Protein 5CTG (pdb70)

Organism: Oryza sativa subsp. japonica (NCBI:txid39947)

InterPro domains:
  IPR004316 Sugar transporter SWEET repeat [PF03083] (13-98)
  IPR004316 Sugar transporter SWEET repeat [PF03083] (133-217)
  IPR047664 Sugar transporter SWEET [PTHR10791] (18-217)

Solvent-accessible surface area: 30477 Å² total; per-residue (Å²): 124,91,124,95,94,108,48,14,113,56,13,0,82,34,0,10,100,66,0,64,29,66,17,93,36,20,85,94,42,3,54,143,2,109,61,100,77,33,4,134,85,52,72,6,45,71,29,3,112,32,3,55,12,9,24,16,9,39,41,6,0,36,57,112,0,2,101,47,41,91,29,14,6,49,10,18,19,70,0,9,100,46,12,78,51,16,0,74,92,3,41,192,20,28,40,69,103,103,24,90,20,58,2,56,16,33,30,63,39,10,74,43,13,31,51,20,15,9,78,0,0,66,88,7,29,116,72,94,84,26,41,84,35,2,0,45,46,11,34,65,21,40,58,62,53,31,69,72,42,61,54,47,9,28,82,2,8,174,66,49,37,32,120,145,4,74,98,73,38,6,63,17,35,45,58,34,4,26,14,8,6,96,6,0,46,54,38,119,6,19,39,10,16,26,2,15,2,30,10,53,15,9,7,42,9,20,37,41,15,48,58,166,48,85,137,86,127,166,83,121,34,26,115,53,7,0,79,34,0,16,98,70,0,80,23,67,12,90,27,22,75,94,64,6,58,159,3,95,72,104,63,46,5,91,188,42,82,5,64,72,24,5,110,30,5,58,11,8,20,19,6,42,25,3,1,36,67,125,0,0,103,49,35,97,14,10,11,58,8,16,19,77,0,10,104,67,10,76,50,16,3,60,83,2,36,188,61,18,27,78,175,34,26,27,22,65,1,68,12,36,27,66,38,12,75,40,13,35,55,17,19,11,85,0,0,63,103,32,26,121,81,89,78,30,39,95,36,4,0,46,47,10,36,66,20,32,56,62,55,29,69,73,37,67,60,46,6,18,62,1,14,131,66,58,43,36,132,147,3,65,92,79,48,4,76,13,33,46,46,34,5,28,12,8,7,91,3,0,57,73,41,142,4,12,39,11,18,30,1,10,4,29,8,54,19,10,5,41,21,20,39,64,18,55,62,61,10,40,70,83,38,192,174,134,118,108,154,96,111,33,29,116,60,17,0,84,29,0,12,98,59,0,61,39,45,30,82,39,31,87,105,53,12,54,120,8,139,56,92,58,39,1,85,85,57,78,5,55,73,36,5,112,30,4,56,14,10,26,14,21,42,36,6,1,34,72,128,0,0,99,38,40,101,14,15,13,62,13,9,20,63,0,8,84,42,9,80,43,23,5,64,104,5,61,200,22,25,67,68,154,47,21,94,22,67,2,67,5,38,46,58,48,6,78,44,13,27,51,18,16,8,80,0,0,66,75,13,22,94,106,93,85,28,35,89,36,3,0,45,46,7,28,66,22,37,51,67,54,32,67,73,42,63,60,29,7,21,49,0,14,199,71,75,42,40,149,129,3,70,90,73,42,1,64,18,35,39,79,25,8,24,15,12,2,112,2,0,60,79,51,67,6,19,42,9,24,23,0,24,3,30,12,50,25,12,4,45,14,12,40,61,16,49,58,97,36,78,91,107

Nearest PDB structures (foldseek):
  5cth-assembly1_B  TM=9.943E-01  e=2.934E-24  Oryza sativa Japonica Group
  5xpd-assembly1_A  TM=9.309E-01  e=3.883E-13  Arabidopsis thaliana
  7zkw-assembly2_B  TM=6.742E-01  e=1.901E-03  Arabidopsis thaliana
  4rng-assembly4_C-2  TM=7.283E-01  e=1.269E+00  Thermodesulfovibrio yellowstonii DSM 11347
  5cth-assembly1_B  TM=9.936E-01  e=1.143E-24  Oryza sativa Japonica Group

Sequence (649 aa):
DSLYDISCFAAGLAGNIFALALFLSPVTTFKRILKAKSTERFDGLPYLFSLLNCLICLWYGLPWVADGRLLVATVNGIGAVFQLAYICLFIFYADSRKTRMKIIGLLVLVVCGFALVSHASVFFFDQPLRQQFVGAVSMASLISMFASPLAVMGVVIRSESVEFMPFYLSLSTFLMSASFALYGLLLRDFFIYFPNGLGLILGAMQLALYAYYSDSLYDISCFAAGLAGNIFALALFLSPVTTFKRILKAKSTERFDGLPYLFSLLNCLICLWYGLPWVADGRLLVATVNGIGAVFQLAYICLFIFYADSRKTRMKIIGLLVLVVCGFALVSHASVFFFDQPLRQQFVGAVSMASLISMFASPLAVMGVVIRSESVEFMPFYLSLSTFLMSASFALYGLLLRDFFIYFPNGLGLILGAMQLALYAYYSSNSLEVSLYDISCFAAGLAGNIFALALFLSPVTTFKRILKAKSTERFDGLPYLFSLLNCLICLWYGLPWVADGRLLVATVNGIGAVFQLAYICLFIFYADSRKTRMKIIGLLVLVVCGFALVSHASVFFFDQPLRQQFVGAVSMASLISMFASPLAVMGVVIRSESVEFMPFYLSLSTFLMSASFALYGLLLRDFFIYFPNGLGLILGAMQLALYAYYSSN

Secondary structure (DSSP, 8-state):
-HHHHHHHHHHHHHHHHHHHHHHHTHHHHHHHHHGGG--TT----HHHHHHHHHHHHHHHHSTTTSSS-HHHHHHHHHHHHHHHHHHHHHHHT-SHHHHHHHHHHHHHHHHHHHHHHHHHHHHH--TTHHHHHHHHHHHHHHHHHTHHHHHHHHHHHHHT--TTS-HHHHHHHHHHHHHHHHHHHHTT-HHHHHHHHHHHHHHHHHHHHHHHH-/--HHHHHHHHHHHHHHHHHHHHHHTHHHHHHHHHTTT--SS----HHHHHHHHHHHHHHHHSTTTSSS--HHHHHHHHHHHHHHHHHHHHHHT-SSHHHHHHHHHHHHHHHHHHHHHHHHHHHH--TTHHHHHHHHHHHHHHHHHTHHHHHHHHHHHHHT--TTS-HHHHHHHHHHHHHHHHHHHHTT-HHHHHHHHHHHHHHHHHHHHHHHHHHTSTT-/-HHHHHHHHHHHHHHHHHHHHHHTHHHHHHHHHGGG--TT---HHHHHHHHHHHHHHHHHSTTTSTT-HHHHHHHHHHHHHHHHHHHHHHHS-SHHHHHHHHHHHHHHHHHHHHHHHHHHHHH--TTHHHHHHHHHHHHHHHHHTHHHHHHHHHHHHHT--TTS-HHHHHHHHHHHHHHHHHHHHTT-HHHHHHHHHHHHHHHHHHHHHHHHHH-

Foldseek 3Di:
DVVLLVLLVVLLVLLLVLVVVVLVVCVVVVVVCVPVLEDPPDDDCVLLLLLLLLLLQLLLLDCQLPNPSVSSNVSSVVSNVSSVVSNVSCLRSYDDPVSNVVSVVSNVVSVVVSVVLSVCLVVVDHPPVSNCVSLVVSLVSLLVSVVVLVVLLVVCVVVLHCPPPDPSSLVSQLSSLVSQLVSCVSVVNCSRNPSSVVSNVSSVVSNVSVVVSD/DDDVLVVLVVLLVQLLVLLVCVLCVCVVVVVVCPVVLECPPPDDCVLLLLLLLLLLQLLLLDPQLPNPRVSSVVSSVVSNVSSVVSNVSCLVSYDDPCRNVVSVVSNVVSVVVSVVVSVCLSVVDDPPVSNVVSLVVSQVSLLVNVVVLVVLVVVCVVVLDCVPPDPSSLVSLLSSLVSQLVSCVSVVNCSRNVSSVVSNVSSVVSNVSCCVSVVVDPVD/DVVLVVLVVLLVLLLVLLVLLLCVCVVVCVVCVVVLEAPVDQDPVLLLLLLLLLLQLLLQDPQLPNPSPSSNNSSVVSNVSSVVVLVSDQVRYDDNVSNVVSVVSNVCSVVVSVCVSVCLVVVDDPPVSSVVSLVVSLVSLLVSVVVLVVVVVVCVVVLDCVSPDLVSLVSLLSSLVSQLVSCPVVPHCSRNVSSVVRNVSSVVNNVSVVVSVVD

B-factor: mean 97.72, std 42.13, range [4.44, 277.05]

GO terms:
  GO:0042802 identical protein binding (F, IPI)

Radius of gyration: 26.44 Å; Cα contacts (8 Å, |Δi|>4): 782; chains: 3; bounding box: 64×64×61 Å

Structure (mmCIF, N/CA/C/O backbone):
data_5CTG
#
_entry.id   5CTG
#
_cell.length_a   51.830
_cell.length_b   142.240
_cell.length_c   81.570
_cell.angle_alpha   90.00
_cell.angle_beta   93.36
_cell.angle_gamma   90.00
#
_symmetry.space_group_name_H-M   'P 1 21 1'
#
loop_
_entity.id
_entity.type
_entity.pdbx_description
1 polymer 'Bidirectional sugar transporter SWEET2b'
2 non-polymer 3,6,9,12,15,18,21,24-OCTAOXAHEXACOSAN-1-OL
3 non-polymer 'nonyl beta-D-glucopyranoside'
4 non-polymer 2-AMINO-2-HYDROXYMETHYL-PROPANE-1,3-DIOL
#
loop_
_atom_site.group_PDB
_atom_site.id
_atom_site.type_symbol
_atom_site.label_atom_id
_atom_site.label_alt_id
_atom_site.label_comp_id
_atom_site.label_asym_id
_atom_site.label_entity_id
_atom_site.label_seq_id
_atom_site.pdbx_PDB_ins_code
_atom_site.Cartn_x
_atom_site.Cartn_y
_atom_site.Cartn_z
_atom_site.occupancy
_atom_site.B_iso_or_equiv
_atom_site.auth_seq_id
_atom_site.auth_comp_id
_atom_site.auth_asym_id
_atom_site.auth_atom_id
_atom_site.pdbx_PDB_model_num
ATOM 1 N N . ASP A 1 2 ? -37.187 -25.775 -12.074 1.00 131.24 2 ASP A N 1
ATOM 2 C CA . ASP A 1 2 ? -37.606 -25.279 -10.765 1.00 129.27 2 ASP A CA 1
ATOM 3 C C . ASP A 1 2 ? -36.404 -25.042 -9.855 1.00 124.99 2 ASP A C 1
ATOM 4 O O . ASP A 1 2 ? -35.751 -23.998 -9.922 1.00 113.73 2 ASP A O 1
ATOM 6 N N . SER A 1 3 ? -36.126 -26.014 -8.992 1.00 127.54 3 SER A N 1
ATOM 7 C CA . SER A 1 3 ? -34.963 -25.931 -8.120 1.00 124.27 3 SER A CA 1
ATOM 8 C C . SER A 1 3 ? -33.701 -26.017 -8.971 1.00 119.03 3 SER A C 1
ATOM 9 O O . SER A 1 3 ? -32.665 -25.458 -8.624 1.00 117.85 3 SER A O 1
ATOM 12 N N . LEU A 1 4 ? -33.818 -26.711 -10.099 1.00 116.73 4 LEU A N 1
ATOM 13 C CA . LEU A 1 4 ? -32.706 -26.945 -11.019 1.00 117.62 4 LEU A CA 1
ATOM 14 C C . LEU A 1 4 ? -32.076 -25.706 -11.630 1.00 120.90 4 LEU A C 1
ATOM 15 O O . LEU A 1 4 ? -30.852 -25.620 -11.757 1.00 127.99 4 LEU A O 1
ATOM 20 N N . TYR A 1 5 ? -32.905 -24.756 -12.032 1.00 117.70 5 TYR A N 1
ATOM 21 C CA . TYR A 1 5 ? -32.380 -23.569 -12.675 1.00 112.75 5 TYR A CA 1
ATOM 22 C C . TYR A 1 5 ? -31.475 -22.806 -11.708 1.00 92.77 5 TYR A C 1
ATOM 23 O O . TYR A 1 5 ? -30.399 -22.361 -12.084 1.00 82.76 5 TYR A O 1
ATOM 32 N N . ASP A 1 6 ? -31.898 -22.694 -10.455 1.00 91.36 6 ASP A N 1
ATOM 33 C CA . ASP A 1 6 ? -31.126 -21.963 -9.463 1.00 97.17 6 ASP A CA 1
ATOM 34 C C . ASP A 1 6 ? -29.779 -22.627 -9.190 1.00 106.28 6 ASP A C 1
ATOM 35 O O . ASP A 1 6 ? -28.771 -21.940 -9.044 1.00 125.32 6 ASP A O 1
ATOM 40 N N . ILE A 1 7 ? -29.764 -23.958 -9.117 1.00 107.36 7 ILE A N 1
ATOM 41 C CA . ILE A 1 7 ? -28.512 -24.693 -8.935 1.00 110.68 7 ILE A CA 1
ATOM 42 C C . ILE A 1 7 ? -27.636 -24.475 -10.176 1.00 112.63 7 ILE A C 1
ATOM 43 O O . ILE A 1 7 ? -26.412 -24.378 -10.063 1.00 111.89 7 ILE A O 1
ATOM 48 N N . SER A 1 8 ? -28.256 -24.431 -11.357 1.00 109.94 8 SER A N 1
ATOM 49 C CA . SER A 1 8 ? -27.509 -24.273 -12.605 1.00 109.63 8 SER A CA 1
ATOM 50 C C . SER A 1 8 ? -26.795 -22.908 -12.657 1.00 106.83 8 SER A C 1
ATOM 51 O O . SER A 1 8 ? -25.642 -22.826 -13.095 1.00 101.47 8 SER A O 1
ATOM 54 N N . CYS A 1 9 ? -27.481 -21.843 -12.226 1.00 99.98 9 CYS A N 1
ATOM 55 C CA . CYS A 1 9 ? -26.851 -20.517 -12.150 1.00 74.59 9 CYS A CA 1
ATOM 56 C C . CYS A 1 9 ? -25.697 -20.557 -11.200 1.00 85.05 9 CYS A C 1
ATOM 57 O O . CYS A 1 9 ? -24.658 -19.949 -11.441 1.00 103.53 9 CYS A O 1
ATOM 60 N N . PHE A 1 10 ? -25.907 -21.267 -10.105 1.00 72.97 10 PHE A N 1
ATOM 61 C CA . PHE A 1 10 ? -24.876 -21.469 -9.122 1.00 82.05 10 PHE A CA 1
ATOM 62 C C . PHE A 1 10 ? -23.701 -22.227 -9.719 1.00 85.53 10 PHE A C 1
ATOM 63 O O . PHE A 1 10 ? -22.539 -21.932 -9.425 1.00 82.82 10 PHE A O 1
ATOM 71 N N . ALA A 1 11 ? -24.015 -23.220 -10.545 1.00 84.38 11 ALA A N 1
ATOM 72 C CA . ALA A 1 11 ? -22.991 -24.045 -11.171 1.00 85.65 11 ALA A CA 1
ATOM 73 C C . ALA A 1 11 ? -22.109 -23.250 -12.134 1.00 76.77 11 ALA A C 1
ATOM 74 O O . ALA A 1 11 ? -20.885 -23.379 -12.117 1.00 68.66 11 ALA A O 1
ATOM 76 N N . ALA A 1 12 ? -22.737 -22.425 -12.970 1.00 73.35 12 ALA A N 1
ATOM 77 C CA . ALA A 1 12 ? -21.999 -21.658 -13.972 1.00 73.20 12 ALA A CA 1
ATOM 78 C C . ALA A 1 12 ? -21.045 -20.663 -13.324 1.00 69.31 12 ALA A C 1
ATOM 79 O O . ALA A 1 12 ? -19.900 -20.510 -13.748 1.00 74.90 12 ALA A O 1
ATOM 81 N N . GLY A 1 13 ? -21.532 -19.967 -12.311 1.00 58.39 13 GLY A N 1
ATOM 82 C CA . GLY A 1 13 ? -20.707 -19.025 -11.599 1.00 46.35 13 GLY A CA 1
ATOM 83 C C . GLY A 1 13 ? -19.596 -19.712 -10.841 1.00 64.20 13 GLY A C 1
ATOM 84 O O . GLY A 1 13 ? -18.456 -19.255 -10.861 1.00 90.47 13 GLY A O 1
ATOM 85 N N . LEU A 1 14 ? -19.917 -20.819 -10.177 1.00 61.01 14 LEU A N 1
ATOM 86 C CA . LEU A 1 14 ? -18.908 -21.534 -9.400 1.00 68.56 14 LEU A CA 1
ATOM 87 C C . LEU A 1 14 ? -17.818 -22.072 -10.322 1.00 76.28 14 LEU A C 1
ATOM 88 O O . LEU A 1 14 ? -16.651 -22.079 -9.948 1.00 64.96 14 LEU A O 1
ATOM 93 N N . ALA A 1 15 ? -18.196 -22.531 -11.513 1.00 86.99 15 ALA A N 1
ATOM 94 C CA . ALA A 1 15 ? -17.221 -23.064 -12.459 1.00 82.52 15 ALA A CA 1
ATOM 95 C C . ALA A 1 15 ? -16.183 -21.997 -12.805 1.00 92.08 15 ALA A C 1
ATOM 96 O O . ALA A 1 15 ? -14.994 -22.291 -12.924 1.00 103.60 15 ALA A O 1
ATOM 98 N N . GLY A 1 16 ? -16.649 -20.763 -12.970 1.00 90.11 16 GLY A N 1
ATOM 99 C CA . GLY A 1 16 ? -15.797 -19.631 -13.288 1.00 88.61 16 GLY A CA 1
ATOM 100 C C . GLY A 1 16 ? -14.867 -19.214 -12.166 1.00 79.07 16 GLY A C 1
ATOM 101 O O . GLY A 1 16 ? -13.693 -18.920 -12.389 1.00 77.19 16 GLY A O 1
ATOM 102 N N . ASN A 1 17 ? -15.401 -19.198 -10.954 1.00 71.88 17 ASN A N 1
ATOM 103 C CA . ASN A 1 17 ? -14.658 -18.774 -9.778 1.00 71.06 17 ASN A CA 1
ATOM 104 C C . ASN A 1 17 ? -13.419 -19.648 -9.543 1.00 92.74 17 ASN A C 1
ATOM 105 O O . ASN A 1 17 ? -12.478 -19.229 -8.871 1.00 107.88 17 ASN A O 1
ATOM 110 N N . ILE A 1 18 ? -13.475 -20.898 -9.996 1.00 98.72 18 ILE A N 1
ATOM 111 C CA . ILE A 1 18 ? -12.333 -21.800 -9.883 1.00 100.76 18 ILE A CA 1
ATOM 112 C C . ILE A 1 18 ? -11.345 -21.608 -11.049 1.00 98.89 18 ILE A C 1
ATOM 113 O O . ILE A 1 18 ? -10.118 -21.563 -10.850 1.00 89.75 18 ILE A O 1
ATOM 118 N N . PHE A 1 19 ? -11.914 -21.541 -12.261 1.00 102.54 19 PHE A N 1
ATOM 119 C CA . PHE A 1 19 ? -11.185 -21.400 -13.530 1.00 100.08 19 PHE A CA 1
ATOM 120 C C . PHE A 1 19 ? -10.446 -20.059 -13.549 1.00 97.78 19 PHE A C 1
ATOM 121 O O . PHE A 1 19 ? -9.376 -19.909 -14.154 1.00 97.67 19 PHE A O 1
ATOM 129 N N . ALA A 1 20 ? -11.043 -19.086 -12.869 1.00 92.91 20 ALA A N 1
ATOM 130 C CA . ALA A 1 20 ? -10.465 -17.765 -12.746 1.00 78.89 20 ALA A CA 1
ATOM 131 C C . ALA A 1 20 ? -9.164 -17.892 -11.970 1.00 87.52 20 ALA A C 1
ATOM 132 O O . ALA A 1 20 ? -8.198 -17.187 -12.244 1.00 91.99 20 ALA A O 1
ATOM 134 N N . LEU A 1 21 ? -9.152 -18.799 -10.995 1.00 89.65 21 LEU A N 1
ATOM 135 C CA . LEU A 1 21 ? -8.025 -18.906 -10.069 1.00 90.97 21 LEU A CA 1
ATOM 136 C C . LEU A 1 21 ? -6.694 -19.138 -10.776 1.00 86.22 21 LEU A C 1
ATOM 137 O O . LEU A 1 21 ? -5.674 -18.586 -10.370 1.00 78.52 21 LEU A O 1
ATOM 142 N N . ALA A 1 22 ? -6.702 -19.945 -11.831 1.00 90.17 22 ALA A N 1
ATOM 143 C CA . ALA A 1 22 ? -5.476 -20.223 -12.577 1.00 92.28 22 ALA A CA 1
ATOM 144 C C . ALA A 1 22 ? -4.919 -18.928 -13.169 1.00 95.16 22 ALA A C 1
ATOM 145 O O . ALA A 1 22 ? -3.708 -18.691 -13.174 1.00 101.23 22 ALA A O 1
ATOM 147 N N . LEU A 1 23 ? -5.833 -18.090 -13.648 1.00 85.19 23 LEU A N 1
ATOM 148 C CA . LEU A 1 23 ? -5.497 -16.817 -14.261 1.00 65.52 23 LEU A CA 1
ATOM 149 C C . LEU A 1 23 ? -4.909 -15.886 -13.219 1.00 56.83 23 LEU A C 1
ATOM 150 O O . LEU A 1 23 ? -3.932 -15.179 -13.466 1.00 67.16 23 LEU A O 1
ATOM 155 N N . PHE A 1 24 ? -5.519 -15.905 -12.043 1.00 55.93 24 PHE A N 1
ATOM 156 C CA . PHE A 1 24 ? -5.075 -15.123 -10.900 1.00 59.12 24 PHE A CA 1
ATOM 157 C C . PHE A 1 24 ? -3.720 -15.628 -10.500 1.00 78.37 24 PHE A C 1
ATOM 158 O O . PHE A 1 24 ? -2.869 -14.877 -10.041 1.00 97.32 24 PHE A O 1
ATOM 166 N N . LEU A 1 25 ? -3.560 -16.939 -10.620 1.00 80.91 25 LEU A N 1
ATOM 167 C CA . LEU A 1 25 ? -2.322 -17.584 -10.244 1.00 79.02 25 LEU A CA 1
ATOM 168 C C . LEU A 1 25 ? -1.169 -17.213 -11.195 1.00 74.03 25 LEU A C 1
ATOM 169 O O . LEU A 1 25 ? -0.023 -17.207 -10.779 1.00 84.92 25 LEU A O 1
ATOM 174 N N . SER A 1 26 ? -1.470 -16.858 -12.445 1.00 60.02 26 SER A N 1
ATOM 175 C CA . SER A 1 26 ? -0.431 -16.757 -13.467 1.00 70.72 26 SER A CA 1
ATOM 176 C C . SER A 1 26 ? 0.707 -15.762 -13.166 1.00 85.64 26 SER A C 1
ATOM 177 O O . SER A 1 26 ? 1.848 -16.025 -13.551 1.00 91.75 26 SER A O 1
ATOM 180 N N . PRO A 1 27 ? 0.436 -14.630 -12.495 1.00 94.17 27 PRO A N 1
ATOM 181 C CA . PRO A 1 27 ? 1.576 -13.739 -12.271 1.00 96.52 27 PRO A CA 1
ATOM 182 C C . PRO A 1 27 ? 2.679 -14.355 -11.411 1.00 92.62 27 PRO A C 1
ATOM 183 O O . PRO A 1 27 ? 3.808 -13.875 -11.487 1.00 103.82 27 PRO A O 1
ATOM 187 N N . VAL A 1 28 ? 2.367 -15.362 -10.595 1.00 88.17 28 VAL A N 1
ATOM 188 C CA . VAL A 1 28 ? 3.336 -15.864 -9.619 1.00 96.63 28 VAL A CA 1
ATOM 189 C C . VAL A 1 28 ? 4.598 -16.380 -10.319 1.00 102.73 28 VAL A C 1
ATOM 190 O O . VAL A 1 28 ? 5.706 -16.183 -9.814 1.00 96.75 28 VAL A O 1
ATOM 194 N N . THR A 1 29 ? 4.436 -17.054 -11.457 1.00 112.70 29 THR A N 1
ATOM 195 C CA . THR A 1 29 ? 5.586 -17.598 -12.171 1.00 123.38 29 THR A CA 1
ATOM 196 C C . THR A 1 29 ? 6.510 -16.464 -12.623 1.00 129.39 29 THR A C 1
ATOM 197 O O . THR A 1 29 ? 7.729 -16.557 -12.477 1.00 136.80 29 THR A O 1
ATOM 201 N N . THR A 1 30 ? 5.924 -15.390 -13.144 1.00 123.02 30 THR A N 1
ATOM 202 C CA . THR A 1 30 ? 6.668 -14.187 -13.488 1.00 109.34 30 THR A CA 1
ATOM 203 C C . THR A 1 30 ? 7.224 -13.557 -12.225 1.00 103.89 30 THR A C 1
ATOM 204 O O . THR A 1 30 ? 8.343 -13.052 -12.203 1.00 115.24 30 THR A O 1
ATOM 208 N N . PHE A 1 31 ? 6.421 -13.582 -11.170 1.00 98.84 31 PHE A N 1
ATOM 209 C CA . PHE A 1 31 ? 6.800 -12.959 -9.912 1.00 94.26 31 PHE A CA 1
ATOM 210 C C . PHE A 1 31 ? 8.020 -13.631 -9.280 1.00 104.40 31 PHE A C 1
ATOM 211 O O . PHE A 1 31 ? 8.798 -12.949 -8.613 1.00 111.78 31 PHE A O 1
ATOM 219 N N . LYS A 1 32 ? 8.162 -14.952 -9.443 1.00 114.13 32 LYS A N 1
ATOM 220 C CA . LYS A 1 32 ? 9.297 -15.685 -8.867 1.00 121.79 32 LYS A CA 1
ATOM 221 C C . LYS A 1 32 ? 10.598 -15.122 -9.464 1.00 133.07 32 LYS A C 1
ATOM 222 O O . LYS A 1 32 ? 11.599 -14.957 -8.753 1.00 132.72 32 LYS A O 1
ATOM 224 N N . ARG A 1 33 ? 10.554 -14.822 -10.767 1.00 134.71 33 ARG A N 1
ATOM 225 C CA . ARG A 1 33 ? 11.669 -14.206 -11.488 1.00 129.22 33 ARG A CA 1
ATOM 226 C C . ARG A 1 33 ? 11.993 -12.818 -10.888 1.00 136.53 33 ARG A C 1
ATOM 227 O O . ARG A 1 33 ? 13.136 -12.445 -10.854 1.00 148.24 33 ARG A O 1
ATOM 235 N N . ILE A 1 34 ? 10.991 -12.066 -10.442 1.00 136.04 34 ILE A N 1
ATOM 236 C CA . ILE A 1 34 ? 11.187 -10.854 -9.663 1.00 137.03 34 ILE A CA 1
ATOM 237 C C . ILE A 1 34 ? 11.809 -11.142 -8.331 1.00 134.22 34 ILE A C 1
ATOM 238 O O . ILE A 1 34 ? 12.681 -10.407 -7.896 1.00 142.78 34 ILE A O 1
ATOM 243 N N . LEU A 1 35 ? 11.347 -12.198 -7.666 1.00 121.62 35 LEU A N 1
ATOM 244 C CA . LEU A 1 35 ? 11.884 -12.565 -6.364 1.00 114.58 35 LEU A CA 1
ATOM 245 C C . LEU A 1 35 ? 13.370 -12.852 -6.646 1.00 120.84 35 LEU A C 1
ATOM 246 O O . LEU A 1 35 ? 14.249 -12.472 -5.860 1.00 125.82 35 LEU A O 1
ATOM 251 N N . LYS A 1 36 ? 13.650 -13.436 -7.812 1.00 118.01 36 LYS A N 1
ATOM 252 C CA . LYS A 1 36 ? 15.031 -13.631 -8.255 1.00 122.12 36 LYS A CA 1
ATOM 253 C C . LYS A 1 36 ? 15.715 -12.316 -8.662 1.00 136.68 36 LYS A C 1
ATOM 254 O O . LYS A 1 36 ? 15.208 -11.573 -9.505 1.00 138.91 36 LYS A O 1
ATOM 256 N N . ALA A 1 37 ? 16.866 -12.061 -8.035 1.00 149.15 37 ALA A N 1
ATOM 257 C CA . ALA A 1 37 ? 17.699 -10.859 -8.208 1.00 153.70 37 ALA A CA 1
ATOM 258 C C . ALA A 1 37 ? 17.105 -9.709 -7.406 1.00 142.60 37 ALA A C 1
ATOM 259 O O . ALA A 1 37 ? 17.685 -8.617 -7.348 1.00 144.31 37 ALA A O 1
ATOM 261 N N . LYS A 1 38 ? 15.943 -9.979 -6.807 1.00 132.79 38 LYS A N 1
ATOM 262 C CA . LYS A 1 38 ? 15.259 -9.089 -5.863 1.00 125.18 38 LYS A CA 1
ATOM 263 C C . LYS A 1 38 ? 15.055 -7.701 -6.468 1.00 126.25 38 LYS A C 1
ATOM 264 O O . LYS A 1 38 ? 15.039 -6.690 -5.769 1.00 117.98 38 LYS A O 1
ATOM 266 N N . SER A 1 39 ? 14.840 -7.687 -7.776 1.00 133.74 39 SER A N 1
ATOM 267 C CA . SER A 1 39 ? 14.707 -6.464 -8.547 1.00 132.94 39 SER A CA 1
ATOM 268 C C . SER A 1 39 ? 13.619 -6.633 -9.592 1.00 116.63 39 SER A C 1
ATOM 269 O O . SER A 1 39 ? 13.387 -7.739 -10.086 1.00 111.97 39 SER A O 1
ATOM 272 N N . THR A 1 40 ? 13.027 -5.511 -9.987 1.00 113.77 40 THR A N 1
ATOM 273 C CA . THR A 1 40 ? 11.890 -5.504 -10.894 1.00 107.57 40 THR A CA 1
ATOM 274 C C . THR A 1 40 ? 12.213 -5.044 -12.286 1.00 105.03 40 THR A C 1
ATOM 275 O O . THR A 1 40 ? 11.310 -4.698 -13.047 1.00 112.97 40 THR A O 1
ATOM 279 N N . GLU A 1 41 ? 13.498 -5.051 -12.617 1.00 90.81 41 GLU A N 1
ATOM 280 C CA . GLU A 1 41 ? 13.985 -4.418 -13.835 1.00 104.70 41 GLU A CA 1
ATOM 281 C C . GLU A 1 41 ? 13.356 -4.915 -15.116 1.00 108.17 41 GLU A C 1
ATOM 282 O O . GLU A 1 41 ? 13.028 -4.110 -15.980 1.00 116.26 41 GLU A O 1
ATOM 288 N N . ARG A 1 42 ? 13.150 -6.220 -15.246 1.00 111.14 42 ARG A N 1
ATOM 289 C CA . ARG A 1 42 ? 12.658 -6.722 -16.526 1.00 122.95 42 ARG A CA 1
ATOM 290 C C . ARG A 1 42 ? 11.256 -6.203 -16.896 1.00 135.33 42 ARG A C 1
ATOM 291 O O . ARG A 1 42 ? 10.995 -5.922 -18.056 1.00 137.81 42 ARG A O 1
ATOM 293 N N . PHE A 1 43 ? 10.350 -6.081 -15.931 1.00 148.33 43 PHE A N 1
ATOM 294 C CA . PHE A 1 43 ? 8.954 -5.724 -16.238 1.00 152.49 43 PHE A CA 1
ATOM 295 C C . PHE A 1 43 ? 8.389 -4.672 -15.300 1.00 138.85 43 PHE A C 1
ATOM 296 O O . PHE A 1 43 ? 8.514 -4.742 -14.066 1.00 130.39 43 PHE A O 1
ATOM 304 N N . ASP A 1 44 ? 7.635 -3.790 -15.931 1.00 133.40 44 ASP A N 1
ATOM 305 C CA . ASP A 1 44 ? 6.733 -2.855 -15.294 1.00 118.08 44 ASP A CA 1
ATOM 306 C C . ASP A 1 44 ? 5.382 -3.069 -15.974 1.00 93.80 44 ASP A C 1
ATOM 307 O O . ASP A 1 44 ? 5.226 -2.824 -17.178 1.00 81.86 44 ASP A O 1
ATOM 312 N N . GLY A 1 45 ? 4.394 -3.528 -15.229 1.00 85.14 45 GLY A N 1
ATOM 313 C CA . GLY A 1 45 ? 4.382 -3.452 -13.787 1.00 82.71 45 GLY A CA 1
ATOM 314 C C . GLY A 1 45 ? 3.028 -2.837 -13.459 1.00 86.00 45 GLY A C 1
ATOM 315 O O . GLY A 1 45 ? 2.426 -3.092 -12.418 1.00 74.66 45 GLY A O 1
ATOM 316 N N . LEU A 1 46 ? 2.549 -2.049 -14.420 1.00 78.26 46 LEU A N 1
ATOM 317 C CA . LEU A 1 46 ? 1.220 -1.465 -14.444 1.00 54.75 46 LEU A CA 1
ATOM 318 C C . LEU A 1 46 ? 0.012 -2.393 -14.544 1.00 60.47 46 LEU A C 1
ATOM 319 O O . LEU A 1 46 ? -1.032 -2.040 -14.007 1.00 64.99 46 LEU A O 1
ATOM 324 N N . PRO A 1 47 ? 0.092 -3.530 -15.261 1.00 70.42 47 PRO A N 1
ATOM 325 C CA . PRO A 1 47 ? -1.161 -4.264 -15.513 1.00 76.29 47 PRO A CA 1
ATOM 326 C C . PRO A 1 47 ? -1.923 -4.654 -14.242 1.00 70.88 47 PRO A C 1
ATOM 327 O O . PRO A 1 47 ? -3.155 -4.698 -14.243 1.00 69.25 47 PRO A O 1
ATOM 331 N N . TYR A 1 48 ? -1.180 -4.941 -13.179 1.00 68.13 48 TYR A N 1
ATOM 332 C CA . TYR A 1 48 ? -1.754 -5.306 -11.884 1.00 59.97 48 TYR A CA 1
ATOM 333 C C . TYR A 1 48 ? -2.615 -4.180 -11.340 1.00 53.17 48 TYR A C 1
ATOM 334 O O . TYR A 1 48 ? -3.634 -4.408 -10.702 1.00 53.22 48 TYR A O 1
ATOM 343 N N . LEU A 1 49 ? -2.167 -2.961 -11.588 1.00 59.39 49 LEU A N 1
ATOM 344 C CA . LEU A 1 49 ? -2.896 -1.753 -11.253 1.00 36.60 49 LEU A CA 1
ATOM 345 C C . LEU A 1 49 ? -4.194 -1.704 -12.053 1.00 40.71 49 LEU A C 1
ATOM 346 O O . LEU A 1 49 ? -5.241 -1.320 -11.530 1.00 57.99 49 LEU A O 1
ATOM 351 N N . PHE A 1 50 ? -4.101 -2.069 -13.333 1.00 31.77 50 PHE A N 1
ATOM 352 C CA . PHE A 1 50 ? -5.258 -2.132 -14.226 1.00 34.85 50 PHE A CA 1
ATOM 353 C C . PHE A 1 50 ? -6.218 -3.253 -13.823 1.00 41.97 50 PHE A C 1
ATOM 354 O O . PHE A 1 50 ? -7.435 -3.062 -13.786 1.00 54.32 50 PHE A O 1
ATOM 362 N N . SER A 1 51 ? -5.670 -4.429 -13.534 1.00 25.00 51 SER A N 1
ATOM 363 C CA . SER A 1 51 ? -6.494 -5.580 -13.180 1.00 34.76 51 SER A CA 1
ATOM 364 C C . SER A 1 51 ? -7.231 -5.290 -11.891 1.00 45.10 51 SER A C 1
ATOM 365 O O . SER A 1 51 ? -8.383 -5.675 -11.724 1.00 56.00 51 SER A O 1
ATOM 368 N N . LEU A 1 52 ? -6.551 -4.628 -10.962 1.00 43.63 52 LEU A N 1
ATOM 369 C CA . LEU A 1 52 ? -7.162 -4.340 -9.679 1.00 31.97 52 LEU A CA 1
ATOM 370 C C . LEU A 1 52 ? -8.348 -3.437 -9.900 1.00 46.87 52 LEU A C 1
ATOM 371 O O . LEU A 1 52 ? -9.443 -3.722 -9.416 1.00 69.43 52 LEU A O 1
ATOM 376 N N . LEU A 1 53 ? -8.153 -2.394 -10.698 1.00 36.82 53 LEU A N 1
ATOM 377 C CA . LEU A 1 53 ? -9.233 -1.457 -10.964 1.00 39.21 53 LEU A CA 1
ATOM 378 C C . LEU A 1 53 ? -10.363 -2.150 -11.659 1.00 43.65 53 LEU A C 1
ATOM 379 O O . LEU A 1 53 ? -11.525 -1.908 -11.352 1.00 48.58 53 LEU A O 1
ATOM 384 N N . ASN A 1 54 ? -10.026 -3.012 -12.604 1.00 39.44 54 ASN A N 1
ATOM 385 C CA . ASN A 1 54 ? -11.066 -3.712 -13.320 1.00 51.14 54 ASN A CA 1
ATOM 386 C C . ASN A 1 54 ? -11.846 -4.614 -12.366 1.00 50.07 54 ASN A C 1
ATOM 387 O O . ASN A 1 54 ? -13.067 -4.705 -12.462 1.00 50.77 54 ASN A O 1
ATOM 392 N N . CYS A 1 55 ? -11.144 -5.297 -11.462 1.00 50.24 55 CYS A N 1
ATOM 393 C CA . CYS A 1 55 ? -11.822 -6.179 -10.516 1.00 45.20 55 CYS A CA 1
ATOM 394 C C . CYS A 1 55 ? -12.713 -5.374 -9.600 1.00 43.78 55 CYS A C 1
ATOM 395 O O . CYS A 1 55 ? -13.841 -5.773 -9.325 1.00 53.74 55 CYS A O 1
ATOM 398 N N . LEU A 1 56 ? -12.233 -4.216 -9.168 1.00 34.57 56 LEU A N 1
ATOM 399 C CA . LEU A 1 56 ? -12.997 -3.422 -8.227 1.00 40.39 56 LEU A CA 1
ATOM 400 C C . LEU A 1 56 ? -14.343 -3.006 -8.817 1.00 40.31 56 LEU A C 1
ATOM 401 O O . LEU A 1 56 ? -15.385 -3.137 -8.162 1.00 38.99 56 LEU A O 1
ATOM 406 N N . ILE A 1 57 ? -14.333 -2.543 -10.060 1.00 32.16 57 ILE A N 1
ATOM 407 C CA . ILE A 1 57 ? -15.573 -2.091 -10.667 1.00 40.44 57 ILE A CA 1
ATOM 408 C C . ILE A 1 57 ? -16.559 -3.241 -10.845 1.00 50.06 57 ILE A C 1
ATOM 409 O O . ILE A 1 57 ? -17.750 -3.097 -10.565 1.00 53.18 57 ILE A O 1
ATOM 414 N N . CYS A 1 58 ? -16.068 -4.373 -11.335 1.00 51.03 58 CYS A N 1
ATOM 415 C CA . CYS A 1 58 ? -16.912 -5.549 -11.503 1.00 51.84 58 CYS A CA 1
ATOM 416 C C . CYS A 1 58 ? -17.367 -6.070 -10.142 1.00 59.77 58 CYS A C 1
ATOM 417 O O . CYS A 1 58 ? -18.461 -6.620 -10.025 1.00 59.24 58 CYS A O 1
ATOM 420 N N . LEU A 1 59 ? -16.517 -5.932 -9.125 1.00 64.94 59 LEU A N 1
ATOM 421 C CA . LEU A 1 59 ? -16.905 -6.301 -7.763 1.00 61.13 59 LEU A CA 1
ATOM 422 C C . LEU A 1 59 ? -18.108 -5.502 -7.326 1.00 62.01 59 LEU A C 1
ATOM 423 O O . LEU A 1 59 ? -19.031 -6.046 -6.716 1.00 48.65 59 LEU A O 1
ATOM 428 N N . TRP A 1 60 ? -18.091 -4.212 -7.652 1.00 70.64 60 TRP A N 1
ATOM 429 C CA . TRP A 1 60 ? -19.182 -3.328 -7.285 1.00 62.81 60 TRP A CA 1
ATOM 430 C C . TRP A 1 60 ? -20.461 -3.827 -7.925 1.00 53.89 60 TRP A C 1
ATOM 431 O O . TRP A 1 60 ? -21.496 -3.928 -7.267 1.00 55.08 60 TRP A O 1
ATOM 442 N N . TYR A 1 61 ? -20.346 -4.241 -9.183 1.00 45.66 61 TYR A N 1
ATOM 443 C CA . TYR A 1 61 ? -21.497 -4.696 -9.947 1.00 58.38 61 TYR A CA 1
ATOM 444 C C . TYR A 1 61 ? -22.150 -5.886 -9.273 1.00 66.27 61 TYR A C 1
ATOM 445 O O . TYR A 1 61 ? -23.368 -6.021 -9.274 1.00 73.60 61 TYR A O 1
ATOM 454 N N . GLY A 1 62 ? -21.315 -6.755 -8.720 1.00 69.01 62 GLY A N 1
ATOM 455 C CA . GLY A 1 62 ? -21.751 -7.959 -8.038 1.00 53.57 62 GLY A CA 1
ATOM 456 C C . GLY A 1 62 ? -22.575 -7.713 -6.795 1.00 49.45 62 GLY A C 1
ATOM 457 O O . GLY A 1 62 ? -23.451 -8.516 -6.483 1.00 69.10 62 GLY A O 1
ATOM 458 N N . LEU A 1 63 ? -22.268 -6.647 -6.054 1.00 45.76 63 LEU A N 1
ATOM 459 C CA . LEU A 1 63 ? -22.955 -6.399 -4.783 1.00 65.47 63 LEU A CA 1
ATOM 460 C C . LEU A 1 63 ? -24.454 -6.231 -4.979 1.00 66.95 63 LEU A C 1
ATOM 461 O O . LEU A 1 63 ? -24.899 -5.666 -5.980 1.00 67.99 63 LEU A O 1
ATOM 466 N N . PRO A 1 64 ? -25.236 -6.713 -4.008 1.00 72.62 64 PRO A N 1
ATOM 467 C CA . PRO A 1 64 ? -26.681 -6.844 -4.137 1.00 65.87 64 PRO A CA 1
ATOM 468 C C . PRO A 1 64 ? -27.388 -5.529 -4.431 1.00 63.32 64 PRO A C 1
ATOM 469 O O . PRO A 1 64 ? -28.375 -5.564 -5.165 1.00 67.22 64 PRO A O 1
ATOM 473 N N . TRP A 1 65 ? -26.946 -4.417 -3.848 1.00 55.68 65 TRP A N 1
ATOM 474 C CA . TRP A 1 65 ? -27.576 -3.124 -4.136 1.00 63.03 65 TRP A CA 1
ATOM 475 C C . TRP A 1 65 ? -27.338 -2.645 -5.581 1.00 76.92 65 TRP A C 1
ATOM 476 O O . TRP A 1 65 ? -28.239 -2.071 -6.189 1.00 94.13 65 TRP A O 1
ATOM 487 N N . VAL A 1 66 ? -26.123 -2.817 -6.105 1.00 77.02 66 VAL A N 1
ATOM 488 C CA . VAL A 1 66 ? -25.836 -2.514 -7.519 1.00 71.51 66 VAL A CA 1
ATOM 489 C C . VAL A 1 66 ? -26.511 -3.469 -8.524 1.00 69.12 66 VAL A C 1
ATOM 490 O O . VAL A 1 66 ? -27.070 -3.032 -9.527 1.00 56.55 66 VAL A O 1
ATOM 494 N N . ALA A 1 67 ? -26.390 -4.773 -8.292 1.00 76.47 67 ALA A N 1
ATOM 495 C CA . ALA A 1 67 ? -27.119 -5.773 -9.076 1.00 69.29 67 ALA A CA 1
ATOM 496 C C . ALA A 1 67 ? -27.439 -6.915 -8.136 1.00 74.83 67 ALA A C 1
ATOM 497 O O . ALA A 1 67 ? -26.603 -7.290 -7.313 1.00 80.95 67 ALA A O 1
ATOM 499 N N . ASP A 1 68 ? -28.601 -7.530 -8.301 1.00 81.71 68 ASP A N 1
ATOM 500 C CA . ASP A 1 68 ? -28.998 -8.569 -7.364 1.00 80.83 68 ASP A CA 1
ATOM 501 C C . ASP A 1 68 ? -29.164 -9.922 -8.040 1.00 81.61 68 ASP A C 1
ATOM 502 O O . ASP A 1 68 ? -29.777 -10.035 -9.104 1.00 94.79 68 ASP A O 1
ATOM 507 N N . GLY A 1 69 ? -28.617 -10.950 -7.401 1.00 75.48 69 GLY A N 1
ATOM 508 C CA . GLY A 1 69 ? -28.612 -12.282 -7.968 1.00 87.88 69 GLY A CA 1
ATOM 509 C C . GLY A 1 69 ? -27.463 -12.455 -8.933 1.00 85.88 69 GLY A C 1
ATOM 510 O O . GLY A 1 69 ? -27.400 -13.420 -9.685 1.00 97.37 69 GLY A O 1
ATOM 511 N N . ARG A 1 70 ? -26.577 -11.473 -8.937 1.00 83.93 70 ARG A N 1
ATOM 512 C CA . ARG A 1 70 ? -25.339 -11.542 -9.694 1.00 84.52 70 ARG A CA 1
ATOM 513 C C . ARG A 1 70 ? -24.207 -11.480 -8.668 1.00 90.04 70 ARG A C 1
ATOM 514 O O . ARG A 1 70 ? -23.192 -10.812 -8.872 1.00 101.95 70 ARG A O 1
ATOM 522 N N . LEU A 1 71 ? -24.425 -12.169 -7.549 1.00 83.59 71 LEU A N 1
ATOM 523 C CA . LEU A 1 71 ? -23.521 -12.152 -6.403 1.00 77.73 71 LEU A CA 1
ATOM 524 C C . LEU A 1 71 ? -22.268 -12.997 -6.607 1.00 77.37 71 LEU A C 1
ATOM 525 O O . LEU A 1 71 ? -21.235 -12.725 -6.002 1.00 82.39 71 LEU A O 1
ATOM 530 N N . LEU A 1 72 ? -22.356 -14.049 -7.411 1.00 75.61 72 LEU A N 1
ATOM 531 C CA . LEU A 1 72 ? -21.184 -14.895 -7.609 1.00 89.70 72 LEU A CA 1
ATOM 532 C C . LEU A 1 72 ? -20.070 -14.063 -8.242 1.00 106.27 72 LEU A C 1
ATOM 533 O O . LEU A 1 72 ? -18.894 -14.284 -7.963 1.00 122.90 72 LEU A O 1
ATOM 538 N N . VAL A 1 73 ? -20.453 -13.126 -9.106 1.00 97.87 73 VAL A N 1
ATOM 539 C CA . VAL A 1 73 ? -19.519 -12.204 -9.763 1.00 72.86 73 VAL A CA 1
ATOM 540 C C . VAL A 1 73 ? -18.768 -11.330 -8.750 1.00 60.65 73 VAL A C 1
ATOM 541 O O . VAL A 1 73 ? -17.602 -11.002 -8.954 1.00 74.25 73 VAL A O 1
ATOM 545 N N . ALA A 1 74 ? -19.440 -10.926 -7.676 1.00 53.54 74 ALA A N 1
ATOM 546 C CA . ALA A 1 74 ? -18.788 -10.140 -6.628 1.00 56.57 74 ALA A CA 1
ATOM 547 C C . ALA A 1 74 ? -17.648 -10.943 -6.001 1.00 67.55 74 ALA A C 1
ATOM 548 O O . ALA A 1 74 ? -16.576 -10.413 -5.709 1.00 69.91 74 ALA A O 1
ATOM 550 N N . THR A 1 75 ? -17.889 -12.230 -5.789 1.00 79.02 75 THR A N 1
ATOM 551 C CA . THR A 1 75 ? -16.906 -13.079 -5.136 1.00 77.98 75 THR A CA 1
ATOM 552 C C . THR A 1 75 ? -15.628 -13.195 -5.957 1.00 75.02 75 THR A C 1
ATOM 553 O O . THR A 1 75 ? -14.544 -13.003 -5.424 1.00 93.10 75 THR A O 1
ATOM 557 N N . VAL A 1 76 ? -15.748 -13.477 -7.250 1.00 72.14 76 VAL A N 1
ATOM 558 C CA . VAL A 1 76 ? -14.560 -13.734 -8.066 1.00 78.76 76 VAL A CA 1
ATOM 559 C C . VAL A 1 76 ? -13.632 -12.507 -8.173 1.00 74.58 76 VAL A C 1
ATOM 560 O O . VAL A 1 76 ? -12.419 -12.630 -7.977 1.00 81.57 76 VAL A O 1
ATOM 564 N N . ASN A 1 77 ? -14.194 -11.332 -8.445 1.00 66.93 77 ASN A N 1
ATOM 565 C CA . ASN A 1 77 ? -13.415 -10.096 -8.464 1.00 55.30 77 ASN A CA 1
ATOM 566 C C . ASN A 1 77 ? -12.910 -9.723 -7.077 1.00 61.31 77 ASN A C 1
ATOM 567 O O . ASN A 1 77 ? -11.841 -9.128 -6.943 1.00 76.64 77 ASN A O 1
ATOM 572 N N . GLY A 1 78 ? -13.707 -10.014 -6.054 1.00 64.64 78 GLY A N 1
ATOM 573 C CA . GLY A 1 78 ? -13.291 -9.761 -4.686 1.00 72.25 78 GLY A CA 1
ATOM 574 C C . GLY A 1 78 ? -12.043 -10.581 -4.406 1.00 71.58 78 GLY A C 1
ATOM 575 O O . GLY A 1 78 ? -11.108 -10.094 -3.784 1.00 70.99 78 GLY A O 1
ATOM 576 N N . ILE A 1 79 ? -12.032 -11.828 -4.877 1.00 65.25 79 ILE A N 1
ATOM 577 C CA . ILE A 1 79 ? -10.848 -12.680 -4.799 1.00 60.54 79 ILE A CA 1
ATOM 578 C C . ILE A 1 79 ? -9.734 -12.084 -5.643 1.00 68.09 79 ILE A C 1
ATOM 579 O O . ILE A 1 79 ? -8.597 -11.945 -5.192 1.00 74.26 79 ILE A O 1
ATOM 584 N N . GLY A 1 80 ? -10.086 -11.698 -6.865 1.00 64.70 80 GLY A N 1
ATOM 585 C CA . GLY A 1 80 ? -9.130 -11.131 -7.794 1.00 51.53 80 GLY A CA 1
ATOM 586 C C . GLY A 1 80 ? -8.541 -9.826 -7.296 1.00 53.34 80 GLY A C 1
ATOM 587 O O . GLY A 1 80 ? -7.339 -9.605 -7.450 1.00 62.87 80 GLY A O 1
ATOM 588 N N . ALA A 1 81 ? -9.369 -8.965 -6.704 1.00 44.41 81 ALA A N 1
ATOM 589 C CA . ALA A 1 81 ? -8.895 -7.663 -6.256 1.00 45.75 81 ALA A CA 1
ATOM 590 C C . ALA A 1 81 ? -7.812 -7.919 -5.227 1.00 57.62 81 ALA A C 1
ATOM 591 O O . ALA A 1 81 ? -6.786 -7.224 -5.190 1.00 46.13 81 ALA A O 1
ATOM 593 N N . VAL A 1 82 ? -8.052 -8.934 -4.397 1.00 64.87 82 VAL A N 1
ATOM 594 C CA . VAL A 1 82 ? -7.077 -9.344 -3.399 1.00 69.70 82 VAL A CA 1
ATOM 595 C C . VAL A 1 82 ? -5.807 -9.821 -4.093 1.00 69.39 82 VAL A C 1
ATOM 596 O O . VAL A 1 82 ? -4.702 -9.514 -3.644 1.00 67.16 82 VAL A O 1
ATOM 600 N N . PHE A 1 83 ? -5.958 -10.570 -5.182 1.00 65.23 83 PHE A N 1
ATOM 601 C CA . PHE A 1 83 ? -4.781 -11.078 -5.877 1.00 58.77 83 PHE A CA 1
ATOM 602 C C . PHE A 1 83 ? -3.905 -9.947 -6.420 1.00 59.50 83 PHE A C 1
ATOM 603 O O . PHE A 1 83 ? -2.718 -9.887 -6.115 1.00 52.83 83 PHE A O 1
ATOM 611 N N . GLN A 1 84 ? -4.524 -9.011 -7.134 1.00 68.13 84 GLN A N 1
ATOM 612 C CA . GLN A 1 84 ? -3.828 -7.888 -7.756 1.00 49.20 84 GLN A CA 1
ATOM 613 C C . GLN A 1 84 ? -3.221 -6.996 -6.702 1.00 38.10 84 GLN A C 1
ATOM 614 O O . GLN A 1 84 ? -2.139 -6.453 -6.874 1.00 46.44 84 GLN A O 1
ATOM 620 N N . LEU A 1 85 ? -3.955 -6.823 -5.614 1.00 38.82 85 LEU A N 1
ATOM 621 C CA . LEU A 1 85 ? -3.484 -6.002 -4.514 1.00 51.66 85 LEU A CA 1
ATOM 622 C C . LEU A 1 85 ? -2.216 -6.592 -3.917 1.00 62.17 85 LEU A C 1
ATOM 623 O O . LEU A 1 85 ? -1.281 -5.857 -3.582 1.00 67.57 85 LEU A O 1
ATOM 628 N N . ALA A 1 86 ? -2.183 -7.915 -3.789 1.00 60.99 86 ALA A N 1
ATOM 629 C CA . ALA A 1 86 ? -1.007 -8.589 -3.259 1.00 57.90 86 ALA A CA 1
ATOM 630 C C . ALA A 1 86 ? 0.199 -8.404 -4.176 1.00 67.18 86 ALA A C 1
AT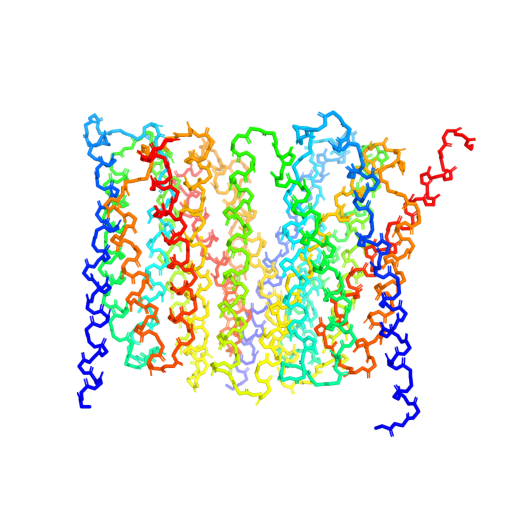OM 631 O O . ALA A 1 86 ? 1.291 -8.088 -3.711 1.00 72.00 86 ALA A O 1
ATOM 633 N N . TYR A 1 87 ? -0.017 -8.571 -5.478 1.00 59.20 87 TYR A N 1
ATOM 634 C CA . TYR A 1 87 ? 1.061 -8.521 -6.459 1.00 55.85 87 TYR A CA 1
ATOM 635 C C . TYR A 1 87 ? 1.719 -7.147 -6.434 1.00 67.67 87 TYR A C 1
ATOM 636 O O . TYR A 1 87 ? 2.935 -7.020 -6.493 1.00 83.46 87 TYR A O 1
ATOM 645 N N . ILE A 1 88 ? 0.896 -6.111 -6.355 1.00 76.67 88 ILE A N 1
ATOM 646 C CA . ILE A 1 88 ? 1.390 -4.740 -6.316 1.00 80.08 88 ILE A CA 1
ATOM 647 C C . ILE A 1 88 ? 2.185 -4.471 -5.046 1.00 84.45 88 ILE A C 1
ATOM 648 O O . ILE A 1 88 ? 3.256 -3.874 -5.098 1.00 95.22 88 ILE A O 1
ATOM 653 N N . CYS A 1 89 ? 1.677 -4.937 -3.911 1.00 83.71 89 CYS A N 1
ATOM 654 C CA . CYS A 1 89 ? 2.343 -4.666 -2.650 1.00 85.13 89 CYS A CA 1
ATOM 655 C C . CYS A 1 89 ? 3.740 -5.284 -2.693 1.00 84.02 89 CYS A C 1
ATOM 656 O O . CYS A 1 89 ? 4.719 -4.656 -2.291 1.00 86.53 89 CYS A O 1
ATOM 659 N N . LEU A 1 90 ? 3.820 -6.513 -3.190 1.00 73.83 90 LEU A N 1
ATOM 660 C CA . LEU A 1 90 ? 5.097 -7.181 -3.405 1.00 78.16 90 LEU A CA 1
ATOM 661 C C . LEU A 1 90 ? 5.938 -6.428 -4.437 1.00 74.55 90 LEU A C 1
ATOM 662 O O . LEU A 1 90 ? 7.152 -6.316 -4.297 1.00 84.77 90 LEU A O 1
ATOM 667 N N . PHE A 1 91 ? 5.279 -5.928 -5.479 1.00 72.94 91 PHE A N 1
ATOM 668 C CA . PHE A 1 91 ? 5.941 -5.190 -6.557 1.00 81.76 91 PHE A CA 1
ATOM 669 C C . PHE A 1 91 ? 6.569 -3.920 -6.018 1.00 88.80 91 PHE A C 1
ATOM 670 O O . PHE A 1 91 ? 7.652 -3.522 -6.447 1.00 94.76 91 PHE A O 1
ATOM 678 N N . ILE A 1 92 ? 5.865 -3.273 -5.097 1.00 86.97 92 ILE A N 1
ATOM 679 C CA . ILE A 1 92 ? 6.358 -2.052 -4.482 1.00 83.70 92 ILE A CA 1
ATOM 680 C C . ILE A 1 92 ? 7.611 -2.365 -3.686 1.00 103.94 92 ILE A C 1
ATOM 681 O O . ILE A 1 92 ? 8.611 -1.658 -3.789 1.00 125.11 92 ILE A O 1
ATOM 686 N N . PHE A 1 93 ? 7.560 -3.433 -2.898 1.00 108.05 93 PHE A N 1
ATOM 687 C CA . PHE A 1 93 ? 8.704 -3.813 -2.083 1.00 109.16 93 PHE A CA 1
ATOM 688 C C . PHE A 1 93 ? 9.915 -4.209 -2.917 1.00 104.67 93 PHE A C 1
ATOM 689 O O . PHE A 1 93 ? 11.036 -3.774 -2.652 1.00 105.04 93 PHE A O 1
ATOM 697 N N . TYR A 1 94 ? 9.684 -5.024 -3.937 1.00 100.70 94 TYR A N 1
ATOM 698 C CA . TYR A 1 94 ? 10.770 -5.439 -4.806 1.00 92.27 94 TYR A CA 1
ATOM 699 C C . TYR A 1 94 ? 10.844 -4.503 -5.999 1.00 89.48 94 TYR A C 1
ATOM 700 O O . TYR A 1 94 ? 10.708 -4.930 -7.136 1.00 95.44 94 TYR A O 1
ATOM 702 N N . ALA A 1 95 ? 11.061 -3.220 -5.743 1.00 83.64 95 ALA A N 1
ATOM 703 C CA . ALA A 1 95 ? 11.087 -2.256 -6.831 1.00 89.48 95 ALA A CA 1
ATOM 704 C C . ALA A 1 95 ? 12.493 -1.709 -7.034 1.00 99.75 95 ALA A C 1
ATOM 705 O O . ALA A 1 95 ? 13.256 -1.551 -6.078 1.00 104.08 95 ALA A O 1
ATOM 707 N N . ASP A 1 96 ? 12.823 -1.429 -8.292 1.00 95.90 96 ASP A N 1
ATOM 708 C CA . ASP A 1 96 ? 14.100 -0.825 -8.647 1.00 85.54 96 ASP A CA 1
ATOM 709 C C . ASP A 1 96 ? 13.910 0.671 -8.836 1.00 87.74 96 ASP A C 1
ATOM 710 O O . ASP A 1 96 ? 13.163 1.095 -9.714 1.00 98.12 96 ASP A O 1
ATOM 715 N N . SER A 1 97 ? 14.537 1.446 -7.953 1.00 96.23 97 SER A N 1
ATOM 716 C CA . SER A 1 97 ? 14.569 2.925 -7.947 1.00 91.95 97 SER A CA 1
ATOM 717 C C . SER A 1 97 ? 13.390 3.532 -7.200 1.00 66.64 97 SER A C 1
ATOM 718 O O . SER A 1 97 ? 12.374 2.882 -6.987 1.00 51.11 97 SER A O 1
ATOM 721 N N . ARG A 1 98 ? 13.564 4.789 -6.798 1.00 73.20 98 ARG A N 1
ATOM 722 C CA . ARG A 1 98 ? 12.523 5.619 -6.199 1.00 63.95 98 ARG A CA 1
ATOM 723 C C . ARG A 1 98 ? 11.433 5.851 -7.228 1.00 63.82 98 ARG A C 1
ATOM 724 O O . ARG A 1 98 ? 10.247 5.873 -6.901 1.00 71.21 98 ARG A O 1
ATOM 732 N N . LYS A 1 99 ? 11.859 6.025 -8.476 1.00 49.19 99 LYS A N 1
ATOM 733 C CA . LYS A 1 99 ? 10.983 6.427 -9.562 1.00 44.77 99 LYS A CA 1
ATOM 734 C C . LYS A 1 99 ? 9.865 5.411 -9.883 1.00 53.72 99 LYS A C 1
ATOM 735 O O . LYS A 1 99 ? 8.731 5.802 -10.141 1.00 64.45 99 LYS A O 1
ATOM 741 N N . THR A 1 100 ? 10.190 4.122 -9.920 1.00 57.29 100 THR A N 1
ATOM 742 C CA . THR A 1 100 ? 9.172 3.083 -10.087 1.00 54.57 100 THR A CA 1
ATOM 743 C C . THR A 1 100 ? 8.274 3.023 -8.871 1.00 54.46 100 THR A C 1
ATOM 744 O O . THR A 1 100 ? 7.050 2.991 -8.987 1.00 56.78 100 THR A O 1
ATOM 748 N N . ARG A 1 101 ? 8.893 3.046 -7.697 1.00 48.48 101 ARG A N 1
ATOM 749 C CA . ARG A 1 101 ? 8.141 2.966 -6.460 1.00 59.53 101 ARG A CA 1
ATOM 750 C C . ARG A 1 101 ? 7.200 4.162 -6.342 1.00 53.94 101 ARG A C 1
ATOM 751 O O . ARG A 1 101 ? 6.048 4.002 -5.957 1.00 35.29 101 ARG A O 1
ATOM 759 N N . MET A 1 102 ? 7.674 5.360 -6.659 1.00 59.43 102 MET A N 1
ATOM 760 C CA . MET A 1 102 ? 6.790 6.515 -6.578 1.00 62.34 102 MET A CA 1
ATOM 761 C C . MET A 1 102 ? 5.674 6.418 -7.613 1.00 67.02 102 MET A C 1
ATOM 762 O O . MET A 1 102 ? 4.518 6.713 -7.311 1.00 74.79 102 MET A O 1
ATOM 767 N N . LYS A 1 103 ? 6.008 5.982 -8.822 1.00 57.06 103 LYS A N 1
ATOM 768 C CA . LYS A 1 103 ? 5.006 5.888 -9.880 1.00 52.37 103 LYS A CA 1
ATOM 769 C C . LYS A 1 103 ? 3.880 4.897 -9.585 1.00 54.02 103 LYS A C 1
ATOM 770 O O . LYS A 1 103 ? 2.707 5.220 -9.747 1.00 73.36 103 LYS A O 1
ATOM 776 N N . ILE A 1 104 ? 4.240 3.699 -9.139 1.00 39.30 104 ILE A N 1
ATOM 777 C CA . ILE A 1 104 ? 3.253 2.672 -8.822 1.00 36.56 104 ILE A CA 1
ATOM 778 C C . ILE A 1 104 ? 2.400 3.061 -7.625 1.00 48.13 104 ILE A C 1
ATOM 779 O O . ILE A 1 104 ? 1.197 2.795 -7.612 1.00 65.54 104 ILE A O 1
ATOM 784 N N . ILE A 1 105 ? 3.009 3.677 -6.613 1.00 40.72 105 ILE A N 1
ATOM 785 C CA . ILE A 1 105 ? 2.235 4.085 -5.448 1.00 44.82 105 ILE A CA 1
ATOM 786 C C . ILE A 1 105 ? 1.183 5.087 -5.883 1.00 49.54 105 ILE A C 1
ATOM 787 O O . ILE A 1 105 ? 0.020 4.984 -5.494 1.00 53.25 105 ILE A O 1
ATOM 792 N N . GLY A 1 106 ? 1.577 6.021 -6.740 1.00 41.77 106 GLY A N 1
ATOM 793 C CA . GLY A 1 106 ? 0.649 7.046 -7.169 1.00 52.52 106 GLY A CA 1
ATOM 794 C C . GLY A 1 106 ? -0.540 6.478 -7.905 1.00 45.29 106 GLY A C 1
ATOM 795 O O . GLY A 1 106 ? -1.684 6.837 -7.615 1.00 49.19 106 GLY A O 1
ATOM 796 N N . LEU A 1 107 ? -0.270 5.566 -8.827 1.00 22.80 107 LEU A N 1
ATOM 797 C CA . LEU A 1 107 ? -1.319 4.965 -9.620 1.00 18.86 107 LEU A CA 1
ATOM 798 C C . LEU A 1 107 ? -2.249 4.167 -8.705 1.00 35.05 107 LEU A C 1
ATOM 799 O O . LEU A 1 107 ? -3.458 4.113 -8.940 1.00 34.28 107 LEU A O 1
ATOM 804 N N . LEU A 1 108 ? -1.695 3.535 -7.675 1.00 39.26 108 LEU A N 1
ATOM 805 C CA . LEU A 1 108 ? -2.527 2.781 -6.735 1.00 42.81 108 LEU A CA 1
ATOM 806 C C . LEU A 1 108 ? -3.489 3.750 -6.044 1.00 41.93 108 LEU A C 1
ATOM 807 O O . LEU A 1 108 ? -4.642 3.410 -5.785 1.00 41.75 108 LEU A O 1
ATOM 812 N N . VAL A 1 109 ? -2.995 4.946 -5.719 1.00 40.31 109 VAL A N 1
ATOM 813 C CA . VAL A 1 109 ? -3.826 5.978 -5.103 1.00 43.84 109 VAL A CA 1
ATOM 814 C C . VAL A 1 109 ? -4.927 6.370 -6.069 1.00 42.84 109 VAL A C 1
ATOM 815 O O . VAL A 1 109 ? -6.083 6.492 -5.686 1.00 46.76 109 VAL A O 1
ATOM 819 N N . LEU A 1 110 ? -4.557 6.550 -7.333 1.00 41.43 110 LEU A N 1
ATOM 820 C CA . LEU A 1 110 ? -5.519 6.946 -8.345 1.00 36.71 110 LEU A CA 1
ATOM 821 C C . LEU A 1 110 ? -6.581 5.855 -8.498 1.00 38.51 110 LEU A C 1
ATOM 822 O O . LEU A 1 110 ? -7.776 6.148 -8.533 1.00 46.96 110 LEU A O 1
ATOM 827 N N . VAL A 1 111 ? -6.146 4.600 -8.549 1.00 34.75 111 VAL A N 1
ATOM 828 C CA . VAL A 1 111 ? -7.071 3.490 -8.723 1.00 37.12 111 VAL A CA 1
ATOM 829 C C . VAL A 1 111 ? -8.036 3.372 -7.543 1.00 43.09 111 VAL A C 1
ATOM 830 O O . VAL A 1 111 ? -9.240 3.212 -7.733 1.00 52.26 111 VAL A O 1
ATOM 834 N N . VAL A 1 112 ? -7.511 3.441 -6.324 1.00 51.09 112 VAL A N 1
ATOM 835 C CA . VAL A 1 112 ? -8.369 3.310 -5.148 1.00 65.70 112 VAL A CA 1
ATOM 836 C C . VAL A 1 112 ? -9.336 4.482 -5.030 1.00 69.92 112 VAL A C 1
ATOM 837 O O . VAL A 1 112 ? -10.527 4.280 -4.799 1.00 74.29 112 VAL A O 1
ATOM 841 N N . CYS A 1 113 ? -8.825 5.696 -5.210 1.00 63.61 113 CYS A N 1
ATOM 842 C CA . CYS A 1 113 ? -9.652 6.903 -5.180 1.00 55.76 113 CYS A CA 1
ATOM 843 C C . CYS A 1 113 ? -10.628 6.964 -6.342 1.00 46.83 113 CYS A C 1
ATOM 844 O O . CYS A 1 113 ? -11.760 7.414 -6.180 1.00 48.62 113 CYS A O 1
ATOM 847 N N . GLY A 1 114 ? -10.171 6.562 -7.523 1.00 42.41 114 GLY A N 1
ATOM 848 C CA . GLY A 1 114 ? -11.030 6.593 -8.685 1.00 46.17 114 GLY A CA 1
ATOM 849 C C . GLY A 1 114 ? -12.197 5.654 -8.447 1.00 42.86 114 GLY A C 1
ATOM 850 O O . GLY A 1 114 ? -13.353 6.038 -8.619 1.00 48.11 114 GLY A O 1
ATOM 851 N N . PHE A 1 115 ? -11.903 4.451 -7.967 1.00 26.28 115 PHE A N 1
ATOM 852 C CA . PHE A 1 115 ? -12.951 3.472 -7.738 1.00 23.82 115 PHE A CA 1
ATOM 853 C C . PHE A 1 115 ? -13.887 3.942 -6.646 1.00 44.95 115 PHE A C 1
ATOM 854 O O . PHE A 1 115 ? -15.097 3.754 -6.735 1.00 47.05 115 PHE A O 1
ATOM 862 N N . ALA A 1 116 ? -13.321 4.530 -5.601 1.00 49.96 116 ALA A N 1
ATOM 863 C CA . ALA A 1 116 ? -14.134 4.974 -4.483 1.00 43.14 116 ALA A CA 1
ATOM 864 C C . ALA A 1 116 ? -15.145 6.005 -4.969 1.00 49.81 116 ALA A C 1
ATOM 865 O O . ALA A 1 116 ? -16.334 5.930 -4.631 1.00 41.12 116 ALA A O 1
ATOM 867 N N . LEU A 1 117 ? -14.672 6.924 -5.812 1.00 51.34 117 LEU A N 1
ATOM 868 C CA . LEU A 1 117 ? -15.493 8.027 -6.297 1.00 53.88 117 LEU A CA 1
ATOM 869 C C . LEU A 1 117 ? -16.675 7.540 -7.133 1.00 58.22 117 LEU A C 1
ATOM 870 O O . LEU A 1 117 ? -17.826 7.914 -6.874 1.00 55.44 117 LEU A O 1
ATOM 875 N N . VAL A 1 118 ? -16.403 6.668 -8.098 1.00 52.16 118 VAL A N 1
ATOM 876 C CA . VAL A 1 118 ? -17.473 6.114 -8.918 1.00 40.54 118 VAL A CA 1
ATOM 877 C C . VAL A 1 118 ? -18.398 5.186 -8.115 1.00 52.30 118 VAL A C 1
ATOM 878 O O . VAL A 1 118 ? -19.620 5.243 -8.278 1.00 52.21 118 VAL A O 1
ATOM 882 N N . SER A 1 119 ? -17.834 4.355 -7.235 1.00 45.86 119 SER A N 1
ATOM 883 C CA . SER A 1 119 ? -18.652 3.417 -6.460 1.00 45.05 119 SER A CA 1
ATOM 884 C C . SER A 1 119 ? -19.636 4.195 -5.597 1.00 46.85 119 SER A C 1
ATOM 885 O O . SER A 1 119 ? -20.815 3.850 -5.520 1.00 43.24 119 SER A O 1
ATOM 888 N N . HIS A 1 120 ? -19.157 5.255 -4.960 1.00 37.90 120 HIS A N 1
ATOM 889 C CA . HIS A 1 120 ? -20.052 6.126 -4.220 1.00 28.57 120 HIS A CA 1
ATOM 890 C C . HIS A 1 120 ? -21.035 6.837 -5.131 1.00 46.80 120 HIS A C 1
ATOM 891 O O . HIS A 1 120 ? -22.212 6.970 -4.801 1.00 50.43 120 HIS A O 1
ATOM 898 N N . ALA A 1 121 ? -20.540 7.330 -6.261 1.00 46.21 121 ALA A N 1
ATOM 899 C CA . ALA A 1 121 ? -21.365 8.153 -7.131 1.00 42.39 121 ALA A CA 1
ATOM 900 C C . ALA A 1 121 ? -22.560 7.332 -7.644 1.00 57.46 121 ALA A C 1
ATOM 901 O O . ALA A 1 121 ? -23.678 7.844 -7.756 1.00 49.35 121 ALA A O 1
ATOM 903 N N . SER A 1 122 ? -22.330 6.053 -7.935 1.00 52.31 122 SER A N 1
ATOM 904 C CA . SER A 1 122 ? -23.382 5.241 -8.523 1.00 38.65 122 SER A CA 1
ATOM 905 C C . SER A 1 122 ? -24.566 5.138 -7.577 1.00 39.91 122 SER A C 1
ATOM 906 O O . SER A 1 122 ? -25.699 5.323 -7.991 1.00 37.44 122 SER A O 1
ATOM 909 N N . VAL A 1 123 ? -24.300 4.821 -6.312 1.00 66.59 123 VAL A N 1
ATOM 910 C CA . VAL A 1 123 ? -25.343 4.737 -5.278 1.00 78.30 123 VAL A CA 1
ATOM 911 C C . VAL A 1 123 ? -25.942 6.120 -4.891 1.00 41.93 123 VAL A C 1
ATOM 912 O O . VAL A 1 123 ? -27.143 6.251 -4.688 1.00 43.42 123 VAL A O 1
ATOM 916 N N . PHE A 1 124 ? -25.101 7.137 -4.757 1.00 36.03 124 PHE A N 1
ATOM 917 C CA . PHE A 1 124 ? -25.549 8.481 -4.388 1.00 33.06 124 PHE A CA 1
ATOM 918 C C . PHE A 1 124 ? -26.410 9.134 -5.469 1.00 36.50 124 PHE A C 1
ATOM 919 O O . PHE A 1 124 ? -27.492 9.640 -5.184 1.00 61.18 124 PHE A O 1
ATOM 927 N N . PHE A 1 125 ? -25.933 9.100 -6.712 1.00 52.68 125 PHE A N 1
ATOM 928 C CA . PHE A 1 125 ? -26.575 9.822 -7.816 1.00 52.11 125 PHE A CA 1
ATOM 929 C C . PHE A 1 125 ? -27.625 9.023 -8.590 1.00 55.87 125 PHE A C 1
ATOM 930 O O . PHE A 1 125 ? -28.337 9.605 -9.407 1.00 61.30 125 PHE A O 1
ATOM 938 N N . PHE A 1 126 ? -27.698 7.707 -8.378 1.00 46.15 126 PHE A N 1
ATOM 939 C CA . PHE A 1 126 ? -28.563 6.854 -9.191 1.00 48.71 126 PHE A CA 1
ATOM 940 C C . PHE A 1 126 ? -29.461 5.987 -8.340 1.00 69.52 126 PHE A C 1
ATOM 941 O O . PHE A 1 126 ? -29.089 5.589 -7.244 1.00 68.75 126 PHE A O 1
ATOM 949 N N . ASP A 1 127 ? -30.637 5.684 -8.874 1.00 91.26 127 ASP A N 1
ATOM 950 C CA . ASP A 1 127 ? -31.574 4.779 -8.241 1.00 95.32 127 ASP A CA 1
ATOM 951 C C . ASP A 1 127 ? -31.806 3.712 -9.283 1.00 89.93 127 ASP A C 1
ATOM 952 O O . ASP A 1 127 ? -31.708 4.003 -10.473 1.00 92.46 127 ASP A O 1
ATOM 957 N N . GLN A 1 128 ? -32.029 2.470 -8.856 1.00 99.10 128 GLN A N 1
ATOM 958 C CA . GLN A 1 128 ? -32.219 1.402 -9.820 1.00 96.58 128 GLN A CA 1
ATOM 959 C C . GLN A 1 128 ? -33.458 1.743 -10.620 1.00 94.91 128 GLN A C 1
ATOM 960 O O . GLN A 1 128 ? -34.422 2.247 -10.073 1.00 94.32 128 GLN A O 1
ATOM 966 N N . PRO A 1 129 ? -33.476 1.394 -11.904 1.00 74.53 129 PRO A N 1
ATOM 967 C CA . PRO A 1 129 ? -32.587 0.483 -12.613 1.00 55.21 129 PRO A CA 1
ATOM 968 C C . PRO A 1 129 ? -31.386 1.176 -13.280 1.00 45.98 129 PRO A C 1
ATOM 969 O O . PRO A 1 129 ? -30.582 0.452 -13.834 1.00 45.91 129 PRO A O 1
ATOM 973 N N . LEU A 1 130 ? -31.237 2.504 -13.200 1.00 51.42 130 LEU A N 1
ATOM 974 C CA . LEU A 1 130 ? -30.132 3.181 -13.891 1.00 42.71 130 LEU A CA 1
ATOM 975 C C . LEU A 1 130 ? -28.783 2.766 -13.304 1.00 58.03 130 LEU A C 1
ATOM 976 O O . LEU A 1 130 ? -27.799 2.605 -14.031 1.00 75.76 130 LEU A O 1
ATOM 981 N N . ARG A 1 131 ? -28.743 2.600 -11.987 1.00 53.33 131 ARG A N 1
ATOM 982 C CA . ARG A 1 131 ? -27.496 2.312 -11.298 1.00 43.11 131 ARG A CA 1
ATOM 983 C C . ARG A 1 131 ? -26.825 1.065 -11.856 1.00 35.30 131 ARG A C 1
ATOM 984 O O . ARG A 1 131 ? -25.604 1.044 -12.005 1.00 34.67 131 ARG A O 1
ATOM 992 N N . GLN A 1 132 ? -27.622 0.040 -12.153 1.00 37.11 132 GLN A N 1
ATOM 993 C CA . GLN A 1 132 ? -27.114 -1.208 -12.720 1.00 47.58 132 GLN A CA 1
ATOM 994 C C . GLN A 1 132 ? -26.535 -1.008 -14.106 1.00 54.06 132 GLN A C 1
ATOM 995 O O . GLN A 1 132 ? -25.441 -1.485 -14.410 1.00 56.51 132 GLN A O 1
ATOM 1001 N N . GLN A 1 133 ? -27.258 -0.291 -14.952 1.00 42.26 133 GLN A N 1
ATOM 1002 C CA . GLN A 1 133 ? -26.769 -0.075 -16.298 1.00 47.99 133 GLN A CA 1
ATOM 1003 C C . GLN A 1 133 ? -25.507 0.810 -16.263 1.00 58.22 133 GLN A C 1
ATOM 1004 O O . GLN A 1 133 ? -24.574 0.557 -17.015 1.00 61.78 133 GLN A O 1
ATOM 1010 N N . PHE A 1 134 ? -25.463 1.834 -15.404 1.00 52.56 134 PHE A N 1
ATOM 1011 C CA . PHE A 1 134 ? -24.263 2.684 -15.318 1.00 45.45 134 PHE A CA 1
ATOM 1012 C C . PHE A 1 134 ? -23.069 1.861 -14.851 1.00 46.48 134 PHE A C 1
ATOM 1013 O O . PHE A 1 134 ? -22.032 1.841 -15.510 1.00 46.27 134 PHE A O 1
ATOM 1021 N N . VAL A 1 135 ? -23.221 1.146 -13.741 1.00 30.35 135 VAL A N 1
ATOM 1022 C CA . VAL A 1 135 ? -22.120 0.318 -13.270 1.00 30.33 135 VAL A CA 1
ATOM 1023 C C . VAL A 1 135 ? -21.899 -0.801 -14.269 1.00 38.09 135 VAL A C 1
ATOM 1024 O O . VAL A 1 135 ? -20.760 -1.169 -14.545 1.00 38.51 135 VAL A O 1
ATOM 1028 N N . GLY A 1 136 ? -22.991 -1.346 -14.798 1.00 46.14 136 GLY A N 1
ATOM 1029 C CA . GLY A 1 136 ? -22.899 -2.425 -15.761 1.00 46.93 136 GLY A CA 1
ATOM 1030 C C . GLY A 1 136 ? -22.172 -1.984 -17.020 1.00 37.68 136 GLY A C 1
ATOM 1031 O O . GLY A 1 136 ? -21.377 -2.735 -17.578 1.00 22.95 136 GLY A O 1
ATOM 1032 N N . ALA A 1 137 ? -22.464 -0.773 -17.488 1.00 34.89 137 ALA A N 1
ATOM 1033 C CA . ALA A 1 137 ? -21.795 -0.263 -18.671 1.00 17.33 137 ALA A CA 1
ATOM 1034 C C . ALA A 1 137 ? -20.316 -0.068 -18.388 1.00 43.11 137 ALA A C 1
ATOM 1035 O O . ALA A 1 137 ? -19.467 -0.592 -19.120 1.00 42.01 137 ALA A O 1
ATOM 1037 N N . VAL A 1 138 ? -20.025 0.608 -17.272 1.00 47.76 138 VAL A N 1
ATOM 1038 C CA . VAL A 1 138 ? -18.657 0.937 -16.861 1.00 34.66 138 VAL A CA 1
ATOM 1039 C C . VAL A 1 138 ? -17.835 -0.306 -16.606 1.00 37.56 138 VAL A C 1
ATOM 1040 O O . VAL A 1 138 ? -16.658 -0.393 -16.991 1.00 27.80 138 VAL A O 1
ATOM 1044 N N . SER A 1 139 ? -18.464 -1.272 -15.952 1.00 45.28 139 SER A N 1
ATOM 1045 C CA . SER A 1 139 ? -17.792 -2.514 -15.640 1.00 42.51 139 SER A CA 1
ATOM 1046 C C . SER A 1 139 ? -17.473 -3.265 -16.935 1.00 40.92 139 SER A C 1
ATOM 1047 O O . SER A 1 139 ? -16.372 -3.791 -17.091 1.00 41.95 139 SER A O 1
ATOM 1050 N N . MET A 1 140 ? -18.428 -3.302 -17.864 1.00 32.69 140 MET A N 1
ATOM 1051 C CA . MET A 1 140 ? -18.241 -4.007 -19.132 1.00 30.60 140 MET A CA 1
ATOM 1052 C C . MET A 1 140 ? -17.144 -3.400 -19.986 1.00 40.64 140 MET A C 1
ATOM 1053 O O . MET A 1 140 ? -16.265 -4.109 -20.491 1.00 45.95 140 MET A O 1
ATOM 1058 N N . ALA A 1 141 ? -17.173 -2.075 -20.099 1.00 34.16 141 ALA A N 1
ATOM 1059 C CA . ALA A 1 141 ? -16.183 -1.350 -20.881 1.00 30.99 141 ALA A CA 1
ATOM 1060 C C . ALA A 1 141 ? -14.812 -1.615 -20.292 1.00 36.93 141 ALA A C 1
ATOM 1061 O O . ALA A 1 141 ? -13.819 -1.723 -21.008 1.00 38.08 141 ALA A O 1
ATOM 1063 N N . SER A 1 142 ? -14.782 -1.697 -18.967 1.00 42.15 142 SER A N 1
ATOM 1064 C CA . SER A 1 142 ? -13.557 -1.930 -18.226 1.00 33.85 142 SER A CA 1
ATOM 1065 C C . SER A 1 142 ? -13.001 -3.285 -18.599 1.00 37.93 142 SER A C 1
ATOM 1066 O O . SER A 1 142 ? -11.798 -3.426 -18.791 1.00 52.23 142 SER A O 1
ATOM 1069 N N . LEU A 1 143 ? -13.876 -4.287 -18.672 1.00 46.66 143 LEU A N 1
ATOM 1070 C CA . LEU A 1 143 ? -13.457 -5.659 -18.969 1.00 48.76 143 LEU A CA 1
ATOM 1071 C C . LEU A 1 143 ? -12.914 -5.875 -20.374 1.00 44.30 143 LEU A C 1
ATOM 1072 O O . LEU A 1 143 ? -11.911 -6.555 -20.557 1.00 46.80 143 LEU A O 1
ATOM 1077 N N . ILE A 1 144 ? -13.577 -5.293 -21.362 1.00 44.16 144 ILE A N 1
ATOM 1078 C CA . ILE A 1 144 ? -13.166 -5.449 -22.746 1.00 46.64 144 ILE A CA 1
ATOM 1079 C C . ILE A 1 144 ? -11.784 -4.856 -22.936 1.00 63.64 144 ILE A C 1
ATOM 1080 O O . ILE A 1 144 ? -10.994 -5.365 -23.727 1.00 74.30 144 ILE A O 1
ATOM 1085 N N . SER A 1 145 ? -11.482 -3.790 -22.203 1.00 70.62 145 SER A N 1
ATOM 1086 C CA . SER A 1 145 ? -10.173 -3.171 -22.320 1.00 67.88 145 SER A CA 1
ATOM 1087 C C . SER A 1 145 ? -9.113 -4.202 -21.932 1.00 60.95 145 SER A C 1
ATOM 1088 O O . SER A 1 145 ? -8.032 -4.234 -22.513 1.00 74.21 145 SER A O 1
ATOM 1091 N N . MET A 1 146 ? -9.443 -5.067 -20.979 1.00 42.87 146 MET A N 1
ATOM 1092 C CA . MET A 1 146 ? -8.505 -6.084 -20.500 1.00 53.88 146 MET A CA 1
ATOM 1093 C C . MET A 1 146 ? -8.093 -7.054 -21.633 1.00 49.72 146 MET A C 1
ATOM 1094 O O . MET A 1 146 ? -7.020 -7.651 -21.586 1.00 46.45 146 MET A O 1
ATOM 1099 N N . PHE A 1 147 ? -8.962 -7.215 -22.630 1.00 59.70 147 PHE A N 1
ATOM 1100 C CA . PHE A 1 147 ? -8.730 -8.123 -23.760 1.00 66.54 147 PHE A CA 1
ATOM 1101 C C . PHE A 1 147 ? -7.531 -7.714 -24.599 1.00 72.44 147 PHE A C 1
ATOM 1102 O O . PHE A 1 147 ? -7.108 -8.446 -25.489 1.00 94.73 147 PHE A O 1
ATOM 1110 N N . ALA A 1 148 ? -7.042 -6.505 -24.370 1.00 66.61 148 ALA A N 1
ATOM 1111 C CA . ALA A 1 148 ? -5.897 -5.997 -25.108 1.00 73.66 148 ALA A CA 1
ATOM 1112 C C . ALA A 1 148 ? -4.667 -6.877 -24.872 1.00 72.09 148 ALA A C 1
ATOM 1113 O O . ALA A 1 148 ? -3.918 -7.177 -25.801 1.00 77.42 148 ALA A O 1
ATOM 1115 N N . SER A 1 149 ? -4.480 -7.298 -23.624 1.00 58.19 149 SER A N 1
ATOM 1116 C CA . SER A 1 149 ? -3.335 -8.125 -23.264 1.00 62.85 149 SER A CA 1
ATOM 1117 C C . SER A 1 149 ? -3.309 -9.541 -23.878 1.00 73.50 149 SER A C 1
ATOM 1118 O O . SER A 1 149 ? -2.272 -9.940 -24.413 1.00 66.32 149 SER A O 1
ATOM 1121 N N . PRO A 1 150 ? -4.420 -10.311 -23.809 1.00 82.80 150 PRO A N 1
ATOM 1122 C CA . PRO A 1 150 ? -4.443 -11.611 -24.486 1.00 69.06 150 PRO A CA 1
ATOM 1123 C C . PRO A 1 150 ? -4.357 -11.469 -26.004 1.00 69.44 150 PRO A C 1
ATOM 1124 O O . PRO A 1 150 ? -3.811 -12.354 -26.659 1.00 80.45 150 PRO A O 1
ATOM 1128 N N . LEU A 1 151 ? -4.937 -10.411 -26.559 1.00 59.85 151 LEU A N 1
ATOM 1129 C CA . LEU A 1 151 ? -4.876 -10.186 -27.998 1.00 59.47 151 LEU A CA 1
ATOM 1130 C C . LEU A 1 151 ? -3.404 -9.957 -28.359 1.00 74.86 151 LEU A C 1
ATOM 1131 O O . LEU A 1 151 ? -2.893 -10.491 -29.339 1.00 88.62 151 LEU A O 1
ATOM 1136 N N . ALA A 1 152 ? -2.726 -9.169 -27.530 1.00 83.51 152 ALA A N 1
ATOM 1137 C CA . ALA A 1 152 ? -1.325 -8.844 -27.744 1.00 87.72 152 ALA A CA 1
ATOM 1138 C C . ALA A 1 152 ? -0.456 -10.088 -27.660 1.00 76.37 152 ALA A C 1
ATOM 1139 O O . ALA A 1 152 ? 0.428 -10.279 -28.486 1.00 85.51 152 ALA A O 1
ATOM 1141 N N . VAL A 1 153 ? -0.731 -10.943 -26.677 1.00 75.18 153 VAL A N 1
ATOM 1142 C CA . VAL A 1 153 ? 0.049 -12.166 -26.478 1.00 78.43 153 VAL A CA 1
ATOM 1143 C C . VAL A 1 153 ? -0.089 -13.074 -27.699 1.00 75.54 153 VAL A C 1
ATOM 1144 O O . VAL A 1 153 ? 0.882 -13.692 -28.122 1.00 87.92 153 VAL A O 1
ATOM 1148 N N . MET A 1 154 ? -1.293 -13.150 -28.262 1.00 70.11 154 MET A N 1
ATOM 1149 C CA . MET A 1 154 ? -1.513 -13.923 -29.485 1.00 70.67 154 MET A CA 1
ATOM 1150 C C . MET A 1 154 ? -0.719 -13.336 -30.635 1.00 78.29 154 MET A C 1
ATOM 1151 O O . MET A 1 154 ? -0.159 -14.067 -31.438 1.00 92.84 154 MET A O 1
ATOM 1156 N N . GLY A 1 155 ? -0.679 -12.013 -30.711 1.00 79.66 155 GLY A N 1
ATOM 1157 C CA . GLY A 1 155 ? 0.085 -11.343 -31.742 1.00 93.99 155 GLY A CA 1
ATOM 1158 C C . GLY A 1 155 ? 1.557 -11.677 -31.597 1.00 105.36 155 GLY A C 1
ATOM 1159 O O . GLY A 1 155 ? 2.259 -11.864 -32.590 1.00 110.82 155 GLY A O 1
ATOM 1160 N N . VAL A 1 156 ? 2.021 -11.724 -30.349 1.00 105.72 156 VAL A N 1
ATOM 1161 C CA . VAL A 1 156 ? 3.403 -12.066 -30.042 1.00 97.37 156 VAL A CA 1
ATOM 1162 C C . VAL A 1 156 ? 3.720 -13.495 -30.444 1.00 92.22 156 VAL A C 1
ATOM 1163 O O . VAL A 1 156 ? 4.765 -13.758 -31.031 1.00 103.17 156 VAL A O 1
ATOM 1167 N N . VAL A 1 157 ? 2.791 -14.403 -30.151 1.00 97.99 157 VAL A N 1
ATOM 1168 C CA . VAL A 1 157 ? 2.985 -15.827 -30.390 1.00 97.32 157 VAL A CA 1
ATOM 1169 C C . VAL A 1 157 ? 3.202 -16.100 -31.862 1.00 103.72 157 VAL A C 1
ATOM 1170 O O . VAL A 1 157 ? 4.122 -16.832 -32.232 1.00 114.54 157 VAL A O 1
ATOM 1174 N N . ILE A 1 158 ? 2.381 -15.482 -32.704 1.00 106.11 158 ILE A N 1
ATOM 1175 C CA . ILE A 1 158 ? 2.476 -15.711 -34.137 1.00 107.36 158 ILE A CA 1
ATOM 1176 C C . ILE A 1 158 ? 3.794 -15.245 -34.740 1.00 120.72 158 ILE A C 1
ATOM 1177 O O . ILE A 1 158 ? 4.517 -16.026 -35.351 1.00 138.25 158 ILE A O 1
ATOM 1182 N N . ARG A 1 159 ? 4.158 -14.001 -34.463 1.00 121.24 159 ARG A N 1
ATOM 1183 C CA . ARG A 1 159 ? 5.347 -13.406 -35.061 1.00 129.20 159 ARG A CA 1
ATOM 1184 C C . ARG A 1 159 ? 6.590 -14.163 -34.622 1.00 132.57 159 ARG A C 1
ATOM 1185 O O . ARG A 1 159 ? 7.481 -14.445 -35.423 1.00 134.18 159 ARG A O 1
ATOM 1193 N N . SER A 1 160 ? 6.626 -14.485 -33.337 1.00 138.89 160 SER A N 1
ATOM 1194 C CA . SER A 1 160 ? 7.706 -15.247 -32.738 1.00 145.10 160 SER A CA 1
ATOM 1195 C C . SER A 1 160 ? 7.753 -16.646 -33.333 1.00 141.16 160 SER A C 1
ATOM 1196 O O . SER A 1 160 ? 8.830 -17.218 -33.498 1.00 150.55 160 SER A O 1
ATOM 1199 N N . GLU A 1 161 ? 6.566 -17.179 -33.619 1.00 131.78 161 GLU A N 1
ATOM 1200 C CA . GLU A 1 161 ? 6.343 -18.570 -34.015 1.00 124.42 161 GLU A CA 1
ATOM 1201 C C . GLU A 1 161 ? 6.544 -19.540 -32.862 1.00 135.52 161 GLU A C 1
ATOM 1202 O O . GLU A 1 161 ? 6.731 -20.738 -33.078 1.00 155.93 161 GLU A O 1
ATOM 1204 N N . SER A 1 162 ? 6.494 -19.032 -31.637 1.00 131.04 162 SER A N 1
ATOM 1205 C CA . SER A 1 162 ? 6.647 -19.899 -30.478 1.00 132.08 162 SER A CA 1
ATOM 1206 C C . SER A 1 162 ? 5.536 -19.653 -29.447 1.00 132.88 162 SER A C 1
ATOM 1207 O O . SER A 1 162 ? 5.071 -18.526 -29.281 1.00 144.62 162 SER A O 1
ATOM 1210 N N . VAL A 1 163 ? 5.121 -20.711 -28.756 1.00 119.22 163 VAL A N 1
ATOM 1211 C CA . VAL A 1 163 ? 4.062 -20.636 -27.749 1.00 108.67 163 VAL A CA 1
ATOM 1212 C C . VAL A 1 163 ? 4.588 -20.570 -26.319 1.00 90.67 163 VAL A C 1
ATOM 1213 O O . VAL A 1 163 ? 3.850 -20.826 -25.366 1.00 83.56 163 VAL A O 1
ATOM 1217 N N . GLU A 1 164 ? 5.860 -20.225 -26.166 1.00 96.64 164 GLU A N 1
ATOM 1218 C CA . GLU A 1 164 ? 6.492 -20.264 -24.851 1.00 116.63 164 GLU A CA 1
ATOM 1219 C C . GLU A 1 164 ? 5.780 -19.364 -23.845 1.00 114.25 164 GLU A C 1
ATOM 1220 O O . GLU A 1 164 ? 5.590 -19.733 -22.687 1.00 118.87 164 GLU A O 1
ATOM 1226 N N . PHE A 1 165 ? 5.375 -18.189 -24.302 1.00 112.14 165 PHE A N 1
ATOM 1227 C CA . PHE A 1 165 ? 4.739 -17.196 -23.441 1.00 117.46 165 PHE A CA 1
ATOM 1228 C C . PHE A 1 165 ? 3.229 -17.313 -23.338 1.00 115.17 165 PHE A C 1
ATOM 1229 O O . PHE A 1 165 ? 2.583 -16.543 -22.632 1.00 124.34 165 PHE A O 1
ATOM 1237 N N . MET A 1 166 ? 2.661 -18.264 -24.058 1.00 96.54 166 MET A N 1
ATOM 1238 C CA . MET A 1 166 ? 1.232 -18.479 -23.969 1.00 77.06 166 MET A CA 1
ATOM 1239 C C . MET A 1 166 ? 0.999 -19.905 -23.482 1.00 69.67 166 MET A C 1
ATOM 1240 O O . MET A 1 166 ? 0.772 -20.821 -24.273 1.00 54.37 166 MET A O 1
ATOM 1245 N N . PRO A 1 167 ? 1.031 -20.097 -22.157 1.00 81.41 167 PRO A N 1
ATOM 1246 C CA . PRO A 1 167 ? 0.901 -21.458 -21.629 1.00 87.01 167 PRO A CA 1
ATOM 1247 C C . PRO A 1 167 ? -0.463 -22.066 -21.911 1.00 99.04 167 PRO A C 1
ATOM 1248 O O . PRO A 1 167 ? -1.477 -21.386 -21.783 1.00 116.69 167 PRO A O 1
ATOM 1252 N N . PHE A 1 168 ? -0.475 -23.343 -22.273 1.00 102.26 168 PHE A N 1
ATOM 1253 C CA . PHE A 1 168 ? -1.711 -24.055 -22.561 1.00 106.06 168 PHE A CA 1
ATOM 1254 C C . PHE A 1 168 ? -2.612 -24.133 -21.345 1.00 108.39 168 PHE A C 1
ATOM 1255 O O . PHE A 1 168 ? -3.833 -24.022 -21.465 1.00 100.44 168 PHE A O 1
ATOM 1263 N N . TYR A 1 169 ? -2.010 -24.358 -20.181 1.00 108.52 169 TYR A N 1
ATOM 1264 C CA . TYR A 1 169 ? -2.793 -24.531 -18.966 1.00 104.82 169 TYR A CA 1
ATOM 1265 C C . TYR A 1 169 ? -3.563 -23.257 -18.647 1.00 100.21 169 TYR A C 1
ATOM 1266 O O . TYR A 1 169 ? -4.758 -23.304 -18.348 1.00 94.57 169 TYR A O 1
ATOM 1268 N N . LEU A 1 170 ? -2.885 -22.118 -18.747 1.00 98.44 170 LEU A N 1
ATOM 1269 C CA . LEU A 1 170 ? -3.527 -20.840 -18.484 1.00 91.61 170 LEU A CA 1
ATOM 1270 C C . LEU A 1 170 ? -4.599 -20.520 -19.517 1.00 85.84 170 LEU A C 1
ATOM 1271 O O . LEU A 1 170 ? -5.685 -20.062 -19.172 1.00 96.92 170 LEU A O 1
ATOM 1276 N N . SER A 1 171 ? -4.286 -20.771 -20.783 1.00 77.12 171 SER A N 1
ATOM 1277 C CA . SER A 1 171 ? -5.198 -20.465 -21.880 1.00 87.25 171 SER A CA 1
ATOM 1278 C C . SER A 1 171 ? -6.499 -21.270 -21.799 1.00 98.66 171 SER A C 1
ATOM 1279 O O . SER A 1 171 ? -7.581 -20.729 -22.022 1.00 100.87 171 SER A O 1
ATOM 1282 N N . LEU A 1 172 ? -6.397 -22.563 -21.494 1.00 106.39 172 LEU A N 1
ATOM 1283 C CA . LEU A 1 172 ? -7.583 -23.419 -21.401 1.00 106.06 172 LEU A CA 1
ATOM 1284 C C . LEU A 1 172 ? -8.524 -23.042 -20.265 1.00 104.49 172 LEU A C 1
ATOM 1285 O O . LEU A 1 172 ? -9.734 -22.914 -20.458 1.00 112.34 172 LEU A O 1
ATOM 1290 N N . SER A 1 173 ? -7.947 -22.844 -19.088 1.00 95.34 173 SER A N 1
ATOM 1291 C CA . SER A 1 173 ? -8.714 -22.570 -17.888 1.00 87.48 173 SER A CA 1
ATOM 1292 C C . SER A 1 173 ? -9.482 -21.275 -18.083 1.00 95.72 173 SER A C 1
ATOM 1293 O O . SER A 1 173 ? -10.633 -21.145 -17.667 1.00 111.48 173 SER A O 1
ATOM 1296 N N . THR A 1 174 ? -8.815 -20.313 -18.707 1.00 84.50 174 THR A N 1
ATOM 1297 C CA . THR A 1 174 ? -9.404 -19.019 -19.014 1.00 79.13 174 THR A CA 1
ATOM 1298 C C . THR A 1 174 ? -10.549 -19.119 -20.032 1.00 84.48 174 THR A C 1
ATOM 1299 O O . THR A 1 174 ? -11.562 -18.430 -19.890 1.00 96.16 174 THR A O 1
ATOM 1303 N N . PHE A 1 175 ? -10.389 -19.965 -21.052 1.00 79.07 175 PHE A N 1
ATOM 1304 C CA . PHE A 1 175 ? -11.424 -20.144 -22.083 1.00 75.75 175 PHE A CA 1
ATOM 1305 C C . PHE A 1 175 ? -12.698 -20.677 -21.484 1.00 72.28 175 PHE A C 1
ATOM 1306 O O . PHE A 1 175 ? -13.811 -20.258 -21.800 1.00 73.03 175 PHE A O 1
ATOM 1314 N N . LEU A 1 176 ? -12.491 -21.664 -20.636 1.00 76.60 176 LEU A N 1
ATOM 1315 C CA . LEU A 1 176 ? -13.550 -22.300 -19.884 1.00 96.00 176 LEU A CA 1
ATOM 1316 C C . LEU A 1 176 ? -14.184 -21.341 -18.867 1.00 84.11 176 LEU A C 1
ATOM 1317 O O . LEU A 1 176 ? -15.391 -21.411 -18.596 1.00 82.66 176 LEU A O 1
ATOM 1322 N N . MET A 1 177 ? -13.352 -20.497 -18.263 1.00 84.05 177 MET A N 1
ATOM 1323 C CA . MET A 1 177 ? -13.815 -19.505 -17.298 1.00 76.35 177 MET A CA 1
ATOM 1324 C C . MET A 1 177 ? -14.797 -18.541 -17.924 1.00 75.49 177 MET A C 1
ATOM 1325 O O . MET A 1 177 ? -15.836 -18.213 -17.342 1.00 81.74 177 MET A O 1
ATOM 1330 N N . SER A 1 178 ? -14.440 -18.091 -19.118 1.00 78.12 178 SER A N 1
ATOM 1331 C CA . SER A 1 178 ? -15.256 -17.189 -19.899 1.00 84.38 178 SER A CA 1
ATOM 1332 C C . SER A 1 178 ? -16.548 -17.891 -20.290 1.00 81.03 178 SER A C 1
ATOM 1333 O O . SER A 1 178 ? -17.626 -17.296 -20.305 1.00 84.13 178 SER A O 1
ATOM 1336 N N . ALA A 1 179 ? -16.403 -19.168 -20.626 1.00 86.66 179 ALA A N 1
ATOM 1337 C CA . ALA A 1 179 ? -17.505 -20.022 -21.047 1.00 76.25 179 ALA A CA 1
ATOM 1338 C C . ALA A 1 179 ? -18.549 -20.210 -19.959 1.00 64.66 179 ALA A C 1
ATOM 1339 O O . ALA A 1 179 ? -19.746 -20.188 -20.236 1.00 74.12 179 ALA A O 1
ATOM 1341 N N . SER A 1 180 ? -18.095 -20.418 -18.728 1.00 55.44 180 SER A N 1
ATOM 1342 C CA . SER A 1 180 ? -19.010 -20.613 -17.612 1.00 67.08 180 SER A CA 1
ATOM 1343 C C . SER A 1 180 ? -19.837 -19.359 -17.380 1.00 69.21 180 SER A C 1
ATOM 1344 O O 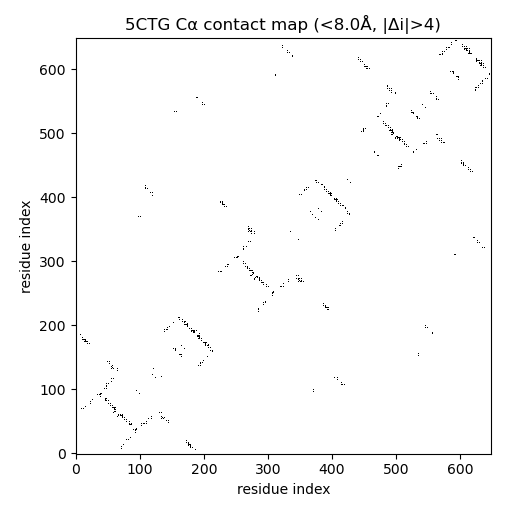. SER A 1 180 ? -21.064 -19.407 -17.233 1.00 67.21 180 SER A O 1
ATOM 1347 N N . PHE A 1 181 ? -19.131 -18.235 -17.365 1.00 68.65 181 PHE A N 1
ATOM 1348 C CA . PHE A 1 181 ? -19.707 -16.924 -17.096 1.00 59.48 181 PHE A CA 1
ATOM 1349 C C . PHE A 1 181 ? -20.662 -16.448 -18.185 1.00 60.99 181 PHE A C 1
ATOM 1350 O O . PHE A 1 181 ? -21.647 -15.777 -17.894 1.00 66.49 181 PHE A O 1
ATOM 1358 N N . ALA A 1 182 ? -20.345 -16.763 -19.439 1.00 64.06 182 ALA A N 1
ATOM 1359 C CA . ALA A 1 182 ? -21.215 -16.415 -20.555 1.00 66.69 182 ALA A CA 1
ATOM 1360 C C . ALA A 1 182 ? -22.554 -17.113 -20.363 1.00 79.09 182 ALA A C 1
ATOM 1361 O O . ALA A 1 182 ? -23.608 -16.527 -20.613 1.00 82.97 182 ALA A O 1
ATOM 1363 N N . LEU A 1 183 ? -22.501 -18.370 -19.929 1.00 83.18 183 LEU A N 1
ATOM 1364 C CA . LEU A 1 183 ? -23.715 -19.108 -19.602 1.00 92.79 183 LEU A CA 1
ATOM 1365 C C . LEU A 1 183 ? -24.417 -18.474 -18.414 1.00 81.11 183 LEU A C 1
ATOM 1366 O O . LEU A 1 183 ? -25.641 -18.331 -18.408 1.00 78.21 183 LEU A O 1
ATOM 1371 N N . TYR A 1 184 ? -23.637 -18.090 -17.411 1.00 64.95 184 TYR A N 1
ATOM 1372 C CA . TYR A 1 184 ? -24.194 -17.483 -16.217 1.00 62.88 184 TYR A CA 1
ATOM 1373 C C . TYR A 1 184 ? -24.898 -16.183 -16.607 1.00 64.76 184 TYR A C 1
ATOM 1374 O O . TYR A 1 184 ? -26.029 -15.932 -16.211 1.00 64.52 184 TYR A O 1
ATOM 1383 N N . GLY A 1 185 ? -24.246 -15.398 -17.453 1.00 64.67 185 GLY A N 1
ATOM 1384 C CA . GLY A 1 185 ? -24.823 -14.161 -17.939 1.00 70.46 185 GLY A CA 1
ATOM 1385 C C . GLY A 1 185 ? -26.087 -14.450 -18.706 1.00 78.64 185 GLY A C 1
ATOM 1386 O O . GLY A 1 185 ? -27.071 -13.715 -18.636 1.00 89.22 185 GLY A O 1
ATOM 1387 N N . LEU A 1 186 ? -26.033 -15.537 -19.456 1.00 86.56 186 LEU A N 1
ATOM 1388 C CA . LEU A 1 186 ? -27.122 -15.950 -20.314 1.00 86.59 186 LEU A CA 1
ATOM 1389 C C . LEU A 1 186 ? -28.361 -16.343 -19.476 1.00 90.90 186 LEU A C 1
ATOM 1390 O O . LEU A 1 186 ? -29.500 -16.021 -19.840 1.00 84.78 186 LEU A O 1
ATOM 1395 N N . LEU A 1 187 ? -28.125 -17.032 -18.359 1.00 84.85 187 LEU A N 1
ATOM 1396 C CA . LEU A 1 187 ? -29.200 -17.498 -17.487 1.00 79.11 187 LEU A CA 1
ATOM 1397 C C . LEU A 1 187 ? -29.996 -16.334 -16.860 1.00 86.74 187 LEU A C 1
ATOM 1398 O O . LEU A 1 187 ? -31.230 -16.368 -16.838 1.00 102.07 187 LEU A O 1
ATOM 1403 N N . LEU A 1 188 ? -29.304 -15.307 -16.356 1.00 70.30 188 LEU A N 1
ATOM 1404 C CA . LEU A 1 188 ? -30.003 -14.148 -15.796 1.00 64.32 188 LEU A CA 1
ATOM 1405 C C . LEU A 1 188 ? -30.410 -13.200 -16.894 1.00 68.67 188 LEU A C 1
ATOM 1406 O O . LEU A 1 188 ? -30.987 -12.143 -16.617 1.00 86.68 188 LEU A O 1
ATOM 1411 N N . ARG A 1 189 ? -30.036 -13.538 -18.123 1.00 67.59 189 ARG A N 1
ATOM 1412 C CA . ARG A 1 189 ? -30.292 -12.667 -19.257 1.00 86.56 189 ARG A CA 1
ATOM 1413 C C . ARG A 1 189 ? -29.682 -11.311 -18.963 1.00 83.60 189 ARG A C 1
ATOM 1414 O O . ARG A 1 189 ? -30.276 -10.269 -19.218 1.00 85.19 189 ARG A O 1
ATOM 1422 N N . ASP A 1 190 ? -28.468 -11.354 -18.429 1.00 79.12 190 ASP A N 1
ATOM 1423 C CA . ASP A 1 190 ? -27.726 -10.153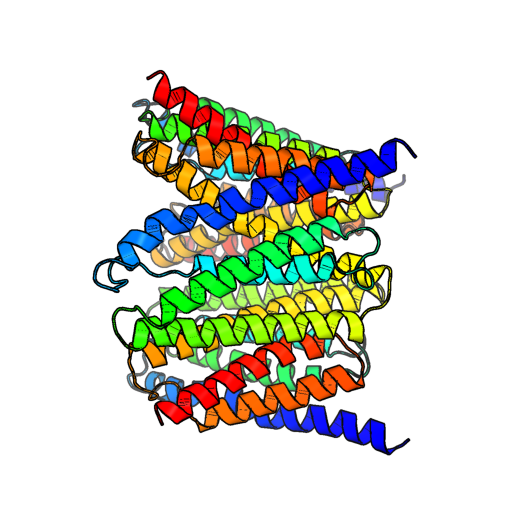 -18.114 1.00 72.07 190 ASP A CA 1
ATOM 1424 C C . ASP A 1 190 ? -26.752 -9.856 -19.232 1.00 56.53 190 ASP A C 1
ATOM 1425 O O . ASP A 1 190 ? -25.763 -10.569 -19.389 1.00 58.85 190 ASP A O 1
ATOM 1430 N N . PHE A 1 191 ? -26.999 -8.778 -19.971 1.00 38.39 191 PHE A N 1
ATOM 1431 C CA . PHE A 1 191 ? -26.137 -8.437 -21.092 1.00 39.16 191 PHE A CA 1
ATOM 1432 C C . PHE A 1 191 ? -24.716 -8.153 -20.624 1.00 46.56 191 PHE A C 1
ATOM 1433 O O . PHE A 1 191 ? -23.743 -8.573 -21.261 1.00 37.69 191 PHE A O 1
ATOM 1441 N N . PHE A 1 192 ? -24.614 -7.460 -19.495 1.00 63.47 192 PHE A N 1
ATOM 1442 C CA . PHE A 1 192 ? -23.343 -6.968 -18.976 1.00 59.76 192 PHE A CA 1
ATOM 1443 C C . PHE A 1 192 ? -22.376 -8.078 -18.605 1.00 63.94 192 PHE A C 1
ATOM 1444 O O . PHE A 1 192 ? -21.169 -7.913 -18.727 1.00 64.99 192 PHE A O 1
ATOM 1452 N N . ILE A 1 193 ? -22.894 -9.152 -18.027 1.00 63.94 193 ILE A N 1
ATOM 1453 C CA . ILE A 1 193 ? -22.061 -10.323 -17.754 1.00 61.18 193 ILE A CA 1
ATOM 1454 C C . ILE A 1 193 ? -21.729 -11.161 -19.005 1.00 56.95 193 ILE A C 1
ATOM 1455 O O . ILE A 1 193 ? -20.603 -11.632 -19.167 1.00 54.35 193 ILE A O 1
ATOM 1460 N N . TYR A 1 194 ? -22.724 -11.383 -19.858 1.00 51.76 194 TYR A N 1
ATOM 1461 C CA . TYR A 1 194 ? -22.562 -12.245 -21.026 1.00 55.49 194 TYR A CA 1
ATOM 1462 C C . TYR A 1 194 ? -21.639 -11.689 -22.103 1.00 49.17 194 TYR A C 1
ATOM 1463 O O . TYR A 1 194 ? -20.680 -12.352 -22.493 1.00 62.99 194 TYR A O 1
ATOM 1472 N N . PHE A 1 195 ? -21.888 -10.465 -22.553 1.00 41.64 195 PHE A N 1
ATOM 1473 C CA . PHE A 1 195 ? -21.182 -9.971 -23.731 1.00 62.68 195 PHE A CA 1
ATOM 1474 C C . PHE A 1 195 ? -19.661 -9.889 -23.547 1.00 70.33 195 PHE A C 1
ATOM 1475 O O . PHE A 1 195 ? -18.928 -10.350 -24.417 1.00 62.37 195 PHE A O 1
ATOM 1483 N N . PRO A 1 196 ? -19.175 -9.268 -22.457 1.00 75.73 196 PRO A N 1
ATOM 1484 C CA . PRO A 1 196 ? -17.717 -9.240 -22.345 1.00 73.73 196 PRO A CA 1
ATOM 1485 C C . PRO A 1 196 ? -17.137 -10.626 -22.193 1.00 75.31 196 PRO A C 1
ATOM 1486 O O . PRO A 1 196 ? -16.152 -10.947 -22.842 1.00 91.36 196 PRO A O 1
ATOM 1490 N N . ASN A 1 197 ? -17.763 -11.444 -21.359 1.00 61.50 197 ASN A N 1
ATOM 1491 C CA . ASN A 1 197 ? -17.314 -12.816 -21.151 1.00 56.34 197 ASN A CA 1
ATOM 1492 C C . ASN A 1 197 ? -17.436 -13.637 -22.423 1.00 58.18 197 ASN A C 1
ATOM 1493 O O . ASN A 1 197 ? -16.621 -14.516 -22.667 1.00 68.28 197 ASN A O 1
ATOM 1498 N N . GLY A 1 198 ? -18.465 -13.368 -23.220 1.00 55.95 198 GLY A N 1
ATOM 1499 C CA . GLY A 1 198 ? -18.581 -14.011 -24.514 1.00 53.26 198 GLY A CA 1
ATOM 1500 C C . GLY A 1 198 ? -17.416 -13.651 -25.429 1.00 65.43 198 GLY A C 1
ATOM 1501 O O . GLY A 1 198 ? -16.874 -14.527 -26.101 1.00 67.10 198 GLY A O 1
ATOM 1502 N N . LEU A 1 199 ? -17.010 -12.376 -25.438 1.00 66.11 199 LEU A N 1
ATOM 1503 C CA . LEU A 1 199 ? -15.868 -11.928 -26.250 1.00 53.05 199 LEU A CA 1
ATOM 1504 C C . LEU A 1 199 ? -14.579 -12.585 -25.794 1.00 55.05 199 LEU A C 1
ATOM 1505 O O . LEU A 1 199 ? -13.732 -12.923 -26.613 1.00 64.06 199 LEU A O 1
ATOM 1510 N N . GLY A 1 200 ? -14.426 -12.743 -24.484 1.00 62.74 200 GLY A N 1
ATOM 1511 C CA . GLY A 1 200 ? -13.252 -13.385 -23.908 1.00 74.34 200 GLY A CA 1
ATOM 1512 C C . GLY A 1 200 ? -13.111 -14.831 -24.338 1.00 86.83 200 GLY A C 1
ATOM 1513 O O . GLY A 1 200 ? -12.003 -15.338 -24.545 1.00 100.69 200 GLY A O 1
ATOM 1514 N N . LEU A 1 201 ? -14.261 -15.488 -24.442 1.00 82.73 201 LEU A N 1
ATOM 1515 C CA . LEU A 1 201 ? -14.370 -16.887 -24.831 1.00 89.40 201 LEU A CA 1
ATOM 1516 C C . LEU A 1 201 ? -13.830 -17.098 -26.238 1.00 94.70 201 LEU A C 1
ATOM 1517 O O . LEU A 1 201 ? -13.057 -18.032 -26.504 1.00 106.29 201 LEU A O 1
ATOM 1522 N N . ILE A 1 202 ? -14.213 -16.177 -27.115 1.00 78.64 202 ILE A N 1
ATOM 1523 C CA . ILE A 1 202 ? -13.798 -16.205 -28.497 1.00 68.76 202 ILE A CA 1
ATOM 1524 C C . ILE A 1 202 ? -12.288 -16.072 -28.552 1.00 82.25 202 ILE A C 1
ATOM 1525 O O . ILE A 1 202 ? -11.622 -16.877 -29.182 1.00 89.85 202 ILE A O 1
ATOM 1530 N N . LEU A 1 203 ? -11.758 -15.119 -27.791 1.00 73.09 203 LEU A N 1
ATOM 1531 C CA . LEU A 1 203 ? -10.326 -14.864 -27.728 1.00 66.05 203 LEU A CA 1
ATOM 1532 C C . LEU A 1 203 ? -9.640 -16.111 -27.195 1.00 70.18 203 LEU A C 1
ATOM 1533 O O . LEU A 1 203 ? -8.562 -16.495 -27.648 1.00 78.46 203 LEU A O 1
ATOM 1538 N N . GLY A 1 204 ? -10.276 -16.719 -26.201 1.00 67.99 204 GLY A N 1
ATOM 1539 C CA . GLY A 1 204 ? -9.800 -17.951 -25.614 1.00 74.17 204 GLY A CA 1
ATOM 1540 C C . GLY A 1 204 ? -9.837 -19.040 -26.661 1.00 76.08 204 GLY A C 1
ATOM 1541 O O . GLY A 1 204 ? -8.922 -19.851 -26.753 1.00 76.87 204 GLY A O 1
ATOM 1542 N N . ALA A 1 205 ? -10.909 -19.060 -27.449 1.00 78.37 205 ALA A N 1
ATOM 1543 C CA . ALA A 1 205 ? -11.065 -20.065 -28.497 1.00 68.58 205 ALA A CA 1
ATOM 1544 C C . ALA A 1 205 ? -9.979 -19.961 -29.567 1.00 70.31 205 ALA A C 1
ATOM 1545 O O . ALA A 1 205 ? -9.387 -20.968 -29.949 1.00 78.14 205 ALA A O 1
ATOM 1547 N N . MET A 1 206 ? -9.697 -18.747 -30.031 1.00 67.49 206 MET A N 1
ATOM 1548 C CA . MET A 1 206 ? -8.653 -18.562 -31.031 1.00 74.64 206 MET A CA 1
ATOM 1549 C C . MET A 1 206 ? -7.323 -18.933 -30.425 1.00 77.34 206 MET A C 1
ATOM 1550 O O . MET A 1 206 ? -6.456 -19.455 -31.108 1.00 85.81 206 MET A O 1
ATOM 1555 N N . GLN A 1 207 ? -7.160 -18.631 -29.142 1.00 76.16 207 GLN A N 1
ATOM 1556 C CA . GLN A 1 207 ? -5.902 -18.888 -28.471 1.00 79.16 207 GLN A CA 1
ATOM 1557 C C . GLN A 1 207 ? -5.605 -20.375 -28.490 1.00 87.45 207 GLN A C 1
ATOM 1558 O O . GLN A 1 207 ? -4.494 -20.775 -28.804 1.00 99.53 207 GLN A O 1
ATOM 1564 N N . LEU A 1 208 ? -6.596 -21.198 -28.173 1.00 87.90 208 LEU A N 1
ATOM 1565 C CA . LEU A 1 208 ? -6.379 -22.642 -28.178 1.00 88.77 208 LEU A CA 1
ATOM 1566 C C . LEU A 1 208 ? -6.122 -23.168 -29.588 1.00 95.85 208 LEU A C 1
ATOM 1567 O O . LEU A 1 208 ? -5.215 -23.976 -29.798 1.00 92.60 208 LEU A O 1
ATOM 1572 N N . ALA A 1 209 ? -6.926 -22.709 -30.545 1.00 101.37 209 ALA A N 1
ATOM 1573 C CA . ALA A 1 209 ? -6.805 -23.159 -31.925 1.00 104.50 209 ALA A CA 1
ATOM 1574 C C . ALA A 1 209 ? -5.463 -22.742 -32.503 1.00 120.18 209 ALA A C 1
ATOM 1575 O O . ALA A 1 209 ? -4.788 -23.535 -33.159 1.00 135.41 209 ALA A O 1
ATOM 1577 N N . LEU A 1 210 ? -5.076 -21.498 -32.237 1.00 118.11 210 LEU A N 1
ATOM 1578 C CA . LEU A 1 210 ? -3.795 -20.979 -32.696 1.00 111.35 210 LEU A CA 1
ATOM 1579 C C . LEU A 1 210 ? -2.684 -21.765 -32.033 1.00 114.73 210 LEU A C 1
ATOM 1580 O O . LEU A 1 210 ? -1.653 -22.038 -32.644 1.00 124.48 210 LEU A O 1
ATOM 1585 N N . TYR A 1 211 ? -2.885 -22.090 -30.760 1.00 113.43 211 TYR A N 1
ATOM 1586 C CA . TYR A 1 211 ? -1.893 -22.848 -30.016 1.00 121.30 211 TYR A CA 1
ATOM 1587 C C . TYR A 1 211 ? -1.654 -24.205 -30.634 1.00 132.21 211 TYR A C 1
ATOM 1588 O O . TYR A 1 211 ? -0.514 -24.629 -30.783 1.00 138.51 211 TYR A O 1
ATOM 1597 N N . ALA A 1 212 ? -2.737 -24.863 -31.023 1.00 137.87 212 ALA A N 1
ATOM 1598 C CA . ALA A 1 212 ? -2.683 -26.232 -31.521 1.00 148.78 212 ALA A CA 1
ATOM 1599 C C . ALA A 1 212 ? -1.828 -26.392 -32.766 1.00 157.39 212 ALA A C 1
ATOM 1600 O O . ALA A 1 212 ? -1.102 -27.379 -32.909 1.00 168.07 212 ALA A O 1
ATOM 1602 N N . TYR A 1 213 ? -1.939 -25.434 -33.673 1.00 152.24 213 TYR A N 1
ATOM 1603 C CA . TYR A 1 213 ? -1.208 -25.485 -34.926 1.00 147.31 213 TYR A CA 1
ATOM 1604 C C . TYR A 1 213 ? 0.278 -25.422 -34.595 1.00 143.31 213 TYR A C 1
ATOM 1605 O O . TYR A 1 213 ? 1.080 -26.217 -35.099 1.00 147.66 213 TYR A O 1
ATOM 1614 N N . TYR A 1 214 ? 0.630 -24.442 -33.766 1.00 138.33 214 TYR A N 1
ATOM 1615 C CA . TYR A 1 214 ? 1.994 -24.275 -33.263 1.00 138.65 214 TYR A CA 1
ATOM 1616 C C . TYR A 1 214 ? 2.390 -25.405 -32.309 1.00 142.35 214 TYR A C 1
ATOM 1617 O O . TYR A 1 214 ? 3.512 -25.929 -32.366 1.00 146.60 214 TYR A O 1
ATOM 1626 N N . SER A 1 215 ? 1.433 -25.794 -31.466 1.00 143.42 215 SER A N 1
ATOM 1627 C CA . SER A 1 215 ? 1.587 -26.886 -30.500 1.00 138.46 215 SER A CA 1
ATOM 1628 C C . SER A 1 215 ? 2.886 -26.748 -29.718 1.00 134.33 215 SER A C 1
ATOM 1629 O O . SER A 1 215 ? 3.889 -27.372 -30.055 1.00 135.91 215 SER A O 1
ATOM 1631 N N . ASP B 1 2 ? -35.646 28.023 -5.279 1.00 58.79 2 ASP B N 1
ATOM 1632 C CA . ASP B 1 2 ? -34.975 29.261 -4.883 1.00 62.51 2 ASP B CA 1
ATOM 1633 C C . ASP B 1 2 ? -35.111 29.516 -3.375 1.00 109.58 2 ASP B C 1
ATOM 1634 O O . ASP B 1 2 ? -36.146 29.966 -2.886 1.00 121.14 2 ASP B O 1
ATOM 1636 N N . SER B 1 3 ? -34.056 29.164 -2.640 1.00 143.06 3 SER B N 1
ATOM 1637 C CA . SER B 1 3 ? -34.005 29.347 -1.183 1.00 155.37 3 SER B CA 1
ATOM 1638 C C . SER B 1 3 ? -32.569 29.535 -0.667 1.00 153.58 3 SER B C 1
ATOM 1639 O O . SER B 1 3 ? -31.751 30.167 -1.336 1.00 159.35 3 SER B O 1
ATOM 1642 N N . LEU B 1 4 ? -32.285 29.067 0.554 1.00 145.93 4 LEU B N 1
ATOM 1643 C CA . LEU B 1 4 ? -30.938 29.217 1.157 1.00 146.94 4 LEU B CA 1
ATOM 1644 C C . LEU B 1 4 ? -29.874 28.448 0.389 1.00 146.36 4 LEU B C 1
ATOM 1645 O O . LEU B 1 4 ? -28.781 28.949 0.175 1.00 154.18 4 LEU B O 1
ATOM 1650 N N . TYR B 1 5 ? -30.185 27.216 0.001 1.00 136.73 5 TYR B N 1
ATOM 1651 C CA . TYR B 1 5 ? -29.221 26.380 -0.703 1.00 120.13 5 TYR B CA 1
ATOM 1652 C C . TYR B 1 5 ? -28.876 27.068 -2.021 1.00 103.63 5 TYR B C 1
ATOM 1653 O O . TYR B 1 5 ? -27.796 26.860 -2.568 1.00 107.00 5 TYR B O 1
ATOM 1662 N N . ASP B 1 6 ? -29.825 27.846 -2.543 1.00 102.42 6 ASP B N 1
ATOM 1663 C CA . ASP B 1 6 ? -29.663 28.557 -3.813 1.00 105.42 6 ASP B CA 1
ATOM 1664 C C . ASP B 1 6 ? -28.458 29.529 -3.774 1.00 108.67 6 ASP B C 1
ATOM 1665 O O . ASP B 1 6 ? -27.755 29.686 -4.768 1.00 106.37 6 ASP B O 1
ATOM 1670 N N . ILE B 1 7 ? -28.208 30.182 -2.643 1.00 115.07 7 ILE B N 1
ATOM 1671 C CA . ILE B 1 7 ? -27.012 31.022 -2.517 1.00 117.79 7 ILE B CA 1
ATOM 1672 C C . ILE B 1 7 ? -25.727 30.162 -2.625 1.00 114.14 7 ILE B C 1
ATOM 1673 O O . ILE B 1 7 ? -24.781 30.532 -3.326 1.00 118.91 7 ILE B O 1
ATOM 1678 N N . SER B 1 8 ? -25.730 28.987 -1.993 1.00 105.06 8 SER B N 1
ATOM 1679 C CA . SER B 1 8 ? -24.540 28.130 -1.912 1.00 88.09 8 SER B CA 1
ATOM 1680 C C . SER B 1 8 ? -24.040 27.648 -3.276 1.00 79.30 8 SER B C 1
ATOM 1681 O O . SER B 1 8 ? -22.837 27.626 -3.533 1.00 82.55 8 SER B O 1
ATOM 1684 N N . CYS B 1 9 ? -24.966 27.260 -4.143 1.00 76.23 9 CYS B N 1
ATOM 1685 C CA . CYS B 1 9 ? -24.619 26.763 -5.468 1.00 76.15 9 CYS B CA 1
ATOM 1686 C C . CYS B 1 9 ? -23.944 27.827 -6.289 1.00 91.59 9 CYS B C 1
ATOM 1687 O O . CYS B 1 9 ? -23.013 27.552 -7.041 1.00 110.30 9 CYS B O 1
ATOM 1690 N N . PHE B 1 10 ? -24.447 29.043 -6.154 1.00 89.25 10 PHE B N 1
ATOM 1691 C CA . PHE B 1 10 ? -23.864 30.183 -6.820 1.00 83.83 10 PHE B CA 1
ATOM 1692 C C . PHE B 1 10 ? -22.443 30.387 -6.342 1.00 87.22 10 PHE B C 1
ATOM 1693 O O . PHE B 1 10 ? -21.545 30.708 -7.126 1.00 84.53 10 PHE B O 1
ATOM 1701 N N . ALA B 1 11 ? -22.257 30.194 -5.040 1.00 75.47 11 ALA B N 1
ATOM 1702 C CA . ALA B 1 11 ? -20.969 30.395 -4.413 1.00 53.27 11 ALA B CA 1
ATOM 1703 C C . ALA B 1 11 ? -19.950 29.418 -4.968 1.00 61.62 11 ALA B C 1
ATOM 1704 O O . ALA B 1 11 ? -18.862 29.815 -5.392 1.00 60.11 11 ALA B O 1
ATOM 1706 N N . ALA B 1 12 ? -20.333 28.146 -5.014 1.00 58.13 12 ALA B N 1
ATOM 1707 C CA . ALA B 1 12 ? -19.447 27.097 -5.499 1.00 50.57 12 ALA B CA 1
ATOM 1708 C C . ALA B 1 12 ? -19.132 27.280 -6.975 1.00 59.77 12 ALA B C 1
ATOM 1709 O O . ALA B 1 12 ? -17.978 27.146 -7.388 1.00 66.81 12 ALA B O 1
ATOM 1711 N N . GLY B 1 13 ? -20.160 27.598 -7.760 1.00 45.75 13 GLY B N 1
ATOM 1712 C CA . GLY B 1 13 ? -19.990 27.814 -9.182 1.00 37.67 13 GLY B CA 1
ATOM 1713 C C . GLY B 1 13 ? -19.070 28.994 -9.406 1.00 55.73 13 GLY B C 1
ATOM 1714 O O . GLY B 1 13 ? -18.185 28.943 -10.259 1.00 51.58 13 GLY B O 1
ATOM 1715 N N . LEU B 1 14 ? -19.283 30.057 -8.635 1.00 79.69 14 LEU B N 1
ATOM 1716 C CA . LEU B 1 14 ? -18.429 31.238 -8.710 1.00 85.65 14 LEU B CA 1
ATOM 1717 C C . LEU B 1 14 ? -17.011 30.919 -8.254 1.00 86.33 14 LEU B C 1
ATOM 1718 O O . LEU B 1 14 ? -16.046 31.323 -8.898 1.00 82.41 14 LEU B O 1
ATOM 1723 N N . ALA B 1 15 ? -16.888 30.186 -7.148 1.00 78.33 15 ALA B N 1
ATOM 1724 C CA . ALA B 1 15 ? -15.572 29.860 -6.615 1.00 62.41 15 ALA B CA 1
ATOM 1725 C C . ALA B 1 15 ? -14.815 29.066 -7.654 1.00 71.02 15 ALA B C 1
ATOM 1726 O O . ALA B 1 15 ? -13.657 29.359 -7.945 1.00 81.66 15 ALA B O 1
ATOM 1728 N N . GLY B 1 16 ? -15.512 28.126 -8.283 1.00 68.69 16 GLY B N 1
ATOM 1729 C CA . GLY B 1 16 ? -14.902 27.294 -9.295 1.00 60.30 16 GLY B CA 1
ATOM 1730 C C . GLY B 1 16 ? -14.577 28.216 -10.436 1.00 56.42 16 GLY B C 1
ATOM 1731 O O . GLY B 1 16 ? -13.499 28.145 -11.018 1.00 61.50 16 GLY B O 1
ATOM 1732 N N . ASN B 1 17 ? -15.517 29.102 -10.739 1.00 43.82 17 ASN B N 1
ATOM 1733 C CA . ASN B 1 17 ? -15.338 30.050 -11.822 1.00 59.12 17 ASN B CA 1
ATOM 1734 C C . ASN B 1 17 ? -14.135 30.958 -11.609 1.00 75.87 17 ASN B C 1
ATOM 1735 O O . ASN B 1 17 ? -13.464 31.352 -12.565 1.00 80.64 17 ASN B O 1
ATOM 1740 N N . ILE B 1 18 ? -13.836 31.266 -10.352 1.00 82.06 18 ILE B N 1
ATOM 1741 C CA . ILE B 1 18 ? -12.702 32.134 -10.055 1.00 82.36 18 ILE B CA 1
ATOM 1742 C C . ILE B 1 18 ? -11.400 31.351 -10.166 1.00 84.93 18 ILE B C 1
ATOM 1743 O O . ILE B 1 18 ? -10.422 31.847 -10.693 1.00 91.72 18 ILE B O 1
ATOM 1748 N N . PHE B 1 19 ? -11.375 30.137 -9.632 1.00 71.50 19 PHE B N 1
ATOM 1749 C CA . PHE B 1 19 ? -10.179 29.295 -9.694 1.00 56.06 19 PHE B CA 1
ATOM 1750 C C . PHE B 1 19 ? -9.799 28.867 -11.114 1.00 50.31 19 PHE B C 1
ATOM 1751 O O . PHE B 1 19 ? -8.639 28.605 -11.394 1.00 60.49 19 PHE B O 1
ATOM 1759 N N . ALA B 1 20 ? -10.791 28.777 -11.995 1.00 57.45 20 ALA B N 1
ATOM 1760 C CA . ALA B 1 20 ? -10.594 28.332 -13.376 1.00 57.96 20 ALA B CA 1
ATOM 1761 C C . ALA B 1 20 ? -9.642 29.188 -14.222 1.00 62.20 20 ALA B C 1
ATOM 1762 O O . ALA B 1 20 ? -8.947 28.647 -15.068 1.00 72.53 20 ALA B O 1
ATOM 1764 N N . LEU B 1 21 ? -9.655 30.512 -14.051 1.00 78.70 21 LEU B N 1
ATOM 1765 C CA . LEU B 1 21 ? -8.849 31.416 -14.897 1.00 86.57 21 LEU B CA 1
ATOM 1766 C C . LEU B 1 21 ? -7.342 31.150 -14.844 1.00 77.78 21 LEU B C 1
ATOM 1767 O O . LEU B 1 21 ? -6.641 31.308 -15.843 1.00 79.64 21 LEU B O 1
ATOM 1772 N N . ALA B 1 22 ? -6.844 30.793 -13.664 1.00 77.42 22 ALA B N 1
ATOM 1773 C CA . ALA B 1 22 ? -5.416 30.559 -13.476 1.00 72.11 22 ALA B CA 1
ATOM 1774 C C . ALA B 1 22 ? -4.968 29.459 -14.432 1.00 78.45 22 ALA B C 1
ATOM 1775 O O . ALA B 1 22 ? -3.869 29.509 -14.995 1.00 67.18 22 ALA B O 1
ATOM 1777 N N . LEU B 1 23 ? -5.835 28.462 -14.593 1.00 82.18 23 LEU B N 1
ATOM 1778 C CA . LEU B 1 23 ? -5.596 27.364 -15.512 1.00 78.69 23 LEU B CA 1
ATOM 1779 C C . LEU B 1 23 ? -5.674 27.905 -16.936 1.00 83.60 23 LEU B C 1
ATOM 1780 O O . LEU B 1 23 ? -4.901 27.517 -17.811 1.00 88.30 23 LEU B O 1
ATOM 1785 N N . PHE B 1 24 ? -6.632 28.795 -17.160 1.00 87.44 24 PHE B N 1
ATOM 1786 C CA . PHE B 1 24 ? -6.819 29.453 -18.448 1.00 85.69 24 PHE B CA 1
ATOM 1787 C C . PHE B 1 24 ? -5.627 30.350 -18.776 1.00 97.47 24 PHE B C 1
ATOM 1788 O O . PHE B 1 24 ? -5.152 30.392 -19.910 1.00 102.08 24 PHE B O 1
ATOM 1796 N N . LEU B 1 25 ? -5.156 31.086 -17.772 1.00 101.72 25 LEU B N 1
ATOM 1797 C CA . LEU B 1 25 ? -4.026 32.000 -17.955 1.00 116.73 25 LEU B CA 1
ATOM 1798 C C . LEU B 1 25 ? -2.702 31.251 -18.109 1.00 128.13 25 LEU B C 1
ATOM 1799 O O . LEU B 1 25 ? -1.758 31.809 -18.657 1.00 139.31 25 LEU B O 1
ATOM 1804 N N . SER B 1 26 ? -2.622 30.008 -17.630 1.00 125.30 26 SER B N 1
ATOM 1805 C CA . SER B 1 26 ? -1.316 29.369 -17.496 1.00 115.22 26 SER B CA 1
ATOM 1806 C C . SER B 1 26 ? -0.471 29.271 -18.783 1.00 102.43 26 SER B C 1
ATOM 1807 O O . SER B 1 26 ? 0.748 29.413 -18.712 1.00 112.90 26 SER B O 1
ATOM 1810 N N . PRO B 1 27 ? -1.082 29.032 -19.953 1.00 92.15 27 PRO B N 1
ATOM 1811 C CA . PRO B 1 27 ? -0.207 28.975 -21.125 1.00 92.97 27 PRO B CA 1
ATOM 1812 C C . PRO B 1 27 ? 0.501 30.292 -21.459 1.00 116.57 27 PRO B C 1
ATOM 1813 O O . PRO B 1 27 ? 1.464 30.230 -22.214 1.00 126.94 27 PRO B O 1
ATOM 1817 N N . VAL B 1 28 ? 0.023 31.442 -20.977 1.00 130.25 28 VAL B N 1
ATOM 1818 C CA . VAL B 1 28 ? 0.589 32.736 -21.403 1.00 129.69 28 VAL B CA 1
ATOM 1819 C C . VAL B 1 28 ? 2.086 32.835 -21.062 1.00 126.54 28 VAL B C 1
ATOM 1820 O O . VAL B 1 28 ? 2.860 33.360 -21.860 1.00 119.74 28 VAL B O 1
ATOM 1824 N N . THR B 1 29 ? 2.490 32.360 -19.882 1.00 127.79 29 THR B N 1
ATOM 1825 C CA . THR B 1 29 ? 3.895 32.417 -19.483 1.00 130.92 29 THR B CA 1
ATOM 1826 C C . THR B 1 29 ? 4.695 31.534 -20.447 1.00 134.19 29 THR B C 1
ATOM 1827 O O . THR B 1 29 ? 5.794 31.896 -20.862 1.00 139.46 29 THR B O 1
ATOM 1831 N N . THR B 1 30 ? 4.143 30.371 -20.788 1.00 132.87 30 THR B N 1
ATOM 1832 C CA . THR B 1 30 ? 4.715 29.523 -21.824 1.00 129.03 30 THR B CA 1
ATOM 1833 C C . THR B 1 30 ? 4.615 30.254 -23.165 1.00 125.63 30 THR B C 1
ATOM 1834 O O . THR B 1 30 ? 5.532 30.210 -23.982 1.00 128.08 30 THR B O 1
ATOM 1838 N N . PHE B 1 31 ? 3.481 30.919 -23.377 1.00 129.34 31 PHE B N 1
ATOM 1839 C CA . PHE B 1 31 ? 3.179 31.620 -24.627 1.00 139.60 31 PHE B CA 1
ATOM 1840 C C . PHE B 1 31 ? 4.080 32.815 -24.904 1.00 148.68 31 PHE B C 1
ATOM 1841 O O . PHE B 1 31 ? 4.399 33.095 -26.058 1.00 159.18 31 PHE B O 1
ATOM 1849 N N . LYS B 1 32 ? 4.465 33.531 -23.851 1.00 144.95 32 LYS B N 1
ATOM 1850 C CA . LYS B 1 32 ? 5.206 34.777 -24.010 1.00 137.78 32 LYS B CA 1
ATOM 1851 C C . LYS B 1 32 ? 6.503 34.567 -24.791 1.00 143.32 32 LYS B C 1
ATOM 1852 O O . LYS B 1 32 ? 6.874 35.406 -25.606 1.00 143.94 32 LYS B O 1
ATOM 1854 N N . ARG B 1 33 ? 7.180 33.448 -24.554 1.00 149.70 33 ARG B N 1
ATOM 1855 C CA . ARG B 1 33 ? 8.404 33.115 -25.285 1.00 151.10 33 ARG B CA 1
ATOM 1856 C C . ARG B 1 33 ? 8.201 32.956 -26.797 1.00 157.36 33 ARG B C 1
ATOM 1857 O O . ARG B 1 33 ? 9.098 33.260 -27.575 1.00 166.23 33 ARG B O 1
ATOM 1865 N N . ILE B 1 34 ? 7.047 32.435 -27.206 1.00 150.34 34 ILE B N 1
ATOM 1866 C CA . ILE B 1 34 ? 6.758 32.210 -28.626 1.00 149.14 34 ILE B CA 1
ATOM 1867 C C . ILE B 1 34 ? 6.804 33.489 -29.431 1.00 158.31 34 ILE B C 1
ATOM 1868 O O . ILE B 1 34 ? 7.299 33.544 -30.560 1.00 165.26 34 ILE B O 1
ATOM 1873 N N . LEU B 1 35 ? 6.264 34.522 -28.806 1.00 161.42 35 LEU B N 1
ATOM 1874 C CA . LEU B 1 35 ? 6.087 35.821 -29.429 1.00 162.33 35 LEU B CA 1
ATOM 1875 C C . LEU B 1 35 ? 7.438 36.450 -29.739 1.00 165.76 35 LEU B C 1
ATOM 1876 O O . LEU B 1 35 ? 7.630 36.974 -30.837 1.00 165.48 35 LEU B O 1
ATOM 1881 N N . LYS B 1 36 ? 8.369 36.367 -28.786 1.00 165.17 36 LYS B N 1
ATOM 1882 C CA . LYS B 1 36 ? 9.763 36.757 -29.002 1.00 160.85 36 LYS B CA 1
ATOM 1883 C C . LYS B 1 36 ? 10.433 35.663 -29.833 1.00 152.61 36 LYS B C 1
ATOM 1884 O O . LYS B 1 36 ? 10.319 34.491 -29.494 1.00 159.27 36 LYS B O 1
ATOM 1886 N N . ALA B 1 37 ? 11.102 36.054 -30.918 1.00 148.34 37 ALA B N 1
ATOM 1887 C CA . ALA B 1 37 ? 11.747 35.155 -31.895 1.00 147.48 37 ALA B CA 1
ATOM 1888 C C . ALA B 1 37 ? 10.681 34.650 -32.865 1.00 137.73 37 ALA B C 1
ATOM 1889 O O . ALA B 1 37 ? 10.990 33.966 -33.843 1.00 145.27 37 ALA B O 1
ATOM 1891 N N . LYS B 1 38 ? 9.427 34.983 -32.563 1.00 126.29 38 LYS B N 1
ATOM 1892 C CA . LYS B 1 38 ? 8.306 34.829 -33.491 1.00 132.02 38 LYS B CA 1
ATOM 1893 C C . LYS B 1 38 ? 8.144 33.443 -34.124 1.00 148.32 38 LYS B C 1
ATOM 1894 O O . LYS B 1 38 ? 7.808 33.343 -35.303 1.00 150.08 38 LYS B O 1
ATOM 1896 N N . SER B 1 39 ? 8.385 32.379 -33.363 1.00 157.00 39 SER B N 1
ATOM 1897 C CA . SER B 1 39 ? 8.316 31.028 -33.924 1.00 158.11 39 SER B CA 1
ATOM 1898 C C . SER B 1 39 ? 7.664 30.006 -32.984 1.00 148.93 39 SER B C 1
ATOM 1899 O O . SER B 1 39 ? 7.719 30.142 -31.760 1.00 142.16 39 SER B O 1
ATOM 1902 N N . THR B 1 40 ? 7.045 28.986 -33.571 1.00 149.57 40 THR B N 1
ATOM 1903 C CA . THR B 1 40 ? 6.370 27.938 -32.811 1.00 146.87 40 THR B CA 1
ATOM 1904 C C . THR B 1 40 ? 7.100 26.612 -32.993 1.00 148.61 40 THR B C 1
ATOM 1905 O O . THR B 1 40 ? 6.564 25.552 -32.675 1.00 155.91 40 THR B O 1
ATOM 1909 N N . GLU B 1 41 ? 8.314 26.681 -33.533 1.00 138.74 41 GLU B N 1
ATOM 1910 C CA . GLU B 1 41 ? 9.062 25.492 -33.917 1.00 128.92 41 GLU B CA 1
ATOM 1911 C C . GLU B 1 41 ? 9.245 24.644 -32.683 1.00 131.98 41 GLU B C 1
ATOM 1912 O O . GLU B 1 41 ? 9.115 23.420 -32.706 1.00 135.08 41 GLU B O 1
ATOM 1914 N N . ARG B 1 42 ? 9.528 25.332 -31.588 1.00 133.72 42 ARG B N 1
ATOM 1915 C CA . ARG B 1 42 ? 9.698 24.682 -30.307 1.00 136.58 42 ARG B CA 1
ATOM 1916 C C . ARG B 1 42 ? 8.404 24.050 -29.757 1.00 149.23 42 ARG B C 1
ATOM 1917 O O . ARG B 1 42 ? 8.448 22.976 -29.155 1.00 149.56 42 ARG B O 1
ATOM 1925 N N . PHE B 1 43 ? 7.262 24.713 -29.950 1.00 152.52 43 PHE B N 1
ATOM 1926 C CA . PHE B 1 43 ? 6.026 24.300 -29.279 1.00 156.17 43 PHE B CA 1
ATOM 1927 C C . PHE B 1 43 ? 4.888 23.957 -30.259 1.00 144.39 43 PHE B C 1
ATOM 1928 O O . PHE B 1 43 ? 4.485 24.796 -31.059 1.00 145.30 43 PHE B O 1
ATOM 1936 N N . ASP B 1 44 ? 4.354 22.732 -30.189 1.00 133.73 44 ASP B N 1
ATOM 1937 C CA . ASP B 1 44 ? 3.043 22.419 -30.780 1.00 120.57 44 ASP B CA 1
ATOM 1938 C C . ASP B 1 44 ? 2.186 21.834 -29.660 1.00 99.22 44 ASP B C 1
ATOM 1939 O O . ASP B 1 44 ? 2.473 20.745 -29.162 1.00 101.50 44 ASP B O 1
ATOM 1944 N N . GLY B 1 45 ? 1.114 22.522 -29.288 1.00 79.41 45 GLY B N 1
ATOM 1945 C CA . GLY B 1 45 ? 0.494 23.541 -30.111 1.00 72.70 45 GLY B CA 1
ATOM 1946 C C . GLY B 1 45 ? -0.946 23.072 -30.289 1.00 84.97 45 GLY B C 1
ATOM 1947 O O . GLY B 1 45 ? -1.865 23.860 -30.496 1.00 94.48 45 GLY B O 1
ATOM 1948 N N . LEU B 1 46 ? -1.124 21.755 -30.187 1.00 87.88 46 LEU B N 1
ATOM 1949 C CA . LEU B 1 46 ? -2.432 21.090 -30.157 1.00 69.11 46 LEU B CA 1
ATOM 1950 C C . LEU B 1 46 ? -3.353 21.328 -28.934 1.00 71.62 46 LEU B C 1
ATOM 1951 O O . LEU B 1 46 ? -4.579 21.322 -29.091 1.00 59.74 46 LEU B O 1
ATOM 1956 N N . PRO B 1 47 ? -2.800 21.448 -27.711 1.00 70.12 47 PRO B N 1
ATOM 1957 C CA . PRO B 1 47 ? -3.665 21.476 -26.525 1.00 82.40 47 PRO B CA 1
ATOM 1958 C C . PRO B 1 47 ? -4.689 22.600 -26.487 1.00 87.07 47 PRO B C 1
ATOM 1959 O O . PRO B 1 47 ? -5.777 22.431 -25.937 1.00 91.98 47 PRO B O 1
ATOM 1963 N N . TYR B 1 48 ? -4.307 23.751 -27.018 1.00 99.53 48 TYR B N 1
ATOM 1964 C CA . TYR B 1 48 ? -5.160 24.934 -27.037 1.00 93.90 48 TYR B CA 1
ATOM 1965 C C . TYR B 1 48 ? -6.416 24.643 -27.866 1.00 81.42 48 TYR B C 1
ATOM 1966 O O . TYR B 1 48 ? -7.517 25.077 -27.532 1.00 82.16 48 TYR B O 1
ATOM 1975 N N . LEU B 1 49 ? -6.217 23.901 -28.953 1.00 70.50 49 LEU B N 1
ATOM 1976 C CA . LEU B 1 49 ? -7.289 23.412 -29.816 1.00 72.60 49 LEU B CA 1
ATOM 1977 C C . LEU B 1 49 ? -8.219 22.454 -29.084 1.00 85.76 49 LEU B C 1
ATOM 1978 O O . LEU B 1 49 ? -9.442 22.513 -29.230 1.00 99.86 49 LEU B O 1
ATOM 1983 N N . PHE B 1 50 ? -7.619 21.561 -28.309 1.00 87.04 50 PHE B N 1
ATOM 1984 C CA . PHE B 1 50 ? -8.354 20.589 -27.509 1.00 74.04 50 PHE B CA 1
ATOM 1985 C C . PHE B 1 50 ? -9.150 21.247 -26.403 1.00 71.09 50 PHE B C 1
ATOM 1986 O O . PHE B 1 50 ? -10.311 20.917 -26.178 1.00 81.71 50 PHE B O 1
ATOM 1994 N N . SER B 1 51 ? -8.509 22.179 -25.711 1.00 67.86 51 SER B N 1
ATOM 1995 C CA . SER B 1 51 ? -9.136 22.830 -24.581 1.00 61.46 51 SER B CA 1
ATOM 1996 C C . SER B 1 51 ? -10.349 23.599 -25.061 1.00 64.60 51 SER B C 1
ATOM 1997 O O . SER B 1 51 ? -11.381 23.619 -24.395 1.00 75.21 51 SER B O 1
ATOM 2000 N N . LEU B 1 52 ? -10.224 24.230 -26.225 1.00 65.36 52 LEU B N 1
ATOM 2001 C CA . LEU B 1 52 ? -11.317 25.032 -26.753 1.00 69.62 52 LEU B CA 1
ATOM 2002 C C . LEU B 1 52 ? -12.530 24.150 -27.016 1.00 66.39 52 LEU B C 1
ATOM 2003 O O . LEU B 1 52 ? -13.639 24.482 -26.608 1.00 67.55 52 LEU B O 1
ATOM 2008 N N . LEU B 1 53 ? -12.307 23.001 -2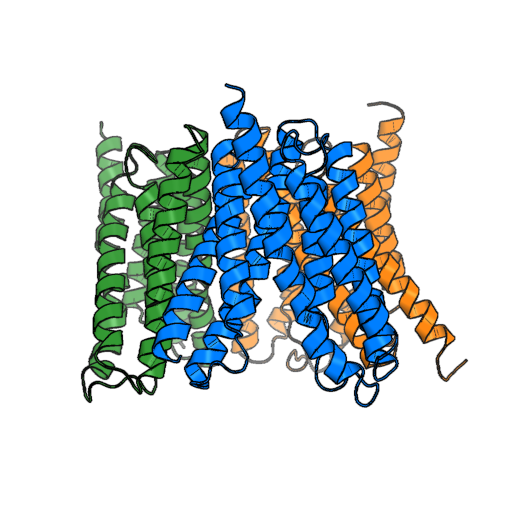7.646 1.00 59.84 53 LEU B N 1
ATOM 2009 C CA . LEU B 1 53 ? -13.402 22.095 -27.979 1.00 57.22 53 LEU B CA 1
ATOM 2010 C C . LEU B 1 53 ? -14.076 21.617 -26.699 1.00 55.38 53 LEU B C 1
ATOM 2011 O O . LEU B 1 53 ? -15.289 21.474 -26.644 1.00 46.18 53 LEU B O 1
ATOM 2016 N N . ASN B 1 54 ? -13.279 21.357 -25.673 1.00 69.90 54 ASN B N 1
ATOM 2017 C CA . ASN B 1 54 ? -13.825 20.975 -24.380 1.00 71.62 54 ASN B CA 1
ATOM 2018 C C . ASN B 1 54 ? -14.692 22.076 -23.803 1.00 70.13 54 ASN B C 1
ATOM 2019 O O . ASN B 1 54 ? -15.792 21.820 -23.323 1.00 91.68 54 ASN B O 1
ATOM 2024 N N . CYS B 1 55 ? -14.207 23.305 -23.887 1.00 57.42 55 CYS B N 1
ATOM 2025 C CA . CYS B 1 55 ? -14.917 24.429 -23.311 1.00 42.81 55 CYS B CA 1
ATOM 2026 C C . CYS B 1 55 ? -16.264 24.672 -23.994 1.00 58.05 55 CYS B C 1
ATOM 2027 O O . CYS B 1 55 ? -17.227 25.026 -23.334 1.00 62.02 55 CYS B O 1
ATOM 2030 N N . LEU B 1 56 ? -16.335 24.511 -25.311 1.00 62.18 56 LEU B N 1
ATOM 2031 C CA . LEU B 1 56 ? -17.600 24.737 -26.011 1.00 69.92 56 LEU B CA 1
ATOM 2032 C C . LEU B 1 56 ? -18.666 23.734 -25.609 1.00 80.76 56 LEU B C 1
ATOM 2033 O O . LEU B 1 56 ? -19.817 24.115 -25.371 1.00 92.56 56 LEU B O 1
ATOM 2038 N N . ILE B 1 57 ? -18.290 22.461 -25.530 1.00 68.89 57 ILE B N 1
ATOM 2039 C CA . ILE B 1 57 ? -19.259 21.416 -25.221 1.00 59.74 57 ILE B CA 1
ATOM 2040 C C . ILE B 1 57 ? -19.825 21.609 -23.818 1.00 64.19 57 ILE B C 1
ATOM 2041 O O . ILE B 1 57 ? -21.033 21.484 -23.604 1.00 69.94 57 ILE B O 1
ATOM 2046 N N . CYS B 1 58 ? -18.939 21.888 -22.864 1.00 60.62 58 CYS B N 1
ATOM 2047 C CA . CYS B 1 58 ? -19.341 22.173 -21.491 1.00 60.85 58 CYS B CA 1
ATOM 2048 C C . CYS B 1 58 ? -20.123 23.472 -21.426 1.00 63.59 58 CYS B C 1
ATOM 2049 O O . CYS B 1 58 ? -21.038 23.615 -20.618 1.00 53.43 58 CYS B O 1
ATOM 2052 N N . LEU B 1 59 ? -19.719 24.433 -22.249 1.00 67.90 59 LEU B N 1
ATOM 2053 C CA . LEU B 1 59 ? -20.442 25.686 -22.347 1.00 71.14 59 LEU B CA 1
ATOM 2054 C C . LEU B 1 59 ? -21.850 25.440 -22.800 1.00 69.81 59 LEU B C 1
ATOM 2055 O O . LEU B 1 59 ? -22.786 25.997 -22.240 1.00 84.70 59 LEU B O 1
ATOM 2060 N N . TRP B 1 60 ? -21.990 24.585 -23.805 1.00 59.98 60 TRP B N 1
ATOM 2061 C CA . TRP B 1 60 ? -23.285 24.309 -24.372 1.00 60.56 60 TRP B CA 1
ATOM 2062 C C . TRP B 1 60 ? -24.159 23.657 -23.306 1.00 63.31 60 TRP B C 1
ATOM 2063 O O . TRP B 1 60 ? -25.336 23.977 -23.200 1.00 65.91 60 TRP B O 1
ATOM 2074 N N . TYR B 1 61 ? -23.561 22.769 -22.507 1.00 67.66 61 TYR B N 1
ATOM 2075 C CA . TYR B 1 61 ? -24.246 22.092 -21.397 1.00 59.34 61 TYR B CA 1
ATOM 2076 C C . TYR B 1 61 ? -24.722 23.138 -20.417 1.00 54.49 61 TYR B C 1
ATOM 2077 O O . TYR B 1 61 ? -25.734 22.966 -19.762 1.00 52.78 61 TYR B O 1
ATOM 2086 N N . GLY B 1 62 ? -23.932 24.193 -20.275 1.00 58.59 62 GLY B N 1
ATOM 2087 C CA . GLY B 1 62 ? -24.256 25.292 -19.391 1.00 70.41 62 GLY B CA 1
ATOM 2088 C C . GLY B 1 62 ? -25.536 26.006 -19.784 1.00 76.19 62 GLY B C 1
ATOM 2089 O O . GLY B 1 62 ? -26.280 26.461 -18.918 1.00 83.39 62 GLY B O 1
ATOM 2090 N N . LEU B 1 63 ? -25.789 26.130 -21.084 1.00 67.49 63 LEU B N 1
ATOM 2091 C CA . LEU B 1 63 ? -26.955 26.877 -21.566 1.00 66.29 63 LEU B CA 1
ATOM 2092 C C . LEU B 1 63 ? -28.297 26.278 -21.120 1.00 75.92 63 LEU B C 1
ATOM 2093 O O . LEU B 1 63 ? -28.432 25.057 -20.996 1.00 79.03 63 LEU B O 1
ATOM 2098 N N . PRO B 1 64 ? -29.293 27.146 -20.883 1.00 85.70 64 PRO B N 1
ATOM 2099 C CA . PRO B 1 64 ? -30.566 26.794 -20.249 1.00 75.90 64 PRO B CA 1
ATOM 2100 C C . PRO B 1 64 ? -31.358 25.720 -20.975 1.00 88.68 64 PRO B C 1
ATOM 2101 O O . PRO B 1 64 ? -31.936 24.863 -20.309 1.00 107.48 64 PRO B O 1
ATOM 2105 N N . TRP B 1 65 ? -31.400 25.761 -22.299 1.00 80.86 65 TRP B N 1
ATOM 2106 C CA . TRP B 1 65 ? -32.099 24.724 -23.057 1.00 88.50 65 TRP B CA 1
ATOM 2107 C C . TRP B 1 65 ? -31.436 23.351 -22.926 1.00 99.21 65 TRP B C 1
ATOM 2108 O O . TRP B 1 65 ? -32.134 22.342 -22.794 1.00 112.56 65 TRP B O 1
ATOM 2119 N N . VAL B 1 66 ? -30.109 23.301 -22.979 1.00 85.63 66 VAL B N 1
ATOM 2120 C CA . VAL B 1 66 ? -29.409 22.052 -22.718 1.00 72.85 66 VAL B CA 1
ATOM 2121 C C . VAL B 1 66 ? -29.508 21.601 -21.263 1.00 68.73 66 VAL B C 1
ATOM 2122 O O . VAL B 1 66 ? -29.883 20.466 -20.987 1.00 73.26 66 VAL B O 1
ATOM 2126 N N . ALA B 1 67 ? -29.216 22.493 -20.325 1.00 63.46 67 ALA B N 1
ATOM 2127 C CA . ALA B 1 67 ? -29.365 22.148 -18.912 1.00 55.31 67 ALA B CA 1
ATOM 2128 C C . ALA B 1 67 ? -29.872 23.351 -18.177 1.00 64.14 67 ALA B C 1
ATOM 2129 O O . ALA B 1 67 ? -29.447 24.466 -18.442 1.00 73.18 67 ALA B O 1
ATOM 2131 N N . ASP B 1 68 ? -30.671 23.104 -17.153 1.00 73.02 68 ASP B N 1
ATOM 2132 C CA . ASP B 1 68 ? -31.359 24.174 -16.467 1.00 78.98 68 ASP B CA 1
ATOM 2133 C C . ASP B 1 68 ? -30.813 24.405 -15.076 1.00 84.94 68 ASP B C 1
ATOM 2134 O O . ASP B 1 68 ? -30.638 23.473 -14.304 1.00 109.83 68 ASP B O 1
ATOM 2139 N N . GLY B 1 69 ? -30.539 25.665 -14.770 1.00 77.05 69 GLY B N 1
ATOM 2140 C CA . GLY B 1 69 ? -29.991 26.061 -13.488 1.00 69.04 69 GLY B CA 1
ATOM 2141 C C . GLY B 1 69 ? -28.504 25.847 -13.346 1.00 64.82 69 GLY B C 1
ATOM 2142 O O . GLY B 1 69 ? -27.941 26.021 -12.264 1.00 77.51 69 GLY B O 1
ATOM 2143 N N . ARG B 1 70 ? -27.863 25.458 -14.435 1.00 63.76 70 ARG B N 1
ATOM 2144 C CA . ARG B 1 70 ? -26.415 25.290 -14.439 1.00 73.81 70 ARG B CA 1
ATOM 2145 C C . ARG B 1 70 ? -25.705 26.206 -15.428 1.00 95.27 70 ARG B C 1
ATOM 2146 O O . ARG B 1 70 ? -25.108 25.725 -16.393 1.00 100.78 70 ARG B O 1
ATOM 2154 N N . LEU B 1 71 ? -25.902 27.516 -15.267 1.00 101.48 71 LEU B N 1
ATOM 2155 C CA . LEU B 1 71 ? -25.278 28.538 -16.128 1.00 97.00 71 LEU B CA 1
ATOM 2156 C C . LEU B 1 71 ? -23.811 28.839 -15.781 1.00 80.68 71 LEU B C 1
ATOM 2157 O O . LEU B 1 71 ? -23.054 29.284 -16.638 1.00 79.02 71 LEU B O 1
ATOM 2162 N N . LEU B 1 72 ? -23.425 28.646 -14.522 1.00 68.28 72 LEU B N 1
ATOM 2163 C CA . LEU B 1 72 ? -22.064 28.953 -14.084 1.00 66.94 72 LEU B CA 1
ATOM 2164 C C . LEU B 1 72 ? -21.083 28.156 -14.929 1.00 76.10 72 LEU B C 1
ATOM 2165 O O . LEU B 1 72 ? -19.983 28.616 -15.243 1.00 83.51 72 LEU B O 1
ATOM 2170 N N . VAL B 1 73 ? -21.491 26.938 -15.264 1.00 75.15 73 VAL B N 1
ATOM 2171 C CA . VAL B 1 73 ? -20.717 26.079 -16.139 1.00 75.98 73 VAL B CA 1
ATOM 2172 C C . VAL B 1 73 ? -20.584 26.759 -17.494 1.00 82.02 73 VAL B C 1
ATOM 2173 O O . VAL B 1 73 ? -19.528 26.715 -18.124 1.00 89.45 73 VAL B O 1
ATOM 2177 N N . ALA B 1 74 ? -21.665 27.389 -17.940 1.00 83.84 74 ALA B N 1
ATOM 2178 C CA . ALA B 1 74 ? -21.633 28.098 -19.205 1.00 79.24 74 ALA B CA 1
ATOM 2179 C C . ALA B 1 74 ? -20.614 29.245 -19.113 1.00 81.04 74 ALA B C 1
ATOM 2180 O O . ALA B 1 74 ? -19.813 29.453 -20.028 1.00 74.27 74 ALA B O 1
ATOM 2182 N N . THR B 1 75 ? -20.621 29.953 -17.981 1.00 80.92 75 THR B N 1
ATOM 2183 C CA . THR B 1 75 ? -19.747 31.109 -17.786 1.00 72.07 75 THR B CA 1
ATOM 2184 C C . THR B 1 75 ? -18.281 30.712 -17.816 1.00 76.09 75 THR B C 1
ATOM 2185 O O . THR B 1 75 ? -17.511 31.267 -18.583 1.00 73.27 75 THR B O 1
ATOM 2189 N N . VAL B 1 76 ? -17.910 29.705 -17.032 1.00 72.15 76 VAL B N 1
ATOM 2190 C CA . VAL B 1 76 ? -16.507 29.314 -16.928 1.00 66.72 76 VAL B CA 1
ATOM 2191 C C . VAL B 1 76 ? -15.924 28.807 -18.254 1.00 58.62 76 VAL B C 1
ATOM 2192 O O . VAL B 1 76 ? -14.794 29.146 -18.615 1.00 53.01 76 VAL B O 1
ATOM 2196 N N . ASN B 1 77 ? -16.671 27.972 -18.959 1.00 40.07 77 ASN B N 1
ATOM 2197 C CA . ASN B 1 77 ? -16.238 27.501 -20.260 1.00 61.46 77 ASN B CA 1
ATOM 2198 C C . ASN B 1 77 ? -16.253 28.590 -21.337 1.00 77.23 77 ASN B C 1
ATOM 2199 O O . ASN B 1 77 ? -15.400 28.597 -22.230 1.00 78.25 77 ASN B O 1
ATOM 2204 N N . GLY B 1 78 ? -17.244 29.482 -21.272 1.00 78.21 78 GLY B N 1
ATOM 2205 C CA . GLY B 1 78 ? -17.351 30.583 -22.217 1.00 81.39 78 GLY B CA 1
ATOM 2206 C C . GLY B 1 78 ? -16.113 31.449 -22.084 1.00 77.93 78 GLY B C 1
ATOM 2207 O O . GLY B 1 78 ? -15.548 31.916 -23.078 1.00 66.04 78 GLY B O 1
ATOM 2208 N N . ILE B 1 79 ? -15.694 31.645 -20.835 1.00 67.17 79 ILE B N 1
ATOM 2209 C CA . ILE B 1 79 ? -14.458 32.343 -20.527 1.00 52.38 79 ILE B CA 1
ATOM 2210 C C . ILE B 1 79 ? -13.250 31.602 -21.076 1.00 58.14 79 ILE B C 1
ATOM 2211 O O . ILE B 1 79 ? -12.372 32.193 -21.701 1.00 58.88 79 ILE B O 1
ATOM 2216 N N . GLY B 1 80 ? -13.222 30.298 -20.843 1.00 60.43 80 GLY B N 1
ATOM 2217 C CA . GLY B 1 80 ? -12.105 29.477 -21.253 1.00 55.47 80 GLY B CA 1
ATOM 2218 C C . GLY B 1 80 ? -11.967 29.443 -22.751 1.00 63.63 80 GLY B C 1
ATOM 2219 O O . GLY B 1 80 ? -10.856 29.496 -23.268 1.00 60.89 80 GLY B O 1
ATOM 2220 N N . ALA B 1 81 ? -13.103 29.357 -23.441 1.00 69.93 81 ALA B N 1
ATOM 2221 C CA . ALA B 1 81 ? -13.124 29.242 -24.896 1.00 67.52 81 ALA B CA 1
ATOM 2222 C C . ALA B 1 81 ? -12.502 30.474 -25.529 1.00 81.24 81 ALA B C 1
ATOM 2223 O O . ALA B 1 81 ? -11.773 30.370 -26.516 1.00 84.55 81 ALA B O 1
ATOM 2225 N N . VAL B 1 82 ? -12.809 31.638 -24.954 1.00 83.48 82 VAL B N 1
ATOM 2226 C CA . VAL B 1 82 ? -12.243 32.896 -25.419 1.00 79.88 82 VAL B CA 1
ATOM 2227 C C . VAL B 1 82 ? -10.738 32.850 -25.232 1.00 93.15 82 VAL B C 1
ATOM 2228 O O . VAL B 1 82 ? -10.003 33.227 -26.143 1.00 104.65 82 VAL B O 1
ATOM 2232 N N . PHE B 1 83 ? -10.273 32.364 -24.078 1.00 92.81 83 PHE B N 1
ATOM 2233 C CA . PHE B 1 83 ? -8.834 32.272 -23.874 1.00 89.63 83 PHE B CA 1
ATOM 2234 C C . PHE B 1 83 ? -8.231 31.348 -24.913 1.00 94.95 83 PHE B C 1
ATOM 2235 O O . PHE B 1 83 ? -7.286 31.725 -25.597 1.00 102.69 83 PHE B O 1
ATOM 2243 N N . GLN B 1 84 ? -8.828 30.175 -25.091 1.00 90.45 84 GLN B N 1
ATOM 2244 C CA . GLN B 1 84 ? -8.295 29.201 -26.034 1.00 91.60 84 GLN B CA 1
ATOM 2245 C C . GLN B 1 84 ? -8.311 29.712 -27.463 1.00 90.26 84 GLN B C 1
ATOM 2246 O O . GLN B 1 84 ? -7.375 29.457 -28.215 1.00 87.12 84 GLN B O 1
ATOM 2252 N N . LEU B 1 85 ? -9.376 30.407 -27.848 1.00 90.26 85 LEU B N 1
ATOM 2253 C CA . LEU B 1 85 ? -9.454 30.948 -29.199 1.00 86.93 85 LEU B CA 1
ATOM 2254 C C . LEU B 1 85 ? -8.365 32.006 -29.411 1.00 95.95 85 LEU B C 1
ATOM 2255 O O . LEU B 1 85 ? -7.722 32.048 -30.459 1.00 101.94 85 LEU B O 1
ATOM 2260 N N . ALA B 1 86 ? -8.153 32.852 -28.408 1.00 88.14 86 ALA B N 1
ATOM 2261 C CA . ALA B 1 86 ? -7.104 33.866 -28.483 1.00 79.36 86 ALA B CA 1
ATOM 2262 C C . ALA B 1 86 ? -5.741 33.194 -28.585 1.00 90.22 86 ALA B C 1
ATOM 2263 O O . ALA B 1 86 ? -4.892 33.613 -29.364 1.00 103.14 86 ALA B O 1
ATOM 2265 N N . TYR B 1 87 ? -5.542 32.154 -27.781 1.00 93.66 87 TYR B N 1
ATOM 2266 C CA . TYR B 1 87 ? -4.285 31.420 -27.736 1.00 83.45 87 TYR B CA 1
ATOM 2267 C C . TYR B 1 87 ? -4.043 30.822 -29.112 1.00 75.25 87 TYR B C 1
ATOM 2268 O O . TYR B 1 87 ? -2.934 30.862 -29.634 1.00 82.25 87 TYR B O 1
ATOM 2277 N N . ILE B 1 88 ? -5.099 30.278 -29.706 1.00 70.89 88 ILE B N 1
ATOM 2278 C CA . ILE B 1 88 ? -4.963 29.671 -31.016 1.00 78.49 88 ILE B CA 1
ATOM 2279 C C . ILE B 1 88 ? -4.590 30.716 -32.054 1.00 89.65 88 ILE B C 1
ATOM 2280 O O . ILE B 1 88 ? -3.636 30.530 -32.800 1.00 95.02 88 ILE B O 1
ATOM 2285 N N . CYS B 1 89 ? -5.285 31.848 -32.043 1.00 93.17 89 CYS B N 1
ATOM 2286 C CA . CYS B 1 89 ? -5.071 32.871 -33.061 1.00 97.34 89 CYS B CA 1
ATOM 2287 C C . CYS B 1 89 ? -3.656 33.447 -33.036 1.00 88.03 89 CYS B C 1
ATOM 2288 O O . CYS B 1 89 ? -3.031 33.607 -34.090 1.00 86.21 89 CYS B O 1
ATOM 2291 N N . LEU B 1 90 ? -3.148 33.729 -31.838 1.00 72.00 90 LEU B N 1
ATOM 2292 C CA . LEU B 1 90 ? -1.779 34.201 -31.682 1.00 72.89 90 LEU B CA 1
ATOM 2293 C C . LEU B 1 90 ? -0.847 33.147 -32.256 1.00 87.48 90 LEU B C 1
ATOM 2294 O O . LEU B 1 90 ? 0.155 33.454 -32.893 1.00 101.05 90 LEU B O 1
ATOM 2299 N N . PHE B 1 91 ? -1.193 31.893 -32.009 1.00 98.80 91 PHE B N 1
ATOM 2300 C CA . PHE B 1 91 ? -0.411 30.757 -32.474 1.00 113.05 91 PHE B CA 1
ATOM 2301 C C . PHE B 1 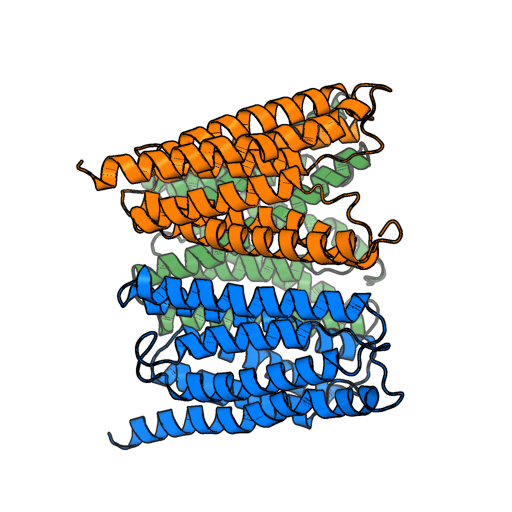91 ? -0.431 30.645 -34.007 1.00 112.30 91 PHE B C 1
ATOM 2302 O O . PHE B 1 91 ? 0.564 30.248 -34.615 1.00 108.66 91 PHE B O 1
ATOM 2310 N N . ILE B 1 92 ? -1.573 30.979 -34.615 1.00 110.84 92 ILE B N 1
ATOM 2311 C CA . ILE B 1 92 ? -1.775 30.879 -36.069 1.00 108.43 92 ILE B CA 1
ATOM 2312 C C . ILE B 1 92 ? -0.858 31.759 -36.903 1.00 120.15 92 ILE B C 1
ATOM 2313 O O . ILE B 1 92 ? -0.203 31.296 -37.842 1.00 121.42 92 ILE B O 1
ATOM 2318 N N . PHE B 1 93 ? -0.817 33.033 -36.535 1.00 124.80 93 PHE B N 1
ATOM 2319 C CA . PHE B 1 93 ? -0.013 34.031 -37.230 1.00 126.18 93 PHE B CA 1
ATOM 2320 C C . PHE B 1 93 ? 1.474 33.756 -37.076 1.00 117.45 93 PHE B C 1
ATOM 2321 O O . PHE B 1 93 ? 2.255 33.916 -38.003 1.00 121.52 93 PHE B O 1
ATOM 2329 N N . TYR B 1 94 ? 1.839 33.300 -35.891 1.00 105.79 94 TYR B N 1
ATOM 2330 C CA . TYR B 1 94 ? 3.213 33.051 -35.525 1.00 110.22 94 TYR B CA 1
ATOM 2331 C C . TYR B 1 94 ? 3.634 31.640 -35.874 1.00 123.26 94 TYR B C 1
ATOM 2332 O O . TYR B 1 94 ? 4.771 31.253 -35.596 1.00 126.61 94 TYR B O 1
ATOM 2341 N N . ALA B 1 95 ? 2.715 30.867 -36.450 1.00 128.17 95 ALA B N 1
ATOM 2342 C CA . ALA B 1 95 ? 3.049 29.497 -36.767 1.00 135.19 95 ALA B CA 1
ATOM 2343 C C . ALA B 1 95 ? 4.266 29.513 -37.683 1.00 140.18 95 ALA B C 1
ATOM 2344 O O . ALA B 1 95 ? 4.361 30.325 -38.608 1.00 144.31 95 ALA B O 1
ATOM 2346 N N . ASP B 1 96 ? 5.165 28.570 -37.428 1.00 138.50 96 ASP B N 1
ATOM 2347 C CA . ASP B 1 96 ? 6.391 28.408 -38.191 1.00 131.54 96 ASP B CA 1
ATOM 2348 C C . ASP B 1 96 ? 6.189 27.313 -39.218 1.00 138.12 96 ASP B C 1
ATOM 2349 O O . ASP B 1 96 ? 5.922 26.167 -38.862 1.00 145.26 96 ASP B O 1
ATOM 2351 N N . SER B 1 97 ? 6.275 27.727 -40.480 1.00 137.45 97 SER B N 1
ATOM 2352 C CA . SER B 1 97 ? 6.126 26.934 -41.704 1.00 141.29 97 SER B CA 1
ATOM 2353 C C . SER B 1 97 ? 4.652 26.943 -42.083 1.00 142.37 97 SER B C 1
ATOM 2354 O O . SER B 1 97 ? 3.780 27.200 -41.253 1.00 156.34 97 SER B O 1
ATOM 2357 N N . ARG B 1 98 ? 4.394 26.655 -43.352 1.00 138.83 98 ARG B N 1
ATOM 2358 C CA . ARG B 1 98 ? 3.043 26.541 -43.874 1.00 128.24 98 ARG B CA 1
ATOM 2359 C C . ARG B 1 98 ? 2.300 25.402 -43.194 1.00 132.38 98 ARG B C 1
ATOM 2360 O O . ARG B 1 98 ? 1.125 25.539 -42.852 1.00 138.60 98 ARG B O 1
ATOM 2368 N N . LYS B 1 99 ? 3.003 24.301 -42.958 1.00 129.12 99 LYS B N 1
ATOM 2369 C CA . LYS B 1 99 ? 2.391 23.097 -42.417 1.00 121.06 99 LYS B CA 1
ATOM 2370 C C . LYS B 1 99 ? 1.817 23.297 -41.014 1.00 114.15 99 LYS B C 1
ATOM 2371 O O . LYS B 1 99 ? 0.737 22.802 -40.715 1.00 115.91 99 LYS B O 1
ATOM 2373 N N . THR B 1 100 ? 2.546 23.993 -40.148 1.00 116.61 100 THR B N 1
ATOM 2374 C CA . THR B 1 100 ? 2.036 24.297 -38.815 1.00 118.42 100 THR B CA 1
ATOM 2375 C C . THR B 1 100 ? 0.839 25.228 -38.864 1.00 117.98 100 THR B C 1
ATOM 2376 O O . THR B 1 100 ? -0.181 24.960 -38.234 1.00 122.84 100 THR B O 1
ATOM 2380 N N . ARG B 1 101 ? 0.948 26.303 -39.638 1.00 115.84 101 ARG B N 1
ATOM 2381 C CA . ARG B 1 101 ? -0.149 27.254 -39.726 1.00 107.16 101 ARG B CA 1
ATOM 2382 C C . ARG B 1 101 ? -1.372 26.610 -40.343 1.00 112.86 101 ARG B C 1
ATOM 2383 O O . ARG B 1 101 ? -2.468 26.739 -39.814 1.00 120.08 101 ARG B O 1
ATOM 2385 N N . MET B 1 102 ? -1.189 25.891 -41.442 1.00 110.88 102 MET B N 1
ATOM 2386 C CA . MET B 1 102 ? -2.324 25.272 -42.113 1.00 111.36 102 MET B CA 1
ATOM 2387 C C . MET B 1 102 ? -2.997 24.176 -41.306 1.00 117.22 102 MET B C 1
ATOM 2388 O O . MET B 1 102 ? -4.227 24.124 -41.230 1.00 128.71 102 MET B O 1
ATOM 2393 N N . LYS B 1 103 ? -2.188 23.329 -40.676 1.00 106.38 103 LYS B N 1
ATOM 2394 C CA . LYS B 1 103 ? -2.705 22.170 -39.969 1.00 101.36 103 LYS B CA 1
ATOM 2395 C C . LYS B 1 103 ? -3.639 22.643 -38.887 1.00 92.20 103 LYS B C 1
ATOM 2396 O O . LYS B 1 103 ? -4.711 22.067 -38.687 1.00 90.32 103 LYS B O 1
ATOM 2402 N N . ILE B 1 104 ? -3.236 23.711 -38.207 1.00 86.44 104 ILE B N 1
ATOM 2403 C CA . ILE B 1 104 ? -4.059 24.267 -37.148 1.00 83.19 104 ILE B CA 1
ATOM 2404 C C . ILE B 1 104 ? -5.372 24.812 -37.714 1.00 83.55 104 ILE B C 1
ATOM 2405 O O . ILE B 1 104 ? -6.428 24.630 -37.106 1.00 91.69 104 ILE B O 1
ATOM 2410 N N . ILE B 1 105 ? -5.315 25.463 -38.877 1.00 89.37 105 ILE B N 1
ATOM 2411 C CA . ILE B 1 105 ? -6.521 26.059 -39.450 1.00 96.70 105 ILE B CA 1
ATOM 2412 C C . ILE B 1 105 ? -7.545 24.978 -39.710 1.00 96.38 105 ILE B C 1
ATOM 2413 O O . ILE B 1 105 ? -8.700 25.119 -39.331 1.00 101.99 105 ILE B O 1
ATOM 2418 N N . GLY B 1 106 ? -7.090 23.869 -40.283 1.00 88.86 106 GLY B N 1
ATOM 2419 C CA . GLY B 1 106 ? -7.967 22.759 -40.594 1.00 102.63 106 GLY B CA 1
ATOM 2420 C C . GLY B 1 106 ? -8.572 22.200 -39.324 1.00 111.47 106 GLY B C 1
ATOM 2421 O O . GLY B 1 106 ? -9.768 21.904 -39.268 1.00 117.00 106 GLY B O 1
ATOM 2422 N N . LEU B 1 107 ? -7.742 22.053 -38.297 1.00 102.88 107 LEU B N 1
ATOM 2423 C CA . LEU B 1 107 ? -8.219 21.550 -37.018 1.00 84.86 107 LEU B CA 1
ATOM 2424 C C . LEU B 1 107 ? -9.198 22.534 -36.398 1.00 81.87 107 LEU B C 1
ATOM 2425 O O . LEU B 1 107 ? -10.240 22.132 -35.898 1.00 89.79 107 LEU B O 1
ATOM 2430 N N . LEU B 1 108 ? -8.870 23.823 -36.457 1.00 70.99 108 LEU B N 1
ATOM 2431 C CA . LEU B 1 108 ? -9.749 24.862 -35.926 1.00 73.56 108 LEU B CA 1
ATOM 2432 C C . LEU B 1 108 ? -11.052 24.880 -36.729 1.00 81.48 108 LEU B C 1
ATOM 2433 O O . LEU B 1 108 ? -12.136 25.042 -36.161 1.00 80.83 108 LEU B O 1
ATOM 2438 N N . VAL B 1 109 ? -10.947 24.728 -38.048 1.00 92.20 109 VAL B N 1
ATOM 2439 C CA . VAL B 1 109 ? -12.146 24.640 -38.871 1.00 100.03 109 VAL B CA 1
ATOM 2440 C C . VAL B 1 109 ? -12.900 23.407 -38.405 1.00 97.86 109 VAL B C 1
ATOM 2441 O O . VAL B 1 109 ? -14.102 23.463 -38.180 1.00 101.34 109 VAL B O 1
ATOM 2445 N N . LEU B 1 110 ? -12.173 22.321 -38.170 1.00 87.89 110 LEU B N 1
ATOM 2446 C CA . LEU B 1 110 ? -12.803 21.076 -37.755 1.00 101.20 110 LEU B CA 1
ATOM 2447 C C . LEU B 1 110 ? -13.537 21.202 -36.416 1.00 101.62 110 LEU B C 1
ATOM 2448 O O . LEU B 1 110 ? -14.657 20.706 -36.271 1.00 105.78 110 LEU B O 1
ATOM 2453 N N . VAL B 1 111 ? -12.915 21.866 -35.446 1.00 92.15 111 VAL B N 1
ATOM 2454 C CA . VAL B 1 111 ? -13.487 21.968 -34.108 1.00 80.16 111 VAL B CA 1
ATOM 2455 C C . VAL B 1 111 ? -14.819 22.701 -34.085 1.00 90.50 111 VAL B C 1
ATOM 2456 O O . VAL B 1 111 ? -15.789 22.211 -33.496 1.00 102.08 111 VAL B O 1
ATOM 2460 N N . VAL B 1 112 ? -14.865 23.856 -34.746 1.00 88.75 112 VAL B N 1
ATOM 2461 C CA . VAL B 1 112 ? -16.073 24.683 -34.820 1.00 85.76 112 VAL B CA 1
ATOM 2462 C C . VAL B 1 112 ? -17.176 23.974 -35.603 1.00 75.17 112 VAL B C 1
ATOM 2463 O O . VAL B 1 112 ? -18.354 24.037 -35.251 1.00 67.18 112 VAL B O 1
ATOM 2467 N N . CYS B 1 113 ? -16.791 23.336 -36.698 1.00 78.87 113 CYS B N 1
ATOM 2468 C CA . CYS B 1 113 ? -17.736 22.560 -37.475 1.00 87.65 113 CYS B CA 1
ATOM 2469 C C . CYS B 1 113 ? -18.237 21.377 -36.665 1.00 89.28 113 CYS B C 1
ATOM 2470 O O . CYS B 1 113 ? -19.419 21.038 -36.713 1.00 101.15 113 CYS B O 1
ATOM 2473 N N . GLY B 1 114 ? -17.327 20.733 -35.944 1.00 84.52 114 GLY B N 1
ATOM 2474 C CA . GLY B 1 114 ? -17.700 19.583 -35.151 1.00 77.06 114 GLY B CA 1
ATOM 2475 C C . GLY B 1 114 ? -18.692 20.020 -34.091 1.00 75.30 114 GLY B C 1
ATOM 2476 O O . GLY B 1 114 ? -19.732 19.382 -33.910 1.00 69.83 114 GLY B O 1
ATOM 2477 N N . PHE B 1 115 ? -18.404 21.143 -33.432 1.00 66.07 115 PHE B N 1
ATOM 2478 C CA . PHE B 1 115 ? -19.267 21.632 -32.358 1.00 68.05 115 PHE B CA 1
ATOM 2479 C C . PHE B 1 115 ? -20.627 22.084 -32.874 1.00 71.81 115 PHE B C 1
ATOM 2480 O O . PHE B 1 115 ? -21.657 21.747 -32.294 1.00 70.35 115 PHE B O 1
ATOM 2488 N N . ALA B 1 116 ? -20.632 22.827 -33.974 1.00 64.68 116 ALA B N 1
ATOM 2489 C CA . ALA B 1 116 ? -21.873 23.352 -34.521 1.00 59.02 116 ALA B CA 1
ATOM 2490 C C . ALA B 1 116 ? -22.782 22.185 -34.869 1.00 56.19 116 ALA B C 1
ATOM 2491 O O . ALA B 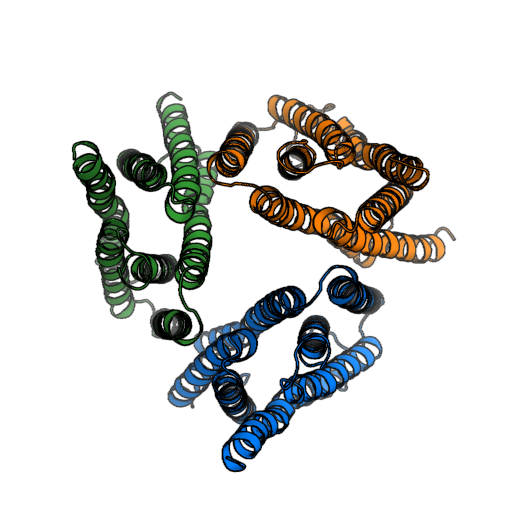1 116 ? -23.986 22.237 -34.634 1.00 45.45 116 ALA B O 1
ATOM 2493 N N . LEU B 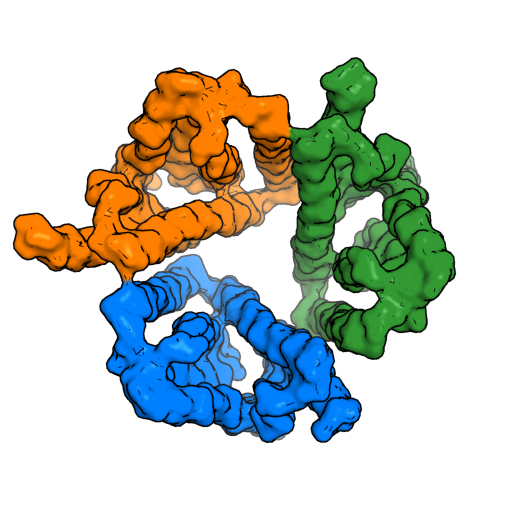1 117 ? -22.194 21.133 -35.429 1.00 63.82 117 LEU B N 1
ATOM 2494 C CA . LEU B 1 117 ? -22.963 19.967 -35.831 1.00 73.43 117 LEU B CA 1
ATOM 2495 C C . LEU B 1 117 ? -23.613 19.261 -34.641 1.00 88.03 117 LEU B C 1
ATOM 2496 O O . LEU B 1 117 ? -24.818 19.003 -34.650 1.00 91.83 117 LEU B O 1
ATOM 2501 N N . VAL B 1 118 ? -22.825 18.980 -33.606 1.00 93.34 118 VAL B N 1
ATOM 2502 C CA . VAL B 1 118 ? -23.365 18.318 -32.426 1.00 94.55 118 VAL B CA 1
ATOM 2503 C C . VAL B 1 118 ? -24.309 19.251 -31.656 1.00 93.68 118 VAL B C 1
ATOM 2504 O O . VAL B 1 118 ? -25.356 18.806 -31.193 1.00 103.18 118 VAL B O 1
ATOM 2508 N N . SER B 1 119 ? -23.959 20.531 -31.519 1.00 83.77 119 SER B N 1
ATOM 2509 C CA . SER B 1 119 ? -24.836 21.443 -30.785 1.00 76.49 119 SER B CA 1
ATOM 2510 C C . SER B 1 119 ? -26.166 21.554 -31.522 1.00 77.64 119 SER B C 1
ATOM 2511 O O . SER B 1 119 ? -27.220 21.547 -30.899 1.00 74.30 119 SER B O 1
ATOM 2514 N N . HIS B 1 120 ? -26.137 21.662 -32.844 1.00 77.02 120 HIS B N 1
ATOM 2515 C CA . HIS B 1 120 ? -27.402 21.715 -33.550 1.00 73.12 120 HIS B CA 1
ATOM 2516 C C . HIS B 1 120 ? -28.132 20.404 -33.415 1.00 60.26 120 HIS B C 1
ATOM 2517 O O . HIS B 1 120 ? -29.326 20.388 -33.162 1.00 55.87 120 HIS B O 1
ATOM 2524 N N . ALA B 1 121 ? -27.405 19.300 -33.568 1.00 60.40 121 ALA B N 1
ATOM 2525 C CA . ALA B 1 121 ? -28.058 17.993 -33.688 1.00 73.62 121 ALA B CA 1
ATOM 2526 C C . ALA B 1 121 ? -28.885 17.714 -32.446 1.00 66.66 121 ALA B C 1
ATOM 2527 O O . ALA B 1 121 ? -30.016 17.242 -32.525 1.00 59.49 121 ALA B O 1
ATOM 2529 N N . SER B 1 122 ? -28.313 18.055 -31.302 1.00 65.01 122 SER B N 1
ATOM 2530 C CA . SER B 1 122 ? -28.924 17.790 -30.014 1.00 67.39 122 SER B CA 1
ATOM 2531 C C . SER B 1 122 ? -30.209 18.546 -29.773 1.00 74.61 122 SER B C 1
ATOM 2532 O O . SER B 1 122 ? -31.226 17.942 -29.444 1.00 67.37 122 SER B O 1
ATOM 2535 N N . VAL B 1 123 ? -30.176 19.856 -29.995 1.00 82.14 123 VAL B N 1
ATOM 2536 C CA . VAL B 1 123 ? -31.373 20.674 -29.842 1.00 68.42 123 VAL B CA 1
ATOM 2537 C C . VAL B 1 123 ? -32.415 20.241 -30.880 1.00 69.86 123 VAL B C 1
ATOM 2538 O O . VAL B 1 123 ? -33.603 20.142 -30.571 1.00 82.09 123 VAL B O 1
ATOM 2542 N N . PHE B 1 124 ? -31.975 19.982 -32.106 1.00 64.16 124 PHE B N 1
ATOM 2543 C CA . PHE B 1 124 ? -32.873 19.524 -33.152 1.00 70.59 124 PHE B CA 1
ATOM 2544 C C . PHE B 1 124 ? -33.454 18.136 -32.887 1.00 70.71 124 PHE B C 1
ATOM 2545 O O . PHE B 1 124 ? -34.668 17.957 -32.900 1.00 72.15 124 PHE B O 1
ATOM 2553 N N . PHE B 1 125 ? -32.587 17.174 -32.585 1.00 69.42 125 PHE B N 1
ATOM 2554 C CA . PHE B 1 125 ? -32.985 15.768 -32.563 1.00 75.56 125 PHE B CA 1
ATOM 2555 C C . PHE B 1 125 ? -33.541 15.296 -31.248 1.00 88.43 125 PHE B C 1
ATOM 2556 O O . PHE B 1 125 ? -34.048 14.182 -31.165 1.00 97.12 125 PHE B O 1
ATOM 2564 N N . PHE B 1 126 ? -33.438 16.109 -30.210 1.00 104.77 126 PHE B N 1
ATOM 2565 C CA . PHE B 1 126 ? -33.760 15.594 -28.895 1.00 109.62 126 PHE B CA 1
ATOM 2566 C C . PHE B 1 126 ? -34.772 16.453 -28.160 1.00 106.66 126 PHE B C 1
ATOM 2567 O O . PHE B 1 126 ? -34.883 17.660 -28.387 1.00 107.55 126 PHE B O 1
ATOM 2575 N N . ASP B 1 127 ? -35.508 15.798 -27.277 1.00 105.09 127 ASP B N 1
ATOM 2576 C CA . ASP B 1 127 ? -36.450 16.465 -26.415 1.00 115.68 127 ASP B CA 1
ATOM 2577 C C . ASP B 1 127 ? -35.969 16.145 -25.023 1.00 119.74 127 ASP B C 1
ATOM 2578 O O . ASP B 1 127 ? -35.476 15.042 -24.774 1.00 135.29 127 ASP B O 1
ATOM 2583 N N . GLN B 1 128 ? -36.083 17.113 -24.123 1.00 110.72 128 GLN B N 1
ATOM 2584 C CA . GLN B 1 128 ? -35.585 16.947 -22.765 1.00 106.34 128 GLN B CA 1
ATOM 2585 C C . GLN B 1 128 ? -36.401 15.814 -22.121 1.00 100.29 128 GLN B C 1
ATOM 2586 O O . GLN B 1 128 ? -37.573 15.647 -22.442 1.00 106.53 128 GLN B O 1
ATOM 2592 N N . PRO B 1 129 ? -35.792 15.024 -21.235 1.00 84.72 129 PRO B N 1
ATOM 2593 C CA . PRO B 1 129 ? -34.500 15.214 -20.584 1.00 89.72 129 PRO B CA 1
ATOM 2594 C C . PRO B 1 129 ? -33.319 14.626 -21.322 1.00 78.48 129 PRO B C 1
ATOM 2595 O O . PRO B 1 129 ? -32.213 14.775 -20.810 1.00 88.55 129 PRO B O 1
ATOM 2599 N N . LEU B 1 130 ? -33.516 14.015 -22.488 1.00 69.59 130 LEU B N 1
ATOM 2600 C CA . LEU B 1 130 ? -32.411 13.309 -23.134 1.00 62.55 130 LEU B CA 1
ATOM 2601 C C . LEU B 1 130 ? -31.326 14.303 -23.501 1.00 72.69 130 LEU B C 1
ATOM 2602 O O . LEU B 1 130 ? -30.143 14.014 -23.345 1.00 84.28 130 LEU B O 1
ATOM 2607 N N . ARG B 1 131 ? -31.725 15.482 -23.956 1.00 57.12 131 ARG B N 1
ATOM 2608 C CA . ARG B 1 131 ? -30.745 16.446 -24.414 1.00 57.38 131 ARG B CA 1
ATOM 2609 C C . ARG B 1 131 ? -29.744 16.729 -23.316 1.00 63.68 131 ARG B C 1
ATOM 2610 O O . ARG B 1 131 ? -28.539 16.775 -23.569 1.00 71.52 131 ARG B O 1
ATOM 2618 N N . GLN B 1 132 ? -30.241 16.880 -22.092 1.00 61.62 132 GLN B N 1
ATOM 2619 C CA . GLN B 1 132 ? -29.358 17.165 -20.983 1.00 51.71 132 GLN B CA 1
ATOM 2620 C C . GLN B 1 132 ? -28.422 16.000 -20.786 1.00 53.98 132 GLN B C 1
ATOM 2621 O O . GLN B 1 132 ? -27.201 16.170 -20.686 1.00 64.94 132 GLN B O 1
ATOM 2627 N N . GLN B 1 133 ? -29.000 14.808 -20.813 1.00 35.79 133 GLN B N 1
ATOM 2628 C CA . GLN B 1 133 ? -28.226 13.594 -20.613 1.00 36.96 133 GLN B CA 1
ATOM 2629 C C . GLN B 1 133 ? -27.210 13.374 -21.717 1.00 54.36 133 GLN B C 1
ATOM 2630 O O . GLN B 1 133 ? -26.084 12.963 -21.435 1.00 50.05 133 GLN B O 1
ATOM 2636 N N . PHE B 1 134 ? -27.607 13.644 -22.962 1.00 66.06 134 PHE B N 1
ATOM 2637 C CA . PHE B 1 134 ? -26.731 13.425 -24.106 1.00 57.02 134 PHE B CA 1
ATOM 2638 C C . PHE B 1 134 ? -25.530 14.333 -24.038 1.00 49.13 134 PHE B C 1
ATOM 2639 O O . PHE B 1 134 ? -24.386 13.874 -24.047 1.00 52.37 134 PHE B O 1
ATOM 2647 N N . VAL B 1 135 ? -25.797 15.625 -23.909 1.00 39.54 135 VAL B N 1
ATOM 2648 C CA . VAL B 1 135 ? -24.722 16.600 -23.879 1.00 48.87 135 VAL B CA 1
ATOM 2649 C C . VAL B 1 135 ? -23.860 16.400 -22.646 1.00 52.00 135 VAL B C 1
ATOM 2650 O O . VAL B 1 135 ? -22.648 16.443 -22.745 1.00 50.20 135 VAL B O 1
ATOM 2654 N N . GLY B 1 136 ? -24.479 16.128 -21.501 1.00 69.77 136 GLY B N 1
ATOM 2655 C CA . GLY B 1 136 ? -23.734 15.916 -20.271 1.00 73.31 136 GLY B CA 1
ATOM 2656 C C . GLY B 1 136 ? -22.798 14.726 -20.420 1.00 64.27 136 GLY B C 1
ATOM 2657 O O . GLY B 1 136 ? -21.675 14.740 -19.917 1.00 62.85 136 GLY B O 1
ATOM 2658 N N . ALA B 1 137 ? -23.280 13.680 -21.085 1.00 54.24 137 ALA B N 1
ATOM 2659 C CA . ALA B 1 137 ? -22.466 12.500 -21.331 1.00 39.92 137 ALA B CA 1
ATOM 2660 C C . ALA B 1 137 ? -21.286 12.885 -22.214 1.00 44.09 137 ALA B C 1
ATOM 2661 O O . ALA B 1 137 ? -20.145 12.546 -21.910 1.00 46.14 137 ALA B O 1
ATOM 2663 N N . VAL B 1 138 ? -21.568 13.613 -23.295 1.00 50.89 138 VAL B N 1
ATOM 2664 C CA . VAL B 1 138 ? -20.529 14.077 -24.221 1.00 49.96 138 VAL B CA 1
ATOM 2665 C C . VAL B 1 138 ? -19.607 15.078 -23.547 1.00 50.55 138 VAL B C 1
ATOM 2666 O O . VAL B 1 138 ? -18.398 15.059 -23.733 1.00 62.72 138 VAL B O 1
ATOM 2670 N N . SER B 1 139 ? -20.199 15.967 -22.766 1.00 55.79 139 SER B N 1
ATOM 2671 C CA . SER B 1 139 ? -19.440 16.986 -22.069 1.00 55.88 139 SER B CA 1
ATOM 2672 C C . SER B 1 139 ? -18.503 16.306 -21.077 1.00 64.68 139 SER B C 1
ATOM 2673 O O . SER B 1 139 ? -17.323 16.644 -20.999 1.00 74.30 139 SER B O 1
ATOM 2676 N N . MET B 1 140 ? -19.014 15.317 -20.354 1.00 56.36 140 MET B N 1
ATOM 2677 C CA . MET B 1 140 ? -18.204 14.643 -19.351 1.00 56.39 140 MET B CA 1
ATOM 2678 C C . MET B 1 140 ? -17.030 13.889 -19.965 1.00 47.04 140 MET B C 1
ATOM 2679 O O . MET B 1 140 ? -15.900 14.059 -19.532 1.00 56.05 140 MET B O 1
ATOM 2684 N N . ALA B 1 141 ? -17.279 13.152 -21.041 1.00 41.87 141 ALA B N 1
ATOM 2685 C CA . ALA B 1 141 ? -16.231 12.384 -21.699 1.00 44.19 141 ALA B CA 1
ATOM 2686 C C . ALA B 1 141 ? -15.111 13.318 -22.134 1.00 50.35 141 ALA B C 1
ATOM 2687 O O . ALA B 1 141 ? -13.930 12.998 -22.007 1.00 50.98 141 ALA B O 1
ATOM 2689 N N . SER B 1 142 ? -15.495 14.492 -22.613 1.00 68.09 142 SER B N 1
ATOM 2690 C CA . SER B 1 142 ? -14.533 15.487 -23.045 1.00 59.12 142 SER B CA 1
ATOM 2691 C C . SER B 1 142 ? -13.661 15.914 -21.883 1.00 49.82 142 SER B C 1
ATOM 2692 O O . SER B 1 142 ? -12.452 16.030 -22.025 1.00 31.23 142 SER B O 1
ATOM 2695 N N . LEU B 1 143 ? -14.280 16.140 -20.730 1.00 55.39 143 LEU B N 1
ATOM 2696 C CA . LEU B 1 143 ? -13.557 16.666 -19.585 1.00 44.64 143 LEU B CA 1
ATOM 2697 C C . LEU B 1 143 ? -12.489 15.690 -19.057 1.00 44.86 143 LEU B C 1
ATOM 2698 O O . LEU B 1 143 ? -11.405 16.136 -18.684 1.00 39.11 143 LEU B O 1
ATOM 2703 N N . ILE B 1 144 ? -12.796 14.385 -19.001 1.00 31.73 144 ILE B N 1
ATOM 2704 C CA . ILE B 1 144 ? -11.835 13.380 -18.529 1.00 31.15 144 ILE B CA 1
ATOM 2705 C C . ILE B 1 144 ? -10.610 13.319 -19.433 1.00 39.75 144 ILE B C 1
ATOM 2706 O O . ILE B 1 144 ? -9.505 13.066 -18.972 1.00 59.54 144 ILE B O 1
ATOM 2711 N N . SER B 1 145 ? -10.799 13.538 -20.727 1.00 53.20 145 SER B N 1
ATOM 2712 C CA . SER B 1 145 ? -9.671 13.535 -21.660 1.00 50.23 145 SER B CA 1
ATOM 2713 C C . SER B 1 145 ? -8.667 14.631 -21.278 1.00 56.35 145 SER B C 1
ATOM 2714 O O . SER B 1 145 ? -7.461 14.471 -21.461 1.00 56.73 145 SER B O 1
ATOM 2717 N N . MET B 1 146 ? -9.173 15.739 -20.748 1.00 54.85 146 MET B N 1
ATOM 2718 C CA . MET B 1 146 ? -8.321 16.851 -20.363 1.00 64.89 146 MET B CA 1
ATOM 2719 C C . MET B 1 146 ? -7.331 16.404 -19.299 1.00 65.02 146 MET B C 1
ATOM 2720 O O . MET B 1 146 ? -6.233 16.955 -19.178 1.00 76.90 146 MET B O 1
ATOM 2725 N N . PHE B 1 147 ? -7.762 15.418 -18.516 1.00 50.87 147 PHE B N 1
ATOM 2726 C CA . PHE B 1 147 ? -7.017 14.856 -17.389 1.00 31.48 147 PHE B CA 1
ATOM 2727 C C . PHE B 1 147 ? -5.737 14.141 -17.819 1.00 43.06 147 PHE B C 1
ATOM 2728 O O . PHE B 1 147 ? -4.910 13.786 -16.985 1.00 48.38 147 PHE B O 1
ATOM 2736 N N . ALA B 1 148 ? -5.609 13.864 -19.113 1.00 39.55 148 ALA B N 1
ATOM 2737 C CA . ALA B 1 148 ? -4.424 13.190 -19.643 1.00 27.97 148 ALA B CA 1
ATOM 2738 C C . ALA B 1 148 ? -3.174 14.019 -19.397 1.00 45.19 148 ALA B C 1
ATOM 2739 O O . ALA B 1 148 ? -2.117 13.485 -19.055 1.00 41.04 148 ALA B O 1
ATOM 2741 N N . SER B 1 149 ? -3.303 15.329 -19.595 1.00 60.53 149 SER B N 1
ATOM 2742 C CA . SER B 1 149 ? -2.172 16.227 -19.429 1.00 60.50 149 SER B CA 1
ATOM 2743 C C . SER B 1 149 ? -1.662 16.374 -17.986 1.00 58.23 149 SER B C 1
ATOM 2744 O O . SER B 1 149 ? -0.464 16.234 -17.760 1.00 79.54 149 SER B O 1
ATOM 2747 N N . PRO B 1 150 ? -2.546 16.606 -16.999 1.00 51.33 150 PRO B N 1
ATOM 2748 C CA . PRO B 1 150 ? -2.028 16.676 -15.627 1.00 52.85 150 PRO B CA 1
ATOM 2749 C C . PRO B 1 150 ? -1.430 15.357 -15.154 1.00 53.94 150 PRO B C 1
ATOM 2750 O O . PRO B 1 150 ? -0.534 15.384 -14.317 1.00 55.43 150 PRO B O 1
ATOM 2754 N N . LEU B 1 151 ? -1.964 14.227 -15.605 1.00 47.21 151 LEU B N 1
ATOM 2755 C CA . LEU B 1 151 ? -1.395 12.943 -15.215 1.00 42.18 151 LEU B CA 1
ATOM 2756 C C . LEU B 1 151 ? 0.039 12.815 -15.749 1.00 45.28 151 LEU B C 1
ATOM 2757 O O . LEU B 1 151 ? 0.920 12.343 -15.037 1.00 41.24 151 LEU B O 1
ATOM 2762 N N . ALA B 1 152 ? 0.282 13.237 -16.990 1.00 53.86 152 ALA B N 1
ATOM 2763 C CA . ALA B 1 152 ? 1.626 13.116 -17.573 1.00 48.17 152 ALA B CA 1
ATOM 2764 C C . ALA B 1 152 ? 2.656 13.986 -16.867 1.00 55.65 152 ALA B C 1
ATOM 2765 O O . ALA B 1 152 ? 3.783 13.548 -16.646 1.00 62.52 152 ALA B O 1
ATOM 2767 N N . VAL B 1 153 ? 2.278 15.219 -16.534 1.00 61.43 153 VAL B N 1
ATOM 2768 C CA . VAL B 1 153 ? 3.199 16.128 -15.865 1.00 62.00 153 VAL B CA 1
ATOM 2769 C C . VAL B 1 153 ? 3.548 15.517 -14.508 1.00 67.17 153 VAL B C 1
ATOM 2770 O O . VAL B 1 153 ? 4.667 15.666 -14.024 1.00 80.69 153 VAL B O 1
ATOM 2774 N N . MET B 1 154 ? 2.581 14.839 -13.896 1.00 61.56 154 MET B N 1
ATOM 2775 C CA . MET B 1 154 ? 2.815 14.128 -12.648 1.00 49.30 154 MET B CA 1
ATOM 2776 C C . MET B 1 154 ? 3.866 13.055 -12.892 1.00 46.93 154 MET B C 1
ATOM 2777 O O . MET B 1 154 ? 4.739 12.837 -12.061 1.00 54.39 154 MET B O 1
ATOM 2782 N N . GLY B 1 155 ? 3.776 12.390 -14.042 1.00 50.97 155 GLY B N 1
ATOM 2783 C CA . GLY B 1 155 ? 4.743 11.372 -14.434 1.00 54.50 155 GLY B CA 1
ATOM 2784 C C . GLY B 1 155 ? 6.155 11.888 -14.654 1.00 52.21 155 GLY B C 1
ATOM 2785 O O . GLY B 1 155 ? 7.132 11.235 -14.277 1.00 58.96 155 GLY B O 1
ATOM 2786 N N . VAL B 1 156 ? 6.256 13.050 -15.295 1.00 56.78 156 VAL B N 1
ATOM 2787 C CA . VAL B 1 156 ? 7.539 13.709 -15.548 1.00 61.95 156 VAL B CA 1
ATOM 2788 C C . VAL B 1 156 ? 8.218 14.143 -14.244 1.00 52.65 156 VAL B C 1
ATOM 2789 O O . VAL B 1 156 ? 9.428 14.018 -14.108 1.00 64.11 156 VAL B O 1
ATOM 2793 N N . VAL B 1 157 ? 7.427 14.641 -13.297 1.00 51.68 157 VAL B N 1
ATOM 2794 C CA . VAL B 1 157 ? 7.925 15.106 -12.002 1.00 62.06 157 VAL B CA 1
ATOM 2795 C C . VAL B 1 157 ? 8.633 13.976 -11.279 1.00 66.39 157 VAL B C 1
ATOM 2796 O O . VAL B 1 157 ? 9.680 14.182 -10.664 1.00 79.28 157 VAL B O 1
ATOM 2800 N N . ILE B 1 158 ? 8.034 12.792 -11.334 1.00 62.82 158 ILE B N 1
ATOM 2801 C CA . ILE B 1 158 ? 8.619 11.599 -10.743 1.00 52.44 158 ILE B CA 1
ATOM 2802 C C . ILE B 1 158 ? 9.905 11.198 -11.468 1.00 56.90 158 ILE B C 1
ATOM 2803 O O . ILE B 1 158 ? 10.906 10.888 -10.818 1.00 62.16 158 ILE B O 1
ATOM 2808 N N . ARG B 1 159 ? 9.885 11.194 -12.803 1.00 50.05 159 ARG B N 1
ATOM 2809 C CA . ARG B 1 159 ? 11.105 10.893 -13.563 1.00 55.96 159 ARG B CA 1
ATOM 2810 C C . ARG B 1 159 ? 12.177 11.964 -13.384 1.00 58.64 159 ARG B C 1
ATOM 2811 O O . ARG B 1 159 ? 13.314 11.652 -13.067 1.00 58.02 159 ARG B O 1
ATOM 2819 N N . SER B 1 160 ? 11.773 13.223 -13.521 1.00 62.60 160 SER B N 1
ATOM 2820 C CA . SER B 1 160 ? 12.651 14.379 -13.385 1.00 49.39 160 SER B CA 1
ATOM 2821 C C . SER B 1 160 ? 13.229 14.481 -11.995 1.00 62.07 160 SER B C 1
ATOM 2822 O O . SER B 1 160 ? 14.365 14.921 -11.820 1.00 72.91 160 SER B O 1
ATOM 2825 N N . GLU B 1 161 ? 12.390 14.162 -11.013 1.00 67.40 161 GLU B N 1
ATOM 2826 C CA . GLU B 1 161 ? 12.695 14.372 -9.608 1.00 59.03 161 GLU B CA 1
ATOM 2827 C C . GLU B 1 161 ? 12.741 15.881 -9.396 1.00 58.72 161 GLU B C 1
ATOM 2828 O O . GLU B 1 161 ? 13.373 16.373 -8.463 1.00 78.23 161 GLU B O 1
ATOM 2830 N N . SER B 1 162 ? 12.075 16.605 -10.294 1.00 45.63 162 SER B N 1
ATOM 2831 C CA . SER B 1 162 ? 11.994 18.063 -10.247 1.00 69.02 162 SER B CA 1
ATOM 2832 C C . SER B 1 162 ? 10.544 18.557 -10.291 1.00 75.15 162 SER B C 1
ATOM 2833 O O . SER B 1 162 ? 9.693 17.946 -10.935 1.00 83.28 162 SER B O 1
ATOM 2836 N N . VAL B 1 163 ? 10.262 19.660 -9.604 1.00 74.01 163 VAL B N 1
ATOM 2837 C CA . VAL B 1 163 ? 8.917 20.243 -9.604 1.00 70.06 163 VAL B CA 1
ATOM 2838 C C . VAL B 1 163 ? 8.865 21.413 -10.576 1.00 61.53 163 VAL B C 1
ATOM 2839 O O . VAL B 1 163 ? 7.984 22.255 -10.495 1.00 64.45 163 VAL B O 1
ATOM 2843 N N . GLU B 1 164 ? 9.841 21.474 -11.473 1.00 69.67 164 GLU B N 1
ATOM 2844 C CA . GLU B 1 164 ? 10.022 22.622 -12.353 1.00 83.54 164 GLU B CA 1
ATOM 2845 C C . GLU B 1 164 ? 8.806 22.869 -13.229 1.00 80.70 164 GLU B C 1
ATOM 2846 O O . GLU B 1 164 ? 8.362 24.007 -13.395 1.00 86.70 164 GLU B O 1
ATOM 2852 N N . PHE B 1 165 ? 8.264 21.792 -13.778 1.00 86.50 165 PHE B N 1
ATOM 2853 C CA . PHE B 1 165 ? 7.142 21.896 -14.689 1.00 86.03 165 PHE B CA 1
ATOM 2854 C C . PHE B 1 165 ? 5.787 21.788 -13.998 1.00 82.65 165 PHE B C 1
ATOM 2855 O O . PHE B 1 165 ? 4.751 21.866 -14.656 1.00 91.84 165 PHE B O 1
ATOM 2863 N N . MET B 1 166 ? 5.782 21.559 -12.690 1.00 73.41 166 MET B N 1
ATOM 2864 C CA . MET B 1 166 ? 4.516 21.499 -11.971 1.00 74.64 166 MET B CA 1
ATOM 2865 C C . MET B 1 166 ? 4.490 22.575 -10.872 1.00 81.14 166 MET B C 1
ATOM 2866 O O . MET B 1 166 ? 4.736 22.305 -9.691 1.00 81.06 166 MET B O 1
ATOM 2871 N N . PRO B 1 167 ? 4.151 23.816 -11.274 1.00 69.25 167 PRO B N 1
ATOM 2872 C CA . PRO B 1 167 ? 4.126 24.955 -10.359 1.00 68.93 167 PRO B CA 1
ATOM 2873 C C . PRO B 1 167 ? 3.041 24.768 -9.318 1.00 80.92 167 PRO B C 1
ATOM 2874 O O . PRO B 1 167 ? 1.956 24.304 -9.648 1.00 95.20 167 PRO B O 1
ATOM 2878 N N . PHE B 1 168 ? 3.337 25.127 -8.078 1.00 89.48 168 PHE B N 1
ATOM 2879 C CA . PHE B 1 168 ? 2.393 24.955 -6.986 1.00 90.04 168 PHE B CA 1
ATOM 2880 C C . PHE B 1 168 ? 1.139 25.814 -7.154 1.00 90.72 168 PHE B C 1
ATOM 2881 O O . PHE B 1 168 ? 0.046 25.391 -6.792 1.00 97.10 168 PHE B O 1
ATOM 2889 N N . TYR B 1 169 ? 1.305 27.022 -7.684 1.00 89.81 169 TYR B N 1
ATOM 2890 C CA . TYR B 1 169 ? 0.193 27.961 -7.817 1.00 82.26 169 TYR B CA 1
ATOM 2891 C C . TYR B 1 169 ? -0.901 27.382 -8.694 1.00 82.30 169 TYR B C 1
ATOM 2892 O O . TYR B 1 169 ? -2.085 27.495 -8.387 1.00 103.22 169 TYR B O 1
ATOM 2894 N N . LEU B 1 170 ? -0.487 26.771 -9.795 1.00 72.59 170 LEU B N 1
ATOM 2895 C CA . LEU B 1 170 ? -1.400 26.133 -10.733 1.00 60.63 170 LEU B CA 1
ATOM 2896 C C . LEU B 1 170 ? -2.096 24.905 -10.132 1.00 63.97 170 LEU B C 1
ATOM 2897 O O . LEU B 1 170 ? -3.280 24.685 -10.367 1.00 73.96 170 LEU B O 1
ATOM 2902 N N . SER B 1 171 ? -1.348 24.095 -9.387 1.00 61.22 171 SER B N 1
ATOM 2903 C CA . SER B 1 171 ? -1.897 22.887 -8.785 1.00 56.25 171 SER B CA 1
ATOM 2904 C C . SER B 1 171 ? -2.966 23.217 -7.776 1.00 66.46 171 SER B C 1
ATOM 2905 O O . SER B 1 171 ? -4.015 22.577 -7.733 1.00 87.50 171 SER B O 1
ATOM 2908 N N . LEU B 1 172 ? -2.688 24.201 -6.937 1.00 64.77 172 LEU B N 1
ATOM 2909 C CA . LEU B 1 172 ? -3.637 24.568 -5.908 1.00 64.28 172 LEU B CA 1
ATOM 2910 C C . LEU B 1 172 ? -4.899 25.131 -6.551 1.00 64.11 172 LEU B C 1
ATOM 2911 O O . LEU B 1 172 ? -6.001 24.707 -6.230 1.00 61.22 172 LEU B O 1
ATOM 2916 N N . SER B 1 173 ? -4.729 26.018 -7.523 1.00 61.28 173 SER B N 1
ATOM 2917 C CA . SER B 1 173 ? -5.872 26.687 -8.130 1.00 68.95 173 SER B CA 1
ATOM 2918 C C . SER B 1 173 ? -6.816 25.693 -8.797 1.00 69.55 173 SER B C 1
ATOM 2919 O O . SER B 1 173 ? -8.038 25.775 -8.633 1.00 78.39 173 SER B O 1
ATOM 2922 N N . THR B 1 174 ? -6.246 24.748 -9.537 1.00 41.09 174 THR B N 1
ATOM 2923 C CA . THR B 1 174 ? -7.045 23.729 -10.194 1.00 46.71 174 THR B CA 1
ATOM 2924 C C . THR B 1 174 ? -7.711 22.819 -9.186 1.00 54.17 174 THR B C 1
ATOM 2925 O O . THR B 1 174 ? -8.851 22.401 -9.383 1.00 57.22 174 THR B O 1
ATOM 2929 N N . PHE B 1 175 ? -6.988 22.496 -8.118 1.00 45.36 175 PHE B N 1
ATOM 2930 C CA . PHE B 1 175 ? -7.540 21.640 -7.082 1.00 35.11 175 PHE B CA 1
ATOM 2931 C C . PHE B 1 175 ? -8.767 22.289 -6.483 1.00 36.76 175 PHE B C 1
ATOM 2932 O O . PHE B 1 175 ? -9.785 21.634 -6.263 1.00 39.58 175 PHE B O 1
ATOM 2940 N N . LEU B 1 176 ? -8.663 23.585 -6.223 1.00 45.50 176 LEU B N 1
ATOM 2941 C CA . LEU B 1 176 ? -9.791 24.348 -5.709 1.00 54.84 176 LEU B CA 1
ATOM 2942 C C . LEU B 1 176 ? -10.917 24.466 -6.735 1.00 41.82 176 LEU B C 1
ATOM 2943 O O . LEU B 1 176 ? -12.088 24.383 -6.376 1.00 45.74 176 LEU B O 1
ATOM 2948 N N . MET B 1 177 ? -10.564 24.659 -8.004 1.00 27.73 177 MET B N 1
ATOM 2949 C CA . MET B 1 177 ? -11.571 24.736 -9.055 1.00 34.82 177 MET B CA 1
ATOM 2950 C C . MET B 1 177 ? -12.343 23.431 -9.110 1.00 41.99 177 MET B C 1
ATOM 2951 O O . MET B 1 177 ? -13.569 23.426 -9.202 1.00 42.92 177 MET B O 1
ATOM 2956 N N . SER B 1 178 ? -11.617 22.322 -9.033 1.00 35.12 178 SER B N 1
ATOM 2957 C CA . SER B 1 178 ? -12.249 21.019 -9.035 1.00 40.70 178 SER B CA 1
ATOM 2958 C C . SER B 1 178 ? -13.108 20.845 -7.802 1.00 52.44 178 SER B C 1
ATOM 2959 O O . SER B 1 178 ? -14.252 20.423 -7.914 1.00 58.39 178 SER B O 1
ATOM 2962 N N . ALA B 1 179 ? -12.588 21.232 -6.639 1.00 63.96 179 ALA B N 1
ATOM 2963 C CA . ALA B 1 179 ? -13.350 21.078 -5.402 1.00 47.82 179 ALA B CA 1
ATOM 2964 C C . ALA B 1 179 ? -14.592 21.910 -5.482 1.00 39.33 179 ALA B C 1
ATOM 2965 O O . ALA B 1 179 ? -15.669 21.434 -5.147 1.00 43.62 179 ALA B O 1
ATOM 2967 N N . SER B 1 180 ? -14.456 23.137 -5.976 1.00 36.87 180 SER B N 1
ATOM 2968 C CA . SER B 1 180 ? -15.609 24.016 -6.028 1.00 43.71 180 SER B CA 1
ATOM 2969 C C . SER B 1 180 ? -16.658 23.434 -6.958 1.00 48.41 180 SER B C 1
ATOM 2970 O O . SER B 1 180 ? -17.815 23.267 -6.575 1.00 46.23 180 SER B O 1
ATOM 2973 N N . PHE B 1 181 ? -16.226 23.073 -8.160 1.00 45.67 181 PHE B N 1
ATOM 2974 C CA . PHE B 1 181 ? -17.118 22.504 -9.162 1.00 42.79 181 PHE B CA 1
ATOM 2975 C C . PHE B 1 181 ? -17.632 21.118 -8.801 1.00 39.94 181 PHE B C 1
ATOM 2976 O O . PHE B 1 181 ? -18.738 20.764 -9.187 1.00 27.18 181 PHE B O 1
ATOM 2984 N N . ALA B 1 182 ? -16.805 20.295 -8.162 1.00 42.00 182 ALA B N 1
ATOM 2985 C CA . ALA B 1 182 ? -17.287 19.001 -7.703 1.00 45.68 182 ALA B CA 1
ATOM 2986 C C . ALA B 1 182 ? -18.378 19.233 -6.657 1.00 47.87 182 ALA B C 1
ATOM 2987 O O . ALA B 1 182 ? -19.398 18.553 -6.646 1.00 41.58 182 ALA B O 1
ATOM 2989 N N . LEU B 1 183 ? -18.152 20.205 -5.777 1.00 59.86 183 LEU B N 1
ATOM 2990 C CA . LEU B 1 183 ? -19.122 20.550 -4.743 1.00 55.92 183 LEU B CA 1
ATOM 2991 C C . LEU B 1 183 ? -20.396 21.081 -5.363 1.00 53.42 183 LEU B C 1
ATOM 2992 O O . LEU B 1 183 ? -21.494 20.766 -4.919 1.00 47.05 183 LEU B O 1
ATOM 2997 N N . TYR B 1 184 ? -20.225 21.899 -6.393 1.00 63.67 184 TYR B N 1
ATOM 2998 C CA . TYR B 1 184 ? -21.328 22.527 -7.108 1.00 59.52 184 TYR B CA 1
ATOM 2999 C C . TYR B 1 184 ? -22.203 21.454 -7.736 1.00 70.43 184 TYR B C 1
ATOM 3000 O O . TYR B 1 184 ? -23.418 21.498 -7.632 1.00 85.56 184 TYR B O 1
ATOM 3009 N N . GLY B 1 185 ? -21.561 20.466 -8.352 1.00 77.34 185 GLY B N 1
ATOM 3010 C CA . GLY B 1 185 ? -22.246 19.344 -8.970 1.00 67.38 185 GLY B CA 1
ATOM 3011 C C . GLY B 1 185 ? -22.992 18.509 -7.953 1.00 62.73 185 GLY B C 1
ATOM 3012 O O . GLY B 1 185 ? -24.077 18.002 -8.220 1.00 72.83 185 GLY B O 1
ATOM 3013 N N . LEU B 1 186 ? -22.373 18.346 -6.790 1.00 59.23 186 LEU B N 1
ATOM 3014 C CA . LEU B 1 186 ? -22.902 17.530 -5.702 1.00 62.72 186 LEU B CA 1
ATOM 3015 C C . LEU B 1 186 ? -24.212 18.124 -5.187 1.00 71.25 186 LEU B C 1
ATOM 3016 O O . LEU B 1 186 ? -25.163 17.406 -4.889 1.00 77.32 186 LEU B O 1
ATOM 3021 N N . LEU B 1 187 ? -24.239 19.449 -5.066 1.00 65.75 187 LEU B N 1
ATOM 3022 C CA . LEU B 1 187 ? -25.411 20.167 -4.567 1.00 50.26 187 LEU B CA 1
ATOM 3023 C C . LEU B 1 187 ? -26.626 20.022 -5.471 1.00 51.92 187 LEU B C 1
ATOM 3024 O O . LEU B 1 187 ? -27.735 19.831 -4.987 1.00 82.76 187 LEU B O 1
ATOM 3029 N N . LEU B 1 188 ? -26.420 20.146 -6.779 1.00 36.42 188 LEU B N 1
ATOM 3030 C CA . LEU B 1 188 ? -27.495 19.990 -7.753 1.00 47.07 188 LEU B CA 1
ATOM 3031 C C . LEU B 1 188 ? -27.792 18.528 -8.108 1.00 55.99 188 LEU B C 1
ATOM 3032 O O . LEU B 1 188 ? -28.701 18.264 -8.893 1.00 72.75 188 LEU B O 1
ATOM 3037 N N . ARG B 1 189 ? -27.034 17.595 -7.525 1.00 58.38 189 ARG B N 1
ATOM 3038 C CA . ARG B 1 189 ? -27.147 16.163 -7.822 1.00 55.80 189 ARG B CA 1
ATOM 3039 C C . ARG B 1 189 ? -26.949 15.953 -9.316 1.00 55.41 189 ARG B C 1
ATOM 3040 O O . ARG B 1 189 ? -27.667 15.169 -9.940 1.00 71.79 189 ARG B O 1
ATOM 3048 N N . ASP B 1 190 ? -25.976 16.674 -9.880 1.00 40.87 190 ASP B N 1
ATOM 3049 C CA . ASP B 1 190 ? -25.625 16.539 -11.293 1.00 41.17 190 ASP B CA 1
ATOM 3050 C C . ASP B 1 190 ? -24.366 15.692 -11.455 1.00 48.62 190 ASP B C 1
ATOM 3051 O O . ASP B 1 190 ? -23.263 16.126 -11.119 1.00 62.63 190 ASP B O 1
ATOM 3056 N N . PHE B 1 191 ? -24.531 14.500 -12.015 1.00 31.18 191 PHE B N 1
ATOM 3057 C CA . PHE B 1 191 ? -23.431 13.566 -12.131 1.00 24.54 191 PHE B CA 1
ATOM 3058 C C . PHE B 1 191 ? -22.379 14.107 -13.085 1.00 29.61 191 PHE B C 1
ATOM 3059 O O . PHE B 1 191 ? -21.177 13.923 -12.890 1.00 31.44 191 PHE B O 1
ATOM 3067 N N . PHE B 1 192 ? -22.868 14.741 -14.145 1.00 40.83 192 PHE B N 1
ATOM 3068 C CA . PHE B 1 192 ? -22.059 15.178 -15.285 1.00 39.14 192 PHE B CA 1
ATOM 3069 C C . PHE B 1 192 ? -21.010 16.210 -14.931 1.00 31.73 192 PHE B C 1
ATOM 3070 O O . PHE B 1 192 ? -19.913 16.213 -15.492 1.00 43.24 192 PHE B O 1
ATOM 3078 N N . ILE B 1 193 ? -21.407 17.160 -14.093 1.00 35.06 193 ILE B N 1
ATOM 3079 C CA . ILE B 1 193 ? -20.498 18.164 -13.547 1.00 53.96 193 ILE B CA 1
ATOM 3080 C C . ILE B 1 193 ? -19.590 17.636 -12.427 1.00 56.27 193 ILE B C 1
ATOM 3081 O O . ILE B 1 193 ? -18.391 17.913 -12.407 1.00 63.49 193 ILE B O 1
ATOM 3086 N N . TYR B 1 194 ? -20.174 16.884 -11.500 1.00 41.41 194 TYR B N 1
ATOM 3087 C CA . TYR B 1 194 ? -19.467 16.389 -10.323 1.00 35.23 194 TYR B CA 1
ATOM 3088 C C . TYR B 1 194 ? -18.382 15.392 -10.638 1.00 49.65 194 TYR B C 1
ATOM 3089 O O . TYR B 1 194 ? -17.258 15.515 -10.156 1.00 66.79 194 TYR B O 1
ATOM 3098 N N . PHE B 1 195 ? -18.724 14.385 -11.430 1.00 38.23 195 PHE B N 1
ATOM 3099 C CA . PHE B 1 195 ? -17.842 13.245 -11.553 1.00 41.04 195 PHE B CA 1
ATOM 3100 C C . PHE B 1 195 ? -16.474 13.592 -12.157 1.00 45.74 195 PHE B C 1
ATOM 3101 O O . PHE B 1 195 ? -15.452 13.264 -11.557 1.00 43.49 195 PHE B O 1
ATOM 3109 N N . PRO B 1 196 ? -16.437 14.271 -13.318 1.00 44.65 196 PRO B N 1
ATOM 3110 C CA . PRO B 1 196 ? -15.097 14.560 -13.823 1.00 56.95 196 PRO B CA 1
ATOM 3111 C C . PRO B 1 196 ? -14.363 15.497 -12.885 1.00 47.68 196 PRO B C 1
ATOM 3112 O O . PRO B 1 196 ? -13.165 15.349 -12.668 1.00 44.89 196 PRO B O 1
ATOM 3116 N N . ASN B 1 197 ? -15.083 16.471 -12.348 1.00 47.32 197 ASN B N 1
ATOM 3117 C CA . ASN B 1 197 ? -14.480 17.414 -11.424 1.00 45.32 197 ASN B CA 1
ATOM 3118 C C . ASN B 1 197 ? -14.021 16.662 -10.186 1.00 41.93 197 ASN B C 1
ATOM 3119 O O . ASN B 1 197 ? -13.022 17.018 -9.568 1.00 52.55 197 ASN B O 1
ATOM 3124 N N . GLY B 1 198 ? -14.784 15.653 -9.792 1.00 35.34 198 GLY B N 1
ATOM 3125 C CA . GLY B 1 198 ? -14.358 14.804 -8.700 1.00 31.61 198 GLY B CA 1
ATOM 3126 C C . GLY B 1 198 ? -13.084 14.097 -9.106 1.00 41.03 198 GLY B C 1
ATOM 3127 O O . GLY B 1 198 ? -12.146 14.000 -8.326 1.00 55.81 198 GLY B O 1
ATOM 3128 N N . LEU B 1 199 ? -13.047 13.635 -10.351 1.00 50.63 199 LEU B N 1
ATOM 3129 C CA . LEU B 1 199 ? -11.881 12.949 -10.910 1.00 41.69 199 LEU B CA 1
ATOM 3130 C C . LEU B 1 199 ? -10.699 13.892 -10.991 1.00 41.45 199 LEU B C 1
ATOM 3131 O O . LEU B 1 199 ? -9.558 13.487 -10.774 1.00 36.06 199 LEU B O 1
ATOM 3136 N N . GLY B 1 200 ? -10.996 15.130 -11.380 1.00 37.59 200 GLY B N 1
ATOM 3137 C CA . GLY B 1 200 ? -10.037 16.221 -11.457 1.00 41.71 200 GLY B CA 1
ATOM 3138 C C . GLY B 1 200 ? -9.504 16.604 -10.084 1.00 52.00 200 GLY B C 1
ATOM 3139 O O . GLY B 1 200 ? -8.349 17.006 -9.953 1.00 48.40 200 GLY B O 1
ATOM 3140 N N . LEU B 1 201 ? -10.376 16.554 -9.075 1.00 49.16 201 LEU B N 1
ATOM 3141 C CA . LEU B 1 201 ? -9.995 16.892 -7.710 1.00 44.00 201 LEU B CA 1
ATOM 3142 C C . LEU B 1 201 ? -8.949 15.921 -7.203 1.00 40.63 201 LEU B C 1
ATOM 3143 O O . LEU B 1 201 ? -8.000 16.317 -6.539 1.00 48.62 201 LEU B O 1
ATOM 3148 N N . ILE B 1 202 ? -9.152 14.644 -7.508 1.00 36.59 202 ILE B N 1
ATOM 3149 C CA . ILE B 1 202 ? -8.255 13.575 -7.084 1.00 45.57 202 ILE B CA 1
ATOM 3150 C C . ILE B 1 202 ? -6.878 13.803 -7.705 1.00 55.72 202 ILE B C 1
ATOM 3151 O O . ILE B 1 202 ? -5.853 13.677 -7.038 1.00 69.02 202 ILE B O 1
ATOM 3156 N N . LEU B 1 203 ? -6.874 14.155 -8.987 1.00 42.52 203 LEU B N 1
ATOM 3157 C CA . LEU B 1 203 ? -5.647 14.451 -9.713 1.00 47.17 203 LEU B CA 1
ATOM 3158 C C . LEU B 1 203 ? -4.969 15.660 -9.103 1.00 50.75 203 LEU B C 1
ATOM 3159 O O . LEU B 1 203 ? -3.750 15.690 -8.946 1.00 38.61 203 LEU B O 1
ATOM 3164 N N . GLY B 1 204 ? -5.779 16.658 -8.766 1.00 62.61 204 GLY B N 1
ATOM 3165 C CA . GLY B 1 204 ? -5.283 17.874 -8.158 1.00 56.29 204 GLY B CA 1
ATOM 3166 C C . GLY B 1 204 ? -4.669 17.586 -6.807 1.00 50.72 204 GLY B C 1
ATOM 3167 O O . GLY B 1 204 ? -3.647 18.154 -6.453 1.00 45.46 204 GLY B O 1
ATOM 3168 N N . ALA B 1 205 ? -5.334 16.740 -6.033 1.00 55.47 205 ALA B N 1
ATOM 3169 C CA . ALA B 1 205 ? -4.852 16.345 -4.716 1.00 48.14 205 ALA B CA 1
ATOM 3170 C C . ALA B 1 205 ? -3.568 15.570 -4.839 1.00 46.58 205 ALA B C 1
ATOM 3171 O O . ALA B 1 205 ? -2.646 15.719 -4.041 1.00 53.02 205 ALA B O 1
ATOM 3173 N N . MET B 1 206 ? -3.543 14.715 -5.851 1.00 60.89 206 MET B N 1
ATOM 3174 C CA . MET B 1 206 ? -2.418 13.836 -6.132 1.00 62.35 206 MET B CA 1
ATOM 3175 C C . MET B 1 206 ? -1.190 14.670 -6.452 1.00 69.78 206 MET B C 1
ATOM 3176 O O . MET B 1 206 ? -0.078 14.352 -6.030 1.00 75.05 206 MET B O 1
ATOM 3181 N N . GLN B 1 207 ? -1.417 15.750 -7.196 1.00 74.69 207 GLN B N 1
ATOM 3182 C CA . GLN B 1 207 ? -0.358 16.660 -7.601 1.00 60.45 207 GLN B CA 1
ATOM 3183 C C . GLN B 1 207 ? 0.233 17.391 -6.392 1.00 60.91 207 GLN B C 1
ATOM 3184 O O . GLN B 1 207 ? 1.436 17.549 -6.282 1.00 73.84 207 GLN B O 1
ATOM 3190 N N . LEU B 1 208 ? -0.631 17.843 -5.491 1.00 64.14 208 LEU B N 1
ATOM 3191 C CA . LEU B 1 208 ? -0.205 18.577 -4.304 1.00 55.68 208 LEU B CA 1
ATOM 3192 C C . LEU B 1 208 ? 0.693 17.701 -3.434 1.00 64.62 208 LEU B C 1
ATOM 3193 O O . LEU B 1 208 ? 1.685 18.183 -2.886 1.00 83.35 208 LEU B O 1
ATOM 3198 N N . ALA B 1 209 ? 0.336 16.424 -3.297 1.00 51.77 209 ALA B N 1
ATOM 3199 C CA . ALA B 1 209 ? 1.086 15.498 -2.454 1.00 53.41 209 ALA B CA 1
ATOM 3200 C C . ALA B 1 209 ? 2.526 15.298 -2.936 1.00 66.08 209 ALA B C 1
ATOM 3201 O O . ALA B 1 209 ? 3.465 15.285 -2.138 1.00 70.36 209 ALA B O 1
ATOM 3203 N N . LEU B 1 210 ? 2.695 15.153 -4.246 1.00 64.41 210 LEU B N 1
ATOM 3204 C CA . LEU B 1 210 ? 4.018 14.974 -4.834 1.00 63.99 210 LEU B CA 1
ATOM 3205 C C . LEU B 1 210 ? 4.921 16.176 -4.630 1.00 63.72 210 LEU B C 1
ATOM 3206 O O . LEU B 1 210 ? 6.098 16.044 -4.273 1.00 54.66 210 LEU B O 1
ATOM 3211 N N . TYR B 1 211 ? 4.344 17.351 -4.840 1.00 62.32 211 TYR B N 1
ATOM 3212 C CA . TYR B 1 211 ? 5.101 18.583 -4.796 1.00 56.70 211 TYR B CA 1
ATOM 3213 C C . TYR B 1 211 ? 5.632 18.695 -3.388 1.00 64.93 211 TYR B C 1
ATOM 3214 O O . TYR B 1 211 ? 6.788 19.026 -3.186 1.00 76.70 211 TYR B O 1
ATOM 3223 N N . ALA B 1 212 ? 4.792 18.357 -2.417 1.00 71.41 212 ALA B N 1
ATOM 3224 C CA . ALA B 1 212 ? 5.198 18.418 -1.026 1.00 70.58 212 ALA B CA 1
ATOM 3225 C C . ALA B 1 212 ? 6.379 17.478 -0.818 1.00 79.76 212 ALA B C 1
ATOM 3226 O O . ALA B 1 212 ? 7.329 17.826 -0.133 1.00 98.92 212 ALA B O 1
ATOM 3228 N N . TYR B 1 213 ? 6.314 16.287 -1.409 1.00 63.72 213 TYR B N 1
ATOM 3229 C CA . TYR B 1 213 ? 7.388 15.307 -1.267 1.00 48.61 213 TYR B CA 1
ATOM 3230 C C . TYR B 1 213 ? 8.687 15.719 -1.951 1.00 49.47 213 TYR B C 1
ATOM 3231 O O . TYR B 1 213 ? 9.747 15.687 -1.346 1.00 63.82 213 TYR B O 1
ATOM 3240 N N . TYR B 1 214 ? 8.615 16.051 -3.232 1.00 45.41 214 TYR B N 1
ATOM 3241 C CA . TYR B 1 214 ? 9.807 16.485 -3.964 1.00 48.28 214 TYR B CA 1
ATOM 3242 C C . TYR B 1 214 ? 10.319 17.856 -3.564 1.00 55.31 214 TYR B C 1
ATOM 3243 O O . TYR B 1 214 ? 11.517 18.086 -3.590 1.00 76.93 214 TYR B O 1
ATOM 3252 N N . SER B 1 215 ? 9.435 18.786 -3.245 1.00 64.46 215 SER B N 1
ATOM 3253 C CA . SER B 1 215 ? 9.926 20.063 -2.775 1.00 72.29 215 SER B CA 1
ATOM 3254 C C . SER B 1 215 ? 10.628 19.863 -1.435 1.00 84.41 215 SER B C 1
ATOM 3255 O O . SER B 1 215 ? 11.699 20.421 -1.208 1.00 96.85 215 SER B O 1
ATOM 3258 N N . SER B 1 216 ? 10.045 19.054 -0.555 1.00 83.19 216 SER B N 1
ATOM 3259 C CA . SER B 1 216 ? 10.652 18.832 0.756 1.00 86.11 216 SER B CA 1
ATOM 3260 C C . SER B 1 216 ? 11.952 18.056 0.625 1.00 86.20 216 SER B C 1
ATOM 3261 O O . SER B 1 216 ? 12.941 18.381 1.272 1.00 92.72 216 SER B O 1
ATOM 3264 N N . ASN B 1 217 ? 11.943 17.032 -0.219 1.00 84.97 217 ASN B N 1
ATOM 3265 C CA . ASN B 1 217 ? 13.109 16.183 -0.410 1.00 89.36 217 ASN B CA 1
ATOM 3266 C C . ASN B 1 217 ? 14.095 16.778 -1.410 1.00 96.63 217 ASN B C 1
ATOM 3267 O O . ASN B 1 217 ? 15.037 16.110 -1.826 1.00 116.25 217 ASN B O 1
ATOM 3272 N N . SER B 1 218 ? 13.885 18.033 -1.797 1.00 98.36 218 SER B N 1
ATOM 3273 C CA . SER B 1 218 ? 14.755 18.662 -2.784 1.00 95.89 218 SER B CA 1
ATOM 3274 C C . SER B 1 218 ? 16.151 18.875 -2.219 1.00 94.75 218 SER B C 1
ATOM 3275 O O . SER B 1 218 ? 16.370 18.793 -1.008 1.00 103.71 218 SER B O 1
ATOM 3278 N N . LEU B 1 219 ? 17.092 19.127 -3.120 1.00 93.48 219 LEU B N 1
ATOM 3279 C CA . LEU B 1 219 ? 18.499 19.256 -2.771 1.00 82.87 219 LEU B CA 1
ATOM 3280 C C . LEU B 1 219 ? 18.715 20.495 -1.928 1.00 79.80 219 LEU B C 1
ATOM 3281 O O . LEU B 1 219 ? 19.544 20.520 -1.025 1.00 97.94 219 LEU B O 1
ATOM 3286 N N . GLU B 1 220 ? 17.931 21.513 -2.239 1.00 80.32 220 GLU B N 1
ATOM 3287 C CA . GLU B 1 220 ? 17.969 22.802 -1.576 1.00 82.83 220 GLU B CA 1
ATOM 3288 C C . GLU B 1 220 ? 17.542 22.743 -0.125 1.00 90.30 220 GLU B C 1
ATOM 3289 O O . GLU B 1 220 ? 17.892 23.611 0.662 1.00 101.34 220 GLU B O 1
ATOM 3295 N N . VAL B 1 221 ? 16.743 21.743 0.216 1.00 86.54 221 VAL B N 1
ATOM 3296 C CA . VAL B 1 221 ? 16.398 21.516 1.607 1.00 70.68 221 VAL B CA 1
ATOM 3297 C C . VAL B 1 221 ? 17.287 20.407 2.181 1.00 76.86 221 VAL B C 1
ATOM 3298 O O . VAL B 1 221 ? 17.096 19.220 1.893 1.00 75.75 221 VAL B O 1
ATOM 3302 N N . SER C 1 3 ? -45.495 10.118 -49.693 1.00 172.08 3 SER C N 1
ATOM 3303 C CA . SER C 1 3 ? -45.802 10.297 -51.110 1.00 189.96 3 SER C CA 1
ATOM 3304 C C . SER C 1 3 ? -44.580 10.806 -51.860 1.00 184.98 3 SER C C 1
ATOM 3305 O O . SER C 1 3 ? -43.779 10.020 -52.371 1.00 181.65 3 SER C O 1
ATOM 3308 N N . LEU C 1 4 ? -44.476 12.127 -51.967 1.00 185.60 4 LEU C N 1
ATOM 3309 C CA . LEU C 1 4 ? -43.339 12.764 -52.615 1.00 183.73 4 LEU C CA 1
ATOM 3310 C C . LEU C 1 4 ? -42.063 12.505 -51.825 1.00 175.92 4 LEU C C 1
ATOM 3311 O O . LEU C 1 4 ? -41.031 12.162 -52.385 1.00 177.09 4 LEU C O 1
ATOM 3316 N N . TYR C 1 5 ? -42.142 12.677 -50.515 1.00 173.72 5 TYR C N 1
ATOM 3317 C CA . TYR C 1 5 ? -40.976 12.512 -49.659 1.00 167.41 5 TYR C CA 1
ATOM 3318 C C . TYR C 1 5 ? -40.443 11.081 -49.594 1.00 159.48 5 TYR C C 1
ATOM 3319 O O . TYR C 1 5 ? -39.244 10.864 -49.432 1.00 155.16 5 TYR C O 1
ATOM 3328 N N . ASP C 1 6 ? -41.340 10.112 -49.694 1.00 159.69 6 ASP C N 1
ATOM 3329 C CA . ASP C 1 6 ? -40.969 8.712 -49.588 1.00 159.36 6 ASP C CA 1
ATOM 3330 C C . ASP C 1 6 ? -40.000 8.352 -50.709 1.00 170.18 6 ASP C C 1
ATOM 3331 O O . ASP C 1 6 ? -39.018 7.640 -50.497 1.00 160.74 6 ASP C O 1
ATOM 3336 N N . ILE C 1 7 ? -40.280 8.874 -51.902 1.00 183.82 7 ILE C N 1
ATOM 3337 C CA . ILE C 1 7 ? -39.396 8.703 -53.053 1.00 189.16 7 ILE C CA 1
ATOM 3338 C C . ILE C 1 7 ? -38.096 9.449 -52.770 1.00 189.68 7 ILE C C 1
ATOM 3339 O O . ILE C 1 7 ? -37.027 9.025 -53.202 1.00 199.16 7 ILE C O 1
ATOM 3344 N N . SER C 1 8 ? -38.198 10.576 -52.066 1.00 177.90 8 SER C N 1
ATOM 3345 C CA . SER C 1 8 ? -37.035 11.402 -51.760 1.00 166.23 8 SER C CA 1
ATOM 3346 C C . SER C 1 8 ? -36.050 10.595 -50.909 1.00 166.19 8 SER C C 1
ATOM 3347 O O . SER C 1 8 ? -34.836 10.724 -51.072 1.00 166.20 8 SER C O 1
ATOM 3350 N N . CYS C 1 9 ? -36.580 9.770 -50.004 1.00 169.57 9 CYS C N 1
ATOM 3351 C CA . CYS C 1 9 ? -35.757 8.916 -49.143 1.00 161.30 9 CYS C CA 1
ATOM 3352 C C . CYS C 1 9 ? -34.911 7.984 -49.978 1.00 163.25 9 CYS C C 1
ATOM 3353 O O . CYS C 1 9 ? -33.731 7.754 -49.707 1.00 164.88 9 CYS C O 1
ATOM 3356 N N . PHE C 1 10 ? -35.568 7.439 -50.994 1.00 157.24 10 PHE C N 1
ATOM 3357 C CA . PHE C 1 10 ? -34.985 6.485 -51.911 1.00 157.02 10 PHE C CA 1
ATOM 3358 C C . PHE C 1 10 ? -33.847 7.151 -52.680 1.00 157.49 10 PHE C C 1
ATOM 3359 O O . PHE C 1 10 ? -32.825 6.530 -52.946 1.00 163.79 10 PHE C O 1
ATOM 3367 N N . ALA C 1 11 ? -34.037 8.420 -53.033 1.00 158.34 11 ALA C N 1
ATOM 3368 C CA . ALA C 1 11 ? -33.039 9.169 -53.790 1.00 159.26 11 ALA C CA 1
ATOM 3369 C C . ALA C 1 11 ? -31.732 9.371 -53.018 1.00 165.36 11 ALA C C 1
ATOM 3370 O O . ALA C 1 11 ? -30.645 9.138 -53.555 1.00 159.60 11 ALA C O 1
ATOM 3372 N N . ALA C 1 12 ? -31.847 9.809 -51.763 1.00 164.65 12 ALA C N 1
ATOM 3373 C CA . ALA C 1 12 ? -30.685 10.086 -50.912 1.00 141.66 12 ALA C CA 1
ATOM 3374 C C . ALA C 1 12 ? -29.908 8.817 -50.590 1.00 139.93 12 ALA C C 1
ATOM 3375 O O . ALA C 1 12 ? -28.681 8.806 -50.603 1.00 138.19 12 ALA C O 1
ATOM 3377 N N . GLY C 1 13 ? -30.631 7.758 -50.253 1.00 140.44 13 GLY C N 1
ATOM 3378 C CA . GLY C 1 13 ? -30.009 6.477 -49.992 1.00 139.42 13 GLY C CA 1
ATOM 3379 C C . GLY C 1 13 ? -29.361 5.900 -51.236 1.00 162.75 13 GLY C C 1
ATOM 3380 O O . GLY C 1 13 ? -28.267 5.336 -51.175 1.00 168.69 13 GLY C O 1
ATOM 3381 N N . LEU C 1 14 ? -30.054 6.021 -52.365 1.00 163.07 14 LEU C N 1
ATOM 3382 C CA . LEU C 1 14 ? -29.546 5.528 -53.639 1.00 155.88 14 LEU C CA 1
ATOM 3383 C C . LEU C 1 14 ? -28.259 6.241 -54.007 1.00 154.99 14 LEU C C 1
ATOM 3384 O O . LEU C 1 14 ? -27.307 5.611 -54.445 1.00 165.40 14 LEU C O 1
ATOM 3389 N N . ALA C 1 15 ? -28.233 7.555 -53.805 1.00 152.82 15 ALA C N 1
ATOM 3390 C CA . ALA C 1 15 ? -27.058 8.355 -54.130 1.00 152.13 15 ALA C CA 1
ATOM 3391 C C . ALA C 1 15 ? -25.863 7.860 -53.327 1.00 160.61 15 ALA C C 1
ATOM 3392 O O . ALA C 1 15 ? -24.750 7.759 -53.843 1.00 161.42 15 ALA C O 1
ATOM 3394 N N . GLY C 1 16 ? -26.107 7.551 -52.059 1.00 142.22 16 GLY C N 1
ATOM 3395 C CA . GLY C 1 16 ? -25.070 7.043 -51.187 1.00 137.66 16 GLY C CA 1
ATOM 3396 C C . GLY C 1 16 ? -24.630 5.651 -51.597 1.00 140.21 16 GLY C C 1
ATOM 3397 O O . GLY C 1 16 ? -23.435 5.359 -51.637 1.00 139.54 16 GLY C O 1
ATOM 3398 N N . ASN C 1 17 ? -25.595 4.792 -51.913 1.00 143.47 17 ASN C N 1
ATOM 3399 C CA . ASN C 1 17 ? -25.298 3.423 -52.316 1.00 146.40 17 ASN C CA 1
ATOM 3400 C C . ASN C 1 17 ? -24.454 3.365 -53.575 1.00 151.35 17 ASN C C 1
ATOM 3401 O O . ASN C 1 17 ? -23.641 2.459 -53.733 1.00 154.14 17 ASN C O 1
ATOM 3406 N N . ILE C 1 18 ? -24.631 4.350 -54.451 1.00 154.57 18 ILE C N 1
ATOM 3407 C CA . ILE C 1 18 ? -23.874 4.416 -55.692 1.00 159.69 18 ILE C CA 1
ATOM 3408 C C . ILE C 1 18 ? -22.463 4.949 -55.465 1.00 176.39 18 ILE C C 1
ATOM 3409 O O . ILE C 1 18 ? -21.485 4.409 -55.984 1.00 159.15 18 ILE C O 1
ATOM 3414 N N . PHE C 1 19 ? -22.363 6.013 -54.681 1.00 170.06 19 PHE C N 1
ATOM 3415 C CA . PHE C 1 19 ? -21.088 6.675 -54.432 1.00 162.23 19 PHE C CA 1
ATOM 3416 C C . PHE C 1 19 ? -20.183 5.770 -53.590 1.00 162.11 19 PHE C C 1
ATOM 3417 O O . PHE C 1 19 ? -18.962 5.910 -53.616 1.00 173.89 19 PHE C O 1
ATOM 3425 N N . ALA C 1 20 ? -20.788 4.855 -52.834 1.00 143.42 20 ALA C N 1
ATOM 3426 C CA . ALA C 1 20 ? -20.031 3.940 -51.982 1.00 140.03 20 ALA C CA 1
ATOM 3427 C C . ALA C 1 20 ? -19.061 3.082 -52.776 1.00 155.99 20 ALA C C 1
ATOM 3428 O O . ALA C 1 20 ? -17.956 2.797 -52.310 1.00 153.97 20 ALA C O 1
ATOM 3430 N N . LEU C 1 21 ? -19.483 2.658 -53.963 1.00 160.28 21 LEU C N 1
ATOM 3431 C CA . LEU C 1 21 ? -18.667 1.765 -54.764 1.00 159.82 21 LEU C CA 1
ATOM 3432 C C . LEU C 1 21 ? -17.318 2.421 -55.039 1.00 162.92 21 LEU C C 1
ATOM 3433 O O . LEU C 1 21 ? -16.278 1.771 -54.969 1.00 154.93 21 LEU C O 1
ATOM 3438 N N . ALA C 1 22 ? -17.340 3.725 -55.293 1.00 156.64 22 ALA C N 1
ATOM 3439 C CA . ALA C 1 22 ? -16.120 4.453 -55.614 1.00 157.64 22 ALA C CA 1
ATOM 3440 C C . ALA C 1 22 ? -15.103 4.382 -54.484 1.00 149.79 22 ALA C C 1
ATOM 3441 O O . ALA C 1 22 ? -13.906 4.223 -54.729 1.00 151.18 22 ALA C O 1
ATOM 3443 N N . LEU C 1 23 ? -15.589 4.506 -53.251 1.00 143.97 23 LEU C N 1
ATOM 3444 C CA . LEU C 1 23 ? -14.744 4.399 -52.061 1.00 149.36 23 LEU C CA 1
ATOM 3445 C C . LEU C 1 23 ? -14.305 2.968 -51.854 1.00 142.62 23 LEU C C 1
ATOM 3446 O O . LEU C 1 23 ? -13.156 2.694 -51.518 1.00 138.08 23 LEU C O 1
ATOM 3451 N N . PHE C 1 24 ? -15.257 2.063 -52.042 1.00 140.90 24 PHE C N 1
ATOM 3452 C CA . PHE C 1 24 ? -15.025 0.635 -51.939 1.00 152.66 24 PHE C CA 1
ATOM 3453 C C . PHE C 1 24 ? -14.043 0.186 -53.018 1.00 158.19 24 PHE C C 1
ATOM 3454 O O . PHE C 1 24 ? -13.165 -0.641 -52.768 1.00 158.77 24 PHE C O 1
ATOM 3462 N N . LEU C 1 25 ? -14.184 0.750 -54.213 1.00 158.00 25 LEU C N 1
ATOM 3463 C CA . LEU C 1 25 ? -13.286 0.422 -55.316 1.00 164.46 25 LEU C CA 1
ATOM 3464 C C . LEU C 1 25 ? -11.880 0.986 -55.154 1.00 165.54 25 LEU C C 1
ATOM 3465 O O . LEU C 1 25 ? -10.938 0.423 -55.684 1.00 168.41 25 LEU C O 1
ATOM 3470 N N . SER C 1 26 ? -11.733 2.087 -54.423 1.00 163.96 26 SER C N 1
ATOM 3471 C CA . SER C 1 26 ? -10.481 2.851 -54.468 1.00 168.45 26 SER C CA 1
ATOM 3472 C C . SER C 1 26 ? -9.202 2.069 -54.105 1.00 170.52 26 SER C C 1
ATOM 3473 O O . SER C 1 26 ? -8.163 2.261 -54.741 1.00 174.77 26 SER C O 1
ATOM 3476 N N . PRO C 1 27 ? -9.266 1.182 -53.099 1.00 164.30 27 PRO C N 1
ATOM 3477 C CA . PRO C 1 27 ? -8.089 0.360 -52.806 1.00 163.51 27 PRO C CA 1
ATOM 3478 C C . PRO C 1 27 ? -7.698 -0.611 -53.934 1.00 174.60 27 PRO C C 1
ATOM 3479 O O . PRO C 1 27 ? -6.637 -1.212 -53.824 1.00 178.43 27 PRO C O 1
ATOM 3483 N N . VAL C 1 28 ? -8.534 -0.808 -54.957 1.00 182.41 28 VAL C N 1
ATOM 3484 C CA . VAL C 1 28 ? -8.196 -1.770 -56.016 1.00 186.20 28 VAL C CA 1
ATOM 3485 C C . VAL C 1 28 ? -6.897 -1.354 -56.703 1.00 186.99 28 VAL C C 1
ATOM 3486 O O . VAL C 1 28 ? -6.074 -2.202 -57.045 1.00 180.00 28 VAL C O 1
ATOM 3490 N N . THR C 1 29 ? -6.715 -0.049 -56.898 1.00 189.97 29 THR C N 1
ATOM 3491 C CA . THR C 1 29 ? -5.547 0.465 -57.602 1.00 199.10 29 THR C CA 1
ATOM 3492 C C . THR C 1 29 ? -4.256 0.142 -56.852 1.00 199.97 29 THR C C 1
ATOM 3493 O O . THR C 1 29 ? -3.250 -0.197 -57.474 1.00 215.21 29 THR C O 1
ATOM 3497 N N . THR C 1 30 ? -4.273 0.266 -55.527 1.00 190.21 30 THR C N 1
ATOM 3498 C CA . THR C 1 30 ? -3.131 -0.152 -54.722 1.00 189.06 30 THR C CA 1
ATOM 3499 C C . THR C 1 30 ? -2.988 -1.675 -54.804 1.00 189.95 30 THR C C 1
ATOM 3500 O O . THR C 1 30 ? -1.876 -2.197 -54.798 1.00 194.43 30 THR C O 1
ATOM 3504 N N . PHE C 1 31 ? -4.117 -2.378 -54.869 1.00 182.32 31 PHE C N 1
ATOM 3505 C CA . PHE C 1 31 ? -4.122 -3.837 -54.901 1.00 177.50 31 PHE C CA 1
ATOM 3506 C C . PHE C 1 31 ? -3.482 -4.408 -56.171 1.00 194.50 31 PHE C C 1
ATOM 3507 O O . PHE C 1 31 ? -2.917 -5.495 -56.142 1.00 205.22 31 PHE C O 1
ATOM 3515 N N . LYS C 1 32 ? -3.611 -3.711 -57.295 1.00 196.44 32 LYS C N 1
ATOM 3516 C CA . LYS C 1 32 ? -3.044 -4.202 -58.554 1.00 188.24 32 LYS C CA 1
ATOM 3517 C C . LYS C 1 32 ? -1.531 -4.373 -58.409 1.00 192.63 32 LYS C C 1
ATOM 3518 O O . LYS C 1 32 ? -0.937 -5.294 -58.964 1.00 203.78 32 LYS C O 1
ATOM 3520 N N . ARG C 1 33 ? -0.922 -3.452 -57.673 1.00 190.98 33 ARG C N 1
ATOM 3521 C CA . ARG C 1 33 ? 0.493 -3.502 -57.324 1.00 198.15 33 ARG C CA 1
ATOM 3522 C C . ARG C 1 33 ? 0.790 -4.759 -56.493 1.00 197.22 33 ARG C C 1
ATOM 3523 O O . ARG C 1 33 ? 1.870 -5.344 -56.597 1.00 212.67 33 ARG C O 1
ATOM 3531 N N . ILE C 1 34 ? -0.163 -5.149 -55.649 1.00 186.22 34 ILE C N 1
ATOM 3532 C CA . ILE C 1 34 ? -0.086 -6.409 -54.910 1.00 180.83 34 ILE C CA 1
ATOM 3533 C C . ILE C 1 34 ? -0.103 -7.564 -55.882 1.00 183.28 34 ILE C C 1
ATOM 3534 O O . ILE C 1 34 ? 0.622 -8.537 -55.716 1.00 186.41 34 ILE C O 1
ATOM 3539 N N . LEU C 1 35 ? -0.935 -7.424 -56.909 1.00 187.02 35 LEU C N 1
ATOM 3540 C CA . LEU C 1 35 ? -1.152 -8.460 -57.919 1.00 199.98 35 LEU C CA 1
ATOM 3541 C C . LEU C 1 35 ? 0.102 -8.818 -58.705 1.00 205.50 35 LEU C C 1
ATOM 3542 O O . LEU C 1 35 ? 0.353 -9.987 -58.996 1.00 208.37 35 LEU C O 1
ATOM 3547 N N . LYS C 1 36 ? 0.871 -7.803 -59.074 1.00 206.19 36 LYS C N 1
ATOM 3548 C CA . LYS C 1 36 ? 2.152 -8.033 -59.711 1.00 211.55 36 LYS C CA 1
ATOM 3549 C C . LYS C 1 36 ? 3.130 -8.517 -58.656 1.00 214.89 36 LYS C C 1
ATOM 3550 O O . LYS C 1 36 ? 3.289 -7.873 -57.619 1.00 205.14 36 LYS C O 1
ATOM 3552 N N . ALA C 1 37 ? 3.729 -9.679 -58.913 1.00 232.74 37 ALA C N 1
ATOM 3553 C CA . ALA C 1 37 ? 4.689 -10.339 -58.021 1.00 232.87 37 ALA C CA 1
ATOM 3554 C C . ALA C 1 37 ? 3.991 -11.029 -56.852 1.00 224.50 37 ALA C C 1
ATOM 3555 O O . ALA C 1 37 ? 4.631 -11.745 -56.082 1.00 222.96 37 ALA C O 1
ATOM 3557 N N . LYS C 1 38 ? 2.680 -10.824 -56.736 1.00 212.70 38 LYS C N 1
ATOM 3558 C CA . LYS C 1 38 ? 1.860 -11.549 -55.766 1.00 211.59 38 LYS C CA 1
ATOM 3559 C C . LYS C 1 38 ? 2.373 -11.440 -54.325 1.00 219.69 38 LYS C C 1
ATOM 3560 O O . LYS C 1 38 ? 2.341 -12.421 -53.584 1.00 215.57 38 LYS C O 1
ATOM 3562 N N . SER C 1 39 ? 2.852 -10.260 -53.930 1.00 223.79 39 SER C N 1
ATOM 3563 C CA . SER C 1 39 ? 3.441 -10.088 -52.599 1.00 217.27 39 SER C CA 1
ATOM 3564 C C . SER C 1 39 ? 3.031 -8.778 -51.910 1.00 208.68 39 SER C C 1
ATOM 3565 O O . SER C 1 39 ? 2.713 -7.789 -52.569 1.00 203.74 39 SER C O 1
ATOM 3568 N N . THR C 1 40 ? 3.027 -8.798 -50.577 1.00 209.04 40 THR C N 1
ATOM 3569 C CA . THR C 1 40 ? 2.583 -7.665 -49.754 1.00 202.03 40 THR C CA 1
ATOM 3570 C C . THR C 1 40 ? 3.644 -6.970 -48.894 1.00 208.53 40 THR C C 1
ATOM 3571 O O . THR C 1 40 ? 3.284 -6.335 -47.905 1.00 198.84 40 THR C O 1
ATOM 3575 N N . GLU C 1 41 ? 4.925 -7.090 -49.236 1.00 219.35 41 GLU C N 1
ATOM 3576 C CA . GLU C 1 41 ? 5.997 -6.679 -48.319 1.00 219.34 41 GLU C CA 1
ATOM 3577 C C . GLU C 1 41 ? 5.855 -5.242 -47.799 1.00 218.15 41 GLU C C 1
ATOM 3578 O O . GLU C 1 41 ? 6.032 -4.987 -46.605 1.00 213.98 41 GLU C O 1
ATOM 3580 N N . ARG C 1 42 ? 5.511 -4.321 -48.689 1.00 219.04 42 ARG C N 1
ATOM 3581 C CA . ARG C 1 42 ? 5.293 -2.919 -48.339 1.00 211.33 42 ARG C CA 1
ATOM 3582 C C . ARG C 1 42 ? 4.061 -2.720 -47.455 1.00 203.66 42 ARG C C 1
ATOM 3583 O O . ARG C 1 42 ? 3.966 -1.743 -46.712 1.00 198.13 42 ARG C O 1
ATOM 3585 N N . PHE C 1 43 ? 3.125 -3.661 -47.537 1.00 203.21 43 PHE C N 1
ATOM 3586 C CA . PHE C 1 43 ? 1.763 -3.439 -47.074 1.00 190.31 43 PHE C CA 1
ATOM 3587 C C . PHE C 1 43 ? 1.318 -4.351 -45.927 1.00 186.76 43 PHE C C 1
ATOM 3588 O O . PHE C 1 43 ? 1.467 -5.567 -45.998 1.00 193.03 43 PHE C O 1
ATOM 3596 N N . ASP C 1 44 ? 0.740 -3.754 -44.887 1.00 177.61 44 ASP C N 1
ATOM 3597 C CA . ASP C 1 44 ? -0.012 -4.518 -43.896 1.00 172.15 44 ASP C CA 1
ATOM 3598 C C . ASP C 1 44 ? -1.425 -3.968 -43.853 1.00 150.58 44 ASP C C 1
ATOM 3599 O O . ASP C 1 44 ? -1.661 -2.829 -43.444 1.00 148.39 44 ASP C O 1
ATOM 3604 N N . GLY C 1 45 ? -2.363 -4.801 -44.282 1.00 137.02 45 GLY C N 1
ATOM 3605 C CA . GLY C 1 45 ? -3.709 -4.353 -44.552 1.00 137.39 45 GLY C CA 1
ATOM 3606 C C . GLY C 1 45 ? -4.694 -4.524 -43.418 1.00 142.99 45 GLY C C 1
ATOM 3607 O O . GLY C 1 45 ? -5.607 -5.344 -43.495 1.00 139.87 45 GLY C O 1
ATOM 3608 N N . LEU C 1 46 ? -4.506 -3.756 -42.353 1.00 142.73 46 LEU C N 1
ATOM 3609 C CA . LEU C 1 46 ? -5.506 -3.698 -41.299 1.00 121.83 46 LEU C CA 1
ATOM 3610 C C . LEU C 1 46 ? -6.827 -3.040 -41.744 1.00 122.01 46 LEU C C 1
ATOM 3611 O O . LEU C 1 46 ? -7.887 -3.483 -41.303 1.00 126.88 46 LEU C O 1
ATOM 3616 N N . PRO C 1 47 ? -6.783 -1.986 -42.598 1.00 128.75 47 PRO C N 1
ATOM 3617 C CA . PRO C 1 47 ? -8.052 -1.294 -42.876 1.00 133.08 47 PRO C CA 1
ATOM 3618 C C . PRO C 1 47 ? -9.148 -2.171 -43.477 1.00 130.64 47 PRO C C 1
ATOM 3619 O O . PRO C 1 47 ? -10.323 -1.955 -43.186 1.00 131.43 47 PRO C O 1
ATOM 3623 N N . TYR C 1 48 ? -8.772 -3.128 -44.316 1.00 134.83 48 TYR C N 1
ATOM 3624 C CA . TYR C 1 48 ? -9.751 -4.005 -44.947 1.00 135.91 48 TYR C CA 1
ATOM 3625 C C . TYR C 1 48 ? -10.470 -4.829 -43.878 1.00 133.76 48 TYR C C 1
ATOM 3626 O O . TYR C 1 48 ? -11.673 -5.083 -43.983 1.00 141.97 48 TYR C O 1
ATOM 3635 N N . LEU C 1 49 ? -9.722 -5.255 -42.862 1.00 119.98 49 LEU C N 1
ATOM 3636 C CA . LEU C 1 49 ? -10.304 -5.912 -41.695 1.00 117.03 49 LEU C CA 1
ATOM 3637 C C . LEU C 1 49 ? -11.170 -4.944 -40.888 1.00 127.33 49 LEU C C 1
ATOM 3638 O O . LEU C 1 49 ? -12.223 -5.324 -40.376 1.00 134.00 49 LEU C O 1
ATOM 3643 N N . PHE C 1 50 ? -10.703 -3.705 -40.749 1.00 124.81 50 PHE C N 1
ATOM 3644 C CA . PHE C 1 50 ? -11.462 -2.669 -40.053 1.00 111.33 50 PHE C CA 1
ATOM 3645 C C . PHE C 1 50 ? -12.745 -2.308 -40.805 1.00 106.33 50 PHE C C 1
ATOM 3646 O O . PHE C 1 50 ? -13.820 -2.243 -40.215 1.00 103.79 50 PHE C O 1
ATOM 3654 N N . SER C 1 51 ? -12.632 -2.099 -42.113 1.00 107.37 51 SER C N 1
ATOM 3655 C CA . SER C 1 51 ? -13.770 -1.679 -42.929 1.00 108.07 51 SER C CA 1
ATOM 3656 C C . SER C 1 51 ? -14.884 -2.717 -42.948 1.00 114.83 51 SER C C 1
ATOM 3657 O O . SER C 1 51 ? -16.062 -2.369 -42.967 1.00 122.25 51 SER C O 1
ATOM 3660 N N . LEU C 1 52 ? -14.507 -3.990 -42.970 1.00 111.16 52 LEU C N 1
ATOM 3661 C CA . LEU C 1 52 ? -15.482 -5.073 -43.004 1.00 121.43 52 LEU C CA 1
ATOM 3662 C C . LEU C 1 52 ? -16.354 -5.089 -41.745 1.00 118.25 52 LEU C C 1
ATOM 3663 O O . LEU C 1 52 ? -17.580 -5.216 -41.821 1.00 109.27 52 LEU C O 1
ATOM 3668 N N . LEU C 1 53 ? -15.707 -4.952 -40.591 1.00 104.06 53 LEU C N 1
ATOM 3669 C CA . LEU C 1 53 ? -16.392 -4.990 -39.304 1.00 104.54 53 LEU C CA 1
ATOM 3670 C C . LEU C 1 53 ? -17.398 -3.850 -39.170 1.00 107.26 53 LEU C C 1
ATOM 3671 O O . LEU C 1 53 ? -18.510 -4.049 -38.673 1.00 109.79 53 LEU C O 1
ATOM 3676 N N . ASN C 1 54 ? -17.004 -2.657 -39.609 1.00 103.59 54 ASN C N 1
ATOM 3677 C CA . ASN C 1 54 ? -17.903 -1.507 -39.599 1.00 101.20 54 ASN C CA 1
ATOM 3678 C C . ASN C 1 54 ? -19.082 -1.716 -40.540 1.00 114.86 54 ASN C C 1
ATOM 3679 O O . ASN C 1 54 ? -20.223 -1.389 -40.211 1.00 119.37 54 ASN C O 1
ATOM 3684 N N . CYS C 1 55 ? -18.791 -2.241 -41.725 1.00 105.25 55 CYS C N 1
ATOM 3685 C CA . CYS C 1 55 ? -19.819 -2.494 -42.721 1.00 109.70 55 CYS C CA 1
ATOM 3686 C C . CYS C 1 55 ? -20.780 -3.550 -42.186 1.00 111.32 55 CYS C C 1
ATOM 3687 O O . CYS C 1 55 ? -21.979 -3.511 -42.466 1.00 111.65 55 CYS C O 1
ATOM 3690 N N . LEU C 1 56 ? -20.244 -4.510 -41.437 1.00 110.40 56 LEU C N 1
ATOM 3691 C CA . LEU C 1 56 ? -21.077 -5.552 -40.838 1.00 110.89 56 LEU C CA 1
ATOM 3692 C C . LEU C 1 56 ? -22.088 -5.029 -39.827 1.00 109.86 56 LEU C C 1
ATOM 3693 O O . LEU C 1 56 ? -23.258 -5.406 -39.852 1.00 121.31 56 LEU C O 1
ATOM 3698 N N . ILE C 1 57 ? -21.621 -4.177 -38.921 1.00 99.93 57 ILE C N 1
ATOM 3699 C CA . ILE C 1 57 ? -22.463 -3.683 -37.837 1.00 96.37 57 ILE C CA 1
ATOM 3700 C C . ILE C 1 57 ? -23.594 -2.807 -38.360 1.00 117.30 57 ILE C C 1
ATOM 3701 O O . ILE C 1 57 ? -24.746 -2.946 -37.943 1.00 115.83 57 ILE C O 1
ATOM 3706 N N . CYS C 1 58 ? -23.267 -1.916 -39.287 1.00 109.52 58 CYS C N 1
ATOM 3707 C CA . CYS C 1 58 ? -24.270 -1.059 -39.893 1.00 101.39 58 CYS C CA 1
ATOM 3708 C C . CYS C 1 58 ? -25.247 -1.909 -40.687 1.00 106.25 58 CYS C C 1
ATOM 3709 O O . CYS C 1 58 ? -26.422 -1.555 -40.830 1.00 128.89 58 CYS C O 1
ATOM 3712 N N . LEU C 1 59 ? -24.747 -3.013 -41.237 1.00 109.14 59 LEU C N 1
ATOM 3713 C CA . LEU C 1 59 ? -25.617 -3.974 -41.909 1.00 132.11 59 LEU C CA 1
ATOM 3714 C C . LEU C 1 59 ? -26.670 -4.433 -40.929 1.00 139.30 59 LEU C C 1
ATOM 3715 O O . LEU C 1 59 ? -27.839 -4.535 -41.284 1.00 143.15 59 LEU C O 1
ATOM 3720 N N . TRP C 1 60 ? -26.245 -4.721 -39.703 1.00 108.09 60 TRP C N 1
ATOM 3721 C CA . TRP C 1 60 ? -27.172 -5.189 -38.686 1.00 106.61 60 TRP C CA 1
ATOM 3722 C C . TRP C 1 60 ? -28.210 -4.109 -38.417 1.00 110.86 60 TRP C C 1
ATOM 3723 O O . TRP C 1 60 ? -29.401 -4.389 -38.396 1.00 107.74 60 TRP C O 1
ATOM 3734 N N . TYR C 1 61 ? -27.756 -2.863 -38.293 1.00 116.15 61 TYR C N 1
ATOM 3735 C CA . TYR C 1 61 ? -28.650 -1.732 -38.034 1.00 119.39 61 TYR C CA 1
ATOM 3736 C C . TYR C 1 61 ? -29.648 -1.573 -39.168 1.00 106.66 61 TYR C C 1
ATOM 3737 O O . TYR C 1 61 ? -30.808 -1.227 -38.957 1.00 107.43 61 TYR C O 1
ATOM 3746 N N . GLY C 1 62 ? -29.175 -1.828 -40.378 1.00 110.37 62 GLY C N 1
ATOM 3747 C CA . GLY C 1 62 ? -30.007 -1.720 -41.556 1.00 129.04 62 GLY C CA 1
ATOM 3748 C C . GLY C 1 62 ? -31.170 -2.693 -41.652 1.00 123.62 62 GLY C C 1
ATOM 3749 O O . GLY C 1 62 ? -32.234 -2.332 -42.155 1.00 122.70 62 GLY C O 1
ATOM 3750 N N . LEU C 1 63 ? -30.976 -3.929 -41.195 1.00 119.56 63 LEU C N 1
ATOM 3751 C CA . LEU C 1 63 ? -32.017 -4.944 -41.344 1.00 126.97 63 LEU C CA 1
ATOM 3752 C C . LEU C 1 63 ? -33.286 -4.533 -40.592 1.00 122.57 63 LEU C C 1
ATOM 3753 O O . LEU C 1 63 ? -33.206 -3.935 -39.521 1.00 126.70 63 LEU C O 1
ATOM 3758 N N . PRO C 1 64 ? -34.463 -4.867 -41.149 1.00 127.59 64 PRO C N 1
ATOM 3759 C CA . PRO C 1 64 ? -35.752 -4.369 -40.658 1.00 133.49 64 PRO C CA 1
ATOM 3760 C C . PRO C 1 64 ? -36.080 -4.716 -39.203 1.00 132.70 64 PRO C C 1
ATOM 3761 O O . PRO C 1 64 ? -36.645 -3.874 -38.505 1.00 130.72 64 PRO C O 1
ATOM 3765 N N . TRP C 1 65 ? -35.757 -5.923 -38.750 1.00 131.78 65 TRP C N 1
ATOM 3766 C CA . TRP C 1 65 ? -36.054 -6.277 -37.365 1.00 130.15 65 TRP C CA 1
ATOM 3767 C C . TRP C 1 65 ? -35.197 -5.461 -36.403 1.00 142.98 65 TRP C C 1
ATOM 3768 O O . TRP C 1 65 ? -35.671 -5.057 -35.342 1.00 156.28 65 TRP C O 1
ATOM 3779 N N . VAL C 1 66 ? -33.939 -5.223 -36.757 1.00 112.20 66 VAL C N 1
ATOM 3780 C CA . VAL C 1 66 ? -33.110 -4.343 -35.937 1.00 118.07 66 VAL C CA 1
ATOM 3781 C C . VAL C 1 66 ? -33.598 -2.889 -35.978 1.00 128.25 66 VAL C C 1
ATOM 3782 O O . VAL C 1 66 ? -33.803 -2.264 -34.935 1.00 132.37 66 VAL C O 1
ATOM 3786 N N . ALA C 1 67 ? -33.800 -2.358 -37.176 1.00 108.87 67 ALA C N 1
ATOM 3787 C CA . ALA C 1 67 ? -34.420 -1.049 -37.319 1.00 108.82 67 ALA C CA 1
ATOM 3788 C C . ALA C 1 67 ? -35.238 -1.066 -38.603 1.00 127.94 67 ALA C C 1
ATOM 3789 O O . ALA C 1 67 ? -34.824 -1.665 -39.593 1.00 141.07 67 ALA C O 1
ATOM 3791 N N . ASP C 1 68 ? -36.374 -0.379 -38.615 1.00 130.54 68 ASP C N 1
ATOM 3792 C CA . ASP C 1 68 ? -37.318 -0.577 -39.706 1.00 122.58 68 ASP C CA 1
ATOM 3793 C C . ASP C 1 68 ? -37.357 0.671 -40.589 1.00 124.05 68 ASP C C 1
ATOM 3794 O O . ASP C 1 68 ? -37.408 1.801 -40.096 1.00 121.09 68 ASP C O 1
ATOM 3799 N N . GLY C 1 69 ? -37.307 0.467 -41.901 1.00 146.15 69 GLY C N 1
ATOM 3800 C CA . GLY C 1 69 ? -37.238 1.587 -42.821 1.00 144.26 69 GLY C CA 1
ATOM 3801 C C . GLY C 1 69 ? -35.814 2.070 -42.998 1.00 128.40 69 GLY C C 1
ATOM 3802 O O . GLY C 1 69 ? -35.572 3.157 -43.508 1.00 136.79 69 GLY C O 1
ATOM 3803 N N . ARG C 1 70 ? -34.864 1.259 -42.556 1.00 124.61 70 ARG C N 1
ATOM 3804 C CA . ARG C 1 70 ? -33.455 1.590 -42.705 1.00 121.84 70 ARG C CA 1
ATOM 3805 C C . ARG C 1 70 ? -32.829 0.593 -43.656 1.00 134.92 70 ARG C C 1
ATOM 3806 O O . ARG C 1 70 ? -31.767 0.029 -43.403 1.00 123.15 70 ARG C O 1
ATOM 3814 N N . LEU C 1 71 ? -33.535 0.381 -44.759 1.00 145.68 71 LEU C N 1
ATOM 3815 C CA . LEU C 1 71 ? -33.144 -0.587 -45.762 1.00 142.37 71 LEU C CA 1
ATOM 3816 C C . LEU C 1 71 ? -31.974 -0.129 -46.633 1.00 140.91 71 LEU C C 1
ATOM 3817 O O . LEU C 1 71 ? -31.128 -0.946 -46.958 1.00 137.25 71 LEU C O 1
ATOM 3822 N N . LEU C 1 72 ? -31.883 1.150 -46.993 1.00 141.86 72 LEU C N 1
ATOM 3823 C CA . LEU C 1 72 ? -30.772 1.569 -47.857 1.00 144.13 72 LEU C CA 1
ATOM 3824 C C . LEU C 1 72 ? -29.409 1.411 -47.206 1.00 136.48 72 LEU C C 1
ATOM 3825 O O . LEU C 1 72 ? -28.451 1.032 -47.871 1.00 143.31 72 LEU C O 1
ATOM 3830 N N . VAL C 1 73 ? -29.309 1.723 -45.920 1.00 138.46 73 VAL C N 1
ATOM 3831 C CA . VAL C 1 73 ? -28.038 1.563 -45.232 1.00 131.89 73 VAL C CA 1
ATOM 3832 C C . VAL C 1 73 ? -27.654 0.088 -45.184 1.00 141.74 73 VAL C C 1
ATOM 3833 O O . VAL C 1 73 ? -26.474 -0.247 -45.251 1.00 143.40 73 VAL C O 1
ATOM 3837 N N . ALA C 1 74 ? -28.645 -0.789 -45.052 1.00 125.33 74 ALA C N 1
ATOM 3838 C CA . ALA C 1 74 ? -28.383 -2.220 -45.044 1.00 126.92 74 ALA C CA 1
ATOM 3839 C C . ALA C 1 74 ? -27.782 -2.637 -46.372 1.00 152.65 74 ALA C C 1
ATOM 3840 O O . ALA C 1 74 ? -26.799 -3.380 -46.410 1.00 145.80 74 ALA C O 1
ATOM 3842 N N . THR C 1 75 ? -28.347 -2.112 -47.457 1.00 159.50 75 THR C N 1
ATOM 3843 C CA . THR C 1 75 ? -27.900 -2.459 -48.802 1.00 148.64 75 THR C CA 1
ATOM 3844 C C . THR C 1 75 ? -26.469 -2.027 -49.084 1.00 140.59 75 THR C C 1
ATOM 3845 O O . THR C 1 75 ? -25.655 -2.836 -49.518 1.00 142.68 75 THR C O 1
ATOM 3849 N N . VAL C 1 76 ? -26.161 -0.763 -48.811 1.00 144.10 76 VAL C N 1
ATOM 3850 C CA . VAL C 1 76 ? -24.864 -0.194 -49.168 1.00 140.38 76 VAL C CA 1
ATOM 3851 C C . VAL C 1 76 ? -23.662 -0.855 -48.487 1.00 139.20 76 VAL C C 1
ATOM 3852 O O . VAL C 1 76 ? -22.679 -1.170 -49.157 1.00 153.49 76 VAL C O 1
ATOM 3856 N N . ASN C 1 77 ? -23.728 -1.072 -47.175 1.00 129.77 77 ASN C N 1
ATOM 3857 C CA . ASN C 1 77 ? -22.659 -1.780 -46.460 1.00 133.58 77 ASN C CA 1
ATOM 3858 C C . ASN C 1 77 ? -22.592 -3.268 -46.783 1.00 138.69 77 ASN C C 1
ATOM 3859 O O . ASN C 1 77 ? -21.511 -3.857 -46.770 1.00 145.15 77 ASN C O 1
ATOM 3864 N N . GLY C 1 78 ? -23.746 -3.871 -47.050 1.00 131.66 78 GLY C N 1
ATOM 3865 C CA . GLY C 1 78 ? -23.803 -5.268 -47.430 1.00 135.56 78 GLY C CA 1
ATOM 3866 C C . GLY C 1 78 ? -22.978 -5.405 -48.688 1.00 140.31 78 GLY C C 1
ATOM 3867 O O . GLY C 1 78 ? -22.226 -6.365 -48.862 1.00 142.03 78 GLY C O 1
ATOM 3868 N N . ILE C 1 79 ? -23.117 -4.414 -49.561 1.00 142.60 79 ILE C N 1
ATOM 3869 C CA . ILE C 1 79 ? -22.271 -4.309 -50.732 1.00 146.85 79 ILE C CA 1
ATOM 3870 C C . ILE C 1 79 ? -20.837 -4.124 -50.277 1.00 143.37 79 ILE C C 1
ATOM 3871 O O . ILE C 1 79 ? -19.946 -4.865 -50.676 1.00 145.75 79 ILE C O 1
ATOM 3876 N N . GLY C 1 80 ? -20.641 -3.174 -49.373 1.00 137.79 80 GLY C N 1
ATOM 3877 C CA . GLY C 1 80 ? -19.315 -2.827 -48.908 1.00 141.22 80 GLY C CA 1
ATOM 3878 C C . GLY C 1 80 ? -18.582 -3.929 -48.183 1.00 146.80 80 GLY C C 1
ATOM 3879 O O . GLY C 1 80 ? -17.381 -4.106 -48.380 1.00 147.61 80 GLY C O 1
ATOM 3880 N N . ALA C 1 81 ? -19.302 -4.663 -47.341 1.00 141.76 81 ALA C N 1
ATOM 3881 C CA . ALA C 1 81 ? -18.698 -5.723 -46.545 1.00 137.07 81 ALA C CA 1
ATOM 3882 C C . ALA C 1 81 ? -18.107 -6.806 -47.439 1.00 147.55 81 ALA C C 1
ATOM 3883 O O . ALA C 1 81 ? -17.032 -7.330 -47.155 1.00 148.89 81 ALA C O 1
ATOM 3885 N N . VAL C 1 82 ? -18.809 -7.130 -48.522 1.00 139.48 82 VAL C N 1
ATOM 3886 C CA . VAL C 1 82 ? -18.334 -8.131 -49.471 1.00 148.66 82 VAL C CA 1
ATOM 3887 C C . VAL C 1 82 ? -17.001 -7.722 -50.083 1.00 156.76 82 VAL C C 1
ATOM 3888 O O . VAL C 1 82 ? -16.118 -8.557 -50.277 1.00 159.25 82 VAL C O 1
ATOM 3892 N N . PHE C 1 83 ? -16.864 -6.434 -50.379 1.00 159.38 83 PHE C N 1
ATOM 3893 C CA . PHE C 1 83 ? -15.660 -5.904 -51.000 1.00 147.21 83 PHE C CA 1
ATOM 3894 C C . PHE C 1 83 ? -14.526 -6.163 -50.037 1.00 143.19 83 PHE C C 1
ATOM 3895 O O . PHE C 1 83 ? -13.532 -6.790 -50.376 1.00 145.75 83 PHE C O 1
ATOM 3903 N N . GLN C 1 84 ? -14.738 -5.746 -48.795 1.00 137.10 84 GLN C N 1
ATOM 3904 C CA . GLN C 1 84 ? -13.743 -5.911 -47.753 1.00 140.33 84 GLN C CA 1
ATOM 3905 C C . GLN C 1 84 ? -13.521 -7.404 -47.587 1.00 134.70 84 GLN C C 1
ATOM 3906 O O . GLN C 1 84 ? -12.393 -7.859 -47.419 1.00 134.90 84 GLN C O 1
ATOM 3912 N N . LEU C 1 85 ? -14.613 -8.159 -47.670 1.00 136.39 85 LEU C N 1
ATOM 3913 C CA . LEU C 1 85 ? -14.553 -9.610 -47.604 1.00 138.77 85 LEU C CA 1
ATOM 3914 C C . LEU C 1 85 ? -13.738 -10.130 -48.782 1.00 159.20 85 LEU C C 1
ATOM 3915 O O . LEU C 1 85 ? -12.913 -11.025 -48.622 1.00 159.22 85 LEU C O 1
ATOM 3920 N N . ALA C 1 86 ? -13.974 -9.563 -49.964 1.00 162.17 86 ALA C N 1
ATOM 3921 C CA . ALA C 1 86 ? -13.214 -9.921 -51.161 1.00 162.54 86 ALA C CA 1
ATOM 3922 C C . ALA C 1 86 ? -11.747 -9.494 -51.054 1.00 163.42 86 ALA C C 1
ATOM 3923 O O . ALA C 1 86 ? -10.847 -10.271 -51.363 1.00 157.05 86 ALA C O 1
ATOM 3925 N N . TYR C 1 87 ? -11.515 -8.260 -50.609 1.00 164.79 87 TYR C N 1
ATOM 3926 C CA . TYR C 1 87 ? -10.163 -7.714 -50.494 1.00 148.62 87 TYR C CA 1
ATOM 3927 C C . TYR C 1 87 ? -9.322 -8.522 -49.518 1.00 146.06 87 TYR C C 1
ATOM 3928 O O . TYR C 1 87 ? -8.125 -8.708 -49.726 1.00 147.96 87 TYR C O 1
ATOM 3937 N N . ILE C 1 88 ? -9.945 -8.960 -48.429 1.00 141.82 88 ILE C N 1
ATOM 3938 C CA . ILE C 1 88 ? -9.247 -9.758 -47.435 1.00 142.25 88 ILE C CA 1
ATOM 3939 C C . ILE C 1 88 ? -8.785 -11.062 -48.074 1.00 154.62 88 ILE C C 1
ATOM 3940 O O . ILE C 1 88 ? -7.659 -11.500 -47.845 1.00 153.09 88 ILE C O 1
ATOM 3945 N N . CYS C 1 89 ? -9.653 -11.672 -48.878 1.00 165.47 89 CYS C N 1
ATOM 3946 C CA . CYS C 1 89 ? -9.346 -12.955 -49.510 1.00 165.87 89 CYS C CA 1
ATOM 3947 C C . CYS C 1 89 ? -8.154 -12.891 -50.477 1.00 159.42 89 CYS C C 1
ATOM 3948 O O . CYS C 1 89 ? -7.300 -13.769 -50.455 1.00 161.69 89 CYS C O 1
ATOM 3951 N N . LEU C 1 90 ? -8.092 -11.875 -51.335 1.00 161.29 90 LEU C N 1
ATOM 3952 C CA . LEU C 1 90 ? -6.910 -11.707 -52.186 1.00 174.84 90 LEU C CA 1
ATOM 3953 C C . LEU C 1 90 ? -5.662 -11.473 -51.345 1.00 170.99 90 LEU C C 1
ATOM 3954 O O . LEU C 1 90 ? -4.570 -11.922 -51.695 1.00 188.32 90 LEU C O 1
ATOM 3959 N N . PHE C 1 91 ? -5.830 -10.748 -50.246 1.00 160.46 91 PHE C N 1
ATOM 3960 C CA . PHE C 1 91 ? -4.725 -10.424 -49.357 1.00 169.45 91 PHE C CA 1
ATOM 3961 C C . PHE C 1 91 ? -4.127 -11.673 -48.692 1.00 181.36 91 PHE C C 1
ATOM 3962 O O . PHE C 1 91 ? -2.913 -11.754 -48.514 1.00 176.76 91 PHE C O 1
ATOM 3970 N N . ILE C 1 92 ? -4.969 -12.635 -48.313 1.00 188.34 92 ILE C N 1
ATOM 3971 C CA . ILE C 1 92 ? -4.477 -13.840 -47.634 1.00 198.04 92 ILE C CA 1
ATOM 3972 C C . ILE C 1 92 ? -3.617 -14.768 -48.514 1.00 207.63 92 ILE C C 1
ATOM 3973 O O . ILE C 1 92 ? -2.545 -15.200 -48.085 1.00 206.47 92 ILE C O 1
ATOM 3978 N N . PHE C 1 93 ? -4.076 -15.080 -49.725 1.00 214.59 93 PHE C N 1
ATOM 3979 C CA . PHE C 1 93 ? -3.375 -16.032 -50.586 1.00 215.73 93 PHE C CA 1
ATOM 3980 C C . PHE C 1 93 ? -2.036 -15.433 -51.054 1.00 214.80 93 PHE C C 1
ATOM 3981 O O . PHE C 1 93 ? -1.011 -16.117 -51.060 1.00 228.29 93 PHE C O 1
ATOM 3989 N N . TYR C 1 94 ? -2.058 -14.161 -51.458 1.00 203.51 94 TYR C N 1
ATOM 3990 C CA . TYR C 1 94 ? -0.849 -13.431 -51.858 1.00 198.94 94 TYR C CA 1
ATOM 3991 C C . TYR C 1 94 ? -0.318 -12.633 -50.667 1.00 199.64 94 TYR C C 1
ATOM 3992 O O . TYR C 1 94 ? -0.891 -11.609 -50.307 1.00 200.51 94 TYR C O 1
ATOM 3994 N N . ALA C 1 95 ? 0.786 -13.084 -50.078 1.00 202.60 95 ALA C N 1
ATOM 3995 C CA . ALA C 1 95 ? 1.304 -12.484 -48.848 1.00 199.86 95 ALA C CA 1
ATOM 3996 C C . ALA C 1 95 ? 2.786 -12.773 -48.616 1.00 203.07 95 ALA C C 1
ATOM 3997 O O . ALA C 1 95 ? 3.324 -13.753 -49.130 1.00 214.45 95 ALA C O 1
ATOM 3999 N N . ASP C 1 96 ? 3.448 -11.902 -47.859 1.00 198.68 96 ASP C N 1
ATOM 4000 C CA . ASP C 1 96 ? 4.844 -12.126 -47.512 1.00 206.26 96 ASP C CA 1
ATOM 4001 C C . ASP C 1 96 ? 4.895 -12.885 -46.192 1.00 202.42 96 ASP C C 1
ATOM 4002 O O . ASP C 1 96 ? 4.591 -12.337 -45.135 1.00 192.89 96 ASP C O 1
ATOM 4007 N N . SER C 1 97 ? 5.248 -14.168 -46.300 1.00 213.30 97 SER C N 1
ATOM 4008 C CA . SER C 1 97 ? 5.422 -15.116 -45.190 1.00 201.37 97 SER C CA 1
ATOM 4009 C C . SER C 1 97 ? 4.064 -15.664 -44.725 1.00 183.10 97 SER C C 1
ATOM 4010 O O . SER C 1 97 ? 3.015 -15.085 -45.023 1.00 171.64 97 SER C O 1
ATOM 4013 N N . ARG C 1 98 ? 4.093 -16.795 -44.019 1.00 185.12 98 ARG C N 1
ATOM 4014 C CA . ARG C 1 98 ? 2.898 -17.366 -43.394 1.00 180.09 98 ARG C CA 1
ATOM 4015 C C . ARG C 1 98 ? 2.385 -16.393 -42.325 1.00 189.14 98 ARG C C 1
ATOM 4016 O O . ARG C 1 98 ? 1.179 -16.252 -42.144 1.00 198.72 98 ARG C O 1
ATOM 4024 N N . LYS C 1 99 ? 3.302 -15.733 -41.615 1.00 190.93 99 LYS C N 1
ATOM 4025 C CA . LYS C 1 99 ? 2.950 -14.863 -40.478 1.00 183.42 99 LYS C CA 1
ATOM 4026 C C . LYS C 1 99 ? 2.099 -13.637 -40.829 1.00 175.61 99 LYS C C 1
ATOM 4027 O O . LYS C 1 99 ? 1.220 -13.255 -40.054 1.00 172.16 99 LYS C O 1
ATOM 4033 N N . THR C 1 100 ? 2.385 -12.998 -41.960 1.00 178.49 100 THR C N 1
ATOM 4034 C CA . THR C 1 100 ? 1.568 -11.882 -42.428 1.00 169.11 100 THR C CA 1
ATOM 4035 C C . THR C 1 100 ? 0.170 -12.414 -42.687 1.00 176.28 100 THR C C 1
ATOM 4036 O O . THR C 1 100 ? -0.819 -11.777 -42.340 1.00 169.68 100 THR C O 1
ATOM 4040 N N . ARG C 1 101 ? 0.104 -13.576 -43.328 1.00 187.53 101 ARG C N 1
ATOM 4041 C CA . ARG C 1 101 ? -1.163 -14.239 -43.592 1.00 192.64 101 ARG C CA 1
ATOM 4042 C C . ARG C 1 101 ? -1.835 -14.659 -42.286 1.00 179.11 101 ARG C C 1
ATOM 4043 O O . ARG C 1 101 ? -3.005 -14.365 -42.078 1.00 185.70 101 ARG C O 1
ATOM 4051 N N . MET C 1 102 ? -1.070 -15.282 -41.392 1.00 165.41 102 MET C N 1
ATOM 4052 C CA . MET C 1 102 ? -1.604 -15.836 -40.142 1.00 150.37 102 MET C CA 1
ATOM 4053 C C . MET C 1 102 ? -2.099 -14.755 -39.137 1.00 159.41 102 MET C C 1
ATOM 4054 O O . MET C 1 102 ? -3.103 -14.964 -38.448 1.00 151.42 102 MET C O 1
ATOM 4059 N N . LYS C 1 103 ? -1.395 -13.623 -39.040 1.00 152.13 103 LYS C N 1
ATOM 4060 C CA . LYS C 1 103 ? -1.791 -12.525 -38.142 1.00 132.74 103 LYS C CA 1
ATOM 4061 C C . LYS C 1 103 ? -3.181 -12.062 -38.552 1.00 128.61 103 LYS C C 1
ATOM 4062 O O . LYS C 1 103 ? -4.040 -11.789 -37.712 1.00 147.07 103 LYS C O 1
ATOM 4068 N N . ILE C 1 104 ? -3.373 -11.949 -39.862 1.00 126.66 104 ILE C N 1
ATOM 4069 C CA . ILE C 1 104 ? -4.646 -11.557 -40.461 1.00 126.35 104 ILE C CA 1
ATOM 4070 C C . ILE C 1 104 ? -5.775 -12.594 -40.330 1.00 131.33 104 ILE C C 1
ATOM 4071 O O . ILE C 1 104 ? -6.931 -12.220 -40.117 1.00 144.19 104 ILE C O 1
ATOM 4076 N N . ILE C 1 105 ? -5.448 -13.881 -40.467 1.00 141.32 105 ILE C N 1
ATOM 4077 C CA . ILE C 1 105 ? -6.470 -14.935 -40.447 1.00 137.93 105 ILE C CA 1
ATOM 4078 C C . ILE C 1 105 ? -7.241 -14.899 -39.152 1.00 129.70 105 ILE C C 1
ATOM 4079 O O . ILE C 1 105 ? -8.472 -14.931 -39.144 1.00 145.30 105 ILE C O 1
ATOM 4084 N N . GLY C 1 106 ? -6.498 -14.793 -38.059 1.00 122.69 106 GLY C N 1
ATOM 4085 C CA . GLY C 1 106 ? -7.081 -14.770 -36.738 1.00 121.16 106 GLY C CA 1
ATOM 4086 C C . GLY C 1 106 ? -7.978 -13.566 -36.574 1.00 121.42 106 GLY C C 1
ATOM 4087 O O . GLY C 1 106 ? -9.097 -13.687 -36.088 1.00 133.05 106 GLY C O 1
ATOM 4088 N N . LEU C 1 107 ? -7.513 -12.412 -37.038 1.00 115.11 107 LEU C N 1
ATOM 4089 C CA . LEU C 1 107 ? -8.281 -11.186 -36.884 1.00 111.14 107 LEU C CA 1
ATOM 4090 C C . LEU C 1 107 ? -9.624 -11.314 -37.602 1.00 115.25 107 LEU C C 1
ATOM 4091 O O . LEU C 1 107 ? -10.640 -10.836 -37.101 1.00 120.71 107 LEU C O 1
ATOM 4096 N N . LEU C 1 108 ? -9.628 -11.964 -38.765 1.00 110.26 108 LEU C N 1
ATOM 4097 C CA . LEU C 1 108 ? -10.863 -12.200 -39.514 1.00 112.83 108 LEU C CA 1
ATOM 4098 C C . LEU C 1 108 ? -11.816 -13.097 -38.729 1.00 111.63 108 LEU C C 1
ATOM 4099 O O . LEU C 1 108 ? -13.033 -12.910 -38.762 1.00 111.22 108 LEU C O 1
ATOM 4104 N N . VAL C 1 109 ? -11.261 -14.091 -38.047 1.00 111.43 109 VAL C N 1
ATOM 4105 C CA . VAL C 1 109 ? -12.062 -14.955 -37.195 1.00 110.22 109 VAL C CA 1
ATOM 4106 C C . VAL C 1 109 ? -12.695 -14.121 -36.090 1.00 111.92 109 VAL C C 1
ATOM 4107 O O . VAL C 1 109 ? -13.871 -14.290 -35.768 1.00 110.82 109 VAL C O 1
ATOM 4111 N N . LEU C 1 110 ? -11.912 -13.206 -35.527 1.00 112.40 110 LEU C N 1
ATOM 4112 C CA . LEU C 1 110 ? -12.390 -12.343 -34.456 1.00 96.41 110 LEU C CA 1
ATOM 4113 C C . LEU C 1 110 ? -13.555 -11.496 -34.942 1.00 98.37 110 LEU C C 1
ATOM 4114 O O . LEU C 1 110 ? -14.565 -11.365 -34.255 1.00 97.21 110 LEU C O 1
ATOM 4119 N N . VAL C 1 111 ? -13.410 -10.940 -36.141 1.00 98.90 111 VAL C N 1
ATOM 4120 C CA . VAL C 1 111 ? -14.419 -10.053 -36.707 1.00 100.27 111 VAL C CA 1
ATOM 4121 C C . VAL C 1 111 ? -15.748 -10.767 -36.929 1.00 108.42 111 VAL C C 1
ATOM 4122 O O . VAL C 1 111 ? -16.802 -10.253 -36.560 1.00 99.43 111 VAL C O 1
ATOM 4126 N N . VAL C 1 112 ? -15.697 -11.947 -37.535 1.00 124.88 112 VAL C N 1
ATOM 4127 C CA . VAL C 1 112 ? -16.907 -12.717 -37.791 1.00 126.41 112 VAL C CA 1
ATOM 4128 C C . VAL C 1 112 ? -17.531 -13.196 -36.487 1.00 105.08 112 VAL C C 1
ATOM 4129 O O . VAL C 1 112 ? -18.737 -13.081 -36.292 1.00 104.82 112 VAL C O 1
ATOM 4133 N N . CYS C 1 113 ? -16.703 -13.723 -35.592 1.00 102.99 113 CYS C N 1
ATOM 4134 C CA . CYS C 1 113 ? -17.177 -14.154 -34.282 1.00 100.02 113 CYS C CA 1
ATOM 4135 C C . CYS C 1 113 ? -17.621 -12.966 -33.447 1.00 101.37 113 CYS C C 1
ATOM 4136 O O . CYS C 1 113 ? -18.615 -13.036 -32.727 1.00 114.27 113 CYS C O 1
ATOM 4139 N N . GLY C 1 114 ? -16.862 -11.882 -33.534 1.00 102.70 114 GLY C N 1
ATOM 4140 C CA . GLY C 1 114 ? -17.195 -10.679 -32.804 1.00 89.08 114 GLY C CA 1
ATOM 4141 C C . GLY C 1 114 ? -18.532 -10.175 -33.297 1.00 90.15 114 GLY C C 1
ATOM 4142 O O . GLY C 1 114 ? -19.395 -9.852 -32.492 1.00 114.10 114 GLY C O 1
ATOM 4143 N N . PHE C 1 115 ? -18.717 -10.146 -34.616 1.00 99.99 115 PHE C N 1
ATOM 4144 C CA . PHE C 1 115 ? -19.958 -9.639 -35.191 1.00 101.10 115 PHE C CA 1
ATOM 4145 C C . PHE C 1 115 ? -21.132 -10.543 -34.863 1.00 97.06 115 PHE C C 1
ATOM 4146 O O . PHE C 1 115 ? -22.222 -10.076 -34.564 1.00 96.22 115 PHE C O 1
ATOM 4154 N N . ALA C 1 116 ? -20.910 -11.844 -34.974 1.00 99.69 116 ALA C N 1
ATOM 4155 C CA . ALA C 1 116 ? -21.952 -12.815 -34.701 1.00 101.65 116 ALA C CA 1
ATOM 4156 C C . ALA C 1 116 ? -22.390 -12.682 -33.257 1.00 110.64 116 ALA C C 1
ATOM 4157 O O . ALA C 1 116 ? -23.580 -12.729 -32.949 1.00 112.11 116 ALA C O 1
ATOM 4159 N N . LEU C 1 117 ? -21.411 -12.514 -32.376 1.00 93.77 117 LEU C N 1
ATOM 4160 C CA . LEU C 1 117 ? -21.683 -12.436 -30.955 1.00 89.94 117 LEU C CA 1
ATOM 4161 C C . LEU C 1 117 ? -22.522 -11.203 -30.653 1.00 87.57 117 LEU C C 1
ATOM 4162 O O . LEU C 1 117 ? -23.536 -11.294 -29.964 1.00 86.94 117 LEU C O 1
ATOM 4167 N N . VAL C 1 118 ? -22.104 -10.053 -31.176 1.00 86.51 118 VAL C N 1
ATOM 4168 C CA . VAL C 1 118 ? -22.856 -8.818 -30.976 1.00 84.54 118 VAL C CA 1
ATOM 4169 C C . VAL C 1 118 ? -24.179 -8.862 -31.746 1.00 87.99 118 VAL C C 1
ATOM 4170 O O . VAL C 1 118 ? -25.200 -8.409 -31.237 1.00 87.02 118 VAL C O 1
ATOM 4174 N N . SER C 1 119 ? -24.175 -9.413 -32.959 1.00 107.72 119 SER C N 1
ATOM 4175 C CA . SER C 1 119 ? -25.403 -9.478 -33.751 1.00 96.11 119 SER C CA 1
ATOM 4176 C C . SER C 1 119 ? -26.455 -10.318 -33.050 1.00 96.97 119 SER C C 1
ATOM 4177 O O . SER C 1 119 ? -27.602 -9.903 -32.915 1.00 97.44 119 SER C O 1
ATOM 4180 N N . HIS C 1 120 ? -26.047 -11.488 -32.577 1.00 97.31 120 HIS C N 1
ATOM 4181 C CA . HIS C 1 120 ? -26.943 -12.333 -31.807 1.00 109.87 120 HIS C CA 1
ATOM 4182 C C . HIS C 1 120 ? -27.333 -11.718 -30.467 1.00 103.13 120 HIS C C 1
ATOM 4183 O O . HIS C 1 120 ? -28.485 -11.791 -30.063 1.00 106.65 120 HIS C O 1
ATOM 4190 N N . ALA C 1 121 ? -26.367 -11.132 -29.769 1.00 89.50 121 ALA C N 1
ATOM 4191 C CA . ALA C 1 121 ? -26.605 -10.650 -28.415 1.00 102.83 121 ALA C CA 1
ATOM 4192 C C . ALA C 1 121 ? -27.712 -9.606 -28.413 1.00 108.65 121 ALA C C 1
ATOM 4193 O O . ALA C 1 121 ? -28.531 -9.549 -27.490 1.00 90.27 121 ALA C O 1
ATOM 4195 N N . SER C 1 122 ? -27.732 -8.791 -29.464 1.00 112.04 122 SER C N 1
ATOM 4196 C CA . SER C 1 122 ? -28.663 -7.678 -29.574 1.00 92.00 122 SER C CA 1
ATOM 4197 C C . SER C 1 122 ? -30.104 -8.151 -29.596 1.00 108.13 122 SER C C 1
ATOM 4198 O O . SER C 1 122 ? -30.929 -7.696 -28.807 1.00 119.61 122 SER C O 1
ATOM 4201 N N . VAL C 1 123 ? -30.388 -9.094 -30.487 1.00 108.72 123 VAL C N 1
ATOM 4202 C CA . VAL C 1 123 ? -31.725 -9.659 -30.615 1.00 97.65 123 VAL C CA 1
ATOM 4203 C C . VAL C 1 123 ? -32.112 -10.454 -29.364 1.00 96.66 123 VAL C C 1
ATOM 4204 O O . VAL C 1 123 ? -33.268 -10.438 -28.948 1.00 110.48 123 VAL C O 1
ATOM 4208 N N . PHE C 1 124 ? -31.153 -11.162 -28.780 1.00 94.73 124 PHE C N 1
ATOM 4209 C CA . PHE C 1 124 ? -31.410 -11.976 -27.598 1.00 93.93 124 PHE C CA 1
ATOM 4210 C C . PHE C 1 124 ? -31.721 -11.142 -26.355 1.00 90.06 124 PHE C C 1
ATOM 4211 O O . PHE C 1 124 ? -32.695 -11.406 -25.655 1.00 104.27 124 PHE C O 1
ATOM 4219 N N . PHE C 1 125 ? -30.866 -10.171 -26.049 1.00 86.01 125 PHE C N 1
ATOM 4220 C CA . PHE C 1 125 ? -30.954 -9.489 -24.761 1.00 97.15 125 PHE C CA 1
ATOM 4221 C C . PHE C 1 125 ? -31.813 -8.231 -24.768 1.00 96.41 125 PHE C C 1
ATOM 4222 O O . PHE C 1 125 ? -32.193 -7.732 -23.706 1.00 98.49 125 PHE C O 1
ATOM 4230 N N . PHE C 1 126 ? -32.136 -7.729 -25.957 1.00 91.34 126 PHE C N 1
ATOM 4231 C CA . PHE C 1 126 ? -32.767 -6.420 -26.063 1.00 86.44 126 PHE C CA 1
ATOM 4232 C C . PHE C 1 126 ? -34.050 -6.486 -26.881 1.00 87.86 126 PHE C C 1
ATOM 4233 O O . PHE C 1 126 ? -34.158 -7.260 -27.828 1.00 91.48 126 PHE C O 1
ATOM 4241 N N . ASP C 1 127 ? -35.015 -5.656 -26.504 1.00 105.56 127 ASP C N 1
ATOM 4242 C CA . ASP C 1 127 ? -36.274 -5.512 -27.227 1.00 121.20 127 ASP C CA 1
ATOM 4243 C C . ASP C 1 127 ? -36.483 -4.034 -27.568 1.00 117.07 127 ASP C C 1
ATOM 4244 O O . ASP C 1 127 ? -36.000 -3.161 -26.840 1.00 104.04 127 ASP C O 1
ATOM 4249 N N . GLN C 1 128 ? -37.180 -3.751 -28.667 1.00 107.10 128 GLN C N 1
ATOM 4250 C CA . GLN C 1 128 ? -37.400 -2.369 -29.090 1.00 102.25 128 GLN C CA 1
ATOM 4251 C C . GLN C 1 128 ? -38.145 -1.594 -28.000 1.00 110.79 128 GLN C C 1
ATOM 4252 O O . GLN C 1 128 ? -38.969 -2.165 -27.285 1.00 131.66 128 GLN C O 1
ATOM 4258 N N . PRO C 1 129 ? -37.852 -0.288 -27.858 1.00 101.70 129 PRO C N 1
ATOM 4259 C CA . PRO C 1 129 ? -37.064 0.553 -28.763 1.00 105.01 129 PRO C CA 1
ATOM 4260 C C . PRO C 1 129 ? -35.568 0.565 -28.458 1.00 109.21 129 PRO C C 1
ATOM 4261 O O . PRO C 1 129 ? -34.832 1.302 -29.110 1.00 96.39 129 PRO C O 1
ATOM 4265 N N . LEU C 1 130 ? -35.138 -0.206 -27.463 1.00 113.23 130 LEU C N 1
ATOM 4266 C CA . LEU C 1 130 ? -33.735 -0.235 -27.053 1.00 88.65 130 LEU C CA 1
ATOM 4267 C C . LEU C 1 130 ? -32.812 -0.838 -28.112 1.00 80.47 130 LEU C C 1
ATOM 4268 O O . LEU C 1 130 ? -31.698 -0.360 -28.310 1.00 78.33 130 LEU C O 1
ATOM 4273 N N . ARG C 1 131 ? -33.286 -1.872 -28.799 1.00 84.19 131 ARG C N 1
ATOM 4274 C CA . ARG C 1 131 ? -32.470 -2.583 -29.781 1.00 99.87 131 ARG C CA 1
ATOM 4275 C C . ARG C 1 131 ? -31.907 -1.648 -30.844 1.00 102.32 131 ARG C C 1
ATOM 4276 O O . ARG C 1 131 ? -30.728 -1.724 -31.184 1.00 85.14 131 ARG C O 1
ATOM 4284 N N . GLN C 1 132 ? -32.754 -0.749 -31.339 1.00 103.06 132 GLN C N 1
ATOM 4285 C CA . GLN C 1 132 ? -32.373 0.223 -32.364 1.00 102.77 132 GLN C CA 1
ATOM 4286 C C . GLN C 1 132 ? -31.326 1.157 -31.768 1.00 99.97 132 GLN C C 1
ATOM 4287 O O . GLN C 1 132 ? -30.329 1.499 -32.416 1.00 104.61 132 GLN C O 1
ATOM 4293 N N . GLN C 1 133 ? -31.571 1.560 -30.526 1.00 86.97 133 GLN C N 1
ATOM 4294 C CA . GLN C 1 133 ? -30.692 2.467 -29.807 1.00 77.26 133 GLN C CA 1
ATOM 4295 C C . GLN C 1 133 ? -29.315 1.853 -29.527 1.00 80.92 133 GLN C C 1
ATOM 4296 O O . GLN C 1 133 ? -28.301 2.546 -29.598 1.00 73.11 133 GLN C O 1
ATOM 4302 N N . PHE C 1 134 ? -29.279 0.570 -29.173 1.00 83.29 134 PHE C N 1
ATOM 4303 C CA . PHE C 1 134 ? -28.008 -0.117 -28.922 1.00 82.95 134 PHE C CA 1
ATOM 4304 C C . PHE C 1 134 ? -27.168 -0.301 -30.194 1.00 78.76 134 PHE C C 1
ATOM 4305 O O . PHE C 1 134 ? -26.022 0.134 -30.243 1.00 74.00 134 PHE C O 1
ATOM 4313 N N . VAL C 1 135 ? -27.744 -0.923 -31.223 1.00 79.73 135 VAL C N 1
ATOM 4314 C CA . VAL C 1 135 ? -27.010 -1.195 -32.462 1.00 82.28 135 VAL C CA 1
ATOM 4315 C C . VAL C 1 135 ? -26.610 0.081 -33.203 1.00 82.34 135 VAL C C 1
ATOM 4316 O O . VAL C 1 135 ? -25.499 0.178 -33.731 1.00 82.38 135 VAL C O 1
ATOM 4320 N N . GLY C 1 136 ? -27.509 1.060 -33.231 1.00 82.54 136 GLY C N 1
ATOM 4321 C CA . GLY C 1 136 ? -27.215 2.324 -33.879 1.00 82.71 136 GLY C CA 1
ATOM 4322 C C . GLY C 1 136 ? -26.013 2.976 -33.223 1.00 90.43 136 GLY C C 1
ATOM 4323 O O . GLY C 1 136 ? -25.151 3.524 -33.896 1.00 106.16 136 GLY C O 1
ATOM 4324 N N . ALA C 1 137 ? -25.949 2.887 -31.899 1.00 91.07 137 ALA C N 1
ATOM 4325 C CA . ALA C 1 137 ? -24.836 3.432 -31.134 1.00 81.13 137 ALA C CA 1
ATOM 4326 C C . ALA C 1 137 ? -23.514 2.730 -31.458 1.00 87.92 137 ALA C C 1
ATOM 4327 O O . ALA C 1 137 ? -22.497 3.387 -31.683 1.00 106.46 137 ALA C O 1
ATOM 4329 N N . VAL C 1 138 ? -23.525 1.399 -31.474 1.00 73.28 138 VAL C N 1
ATOM 4330 C CA . VAL C 1 138 ? -22.312 0.642 -31.744 1.00 73.68 138 VAL C CA 1
ATOM 4331 C C . VAL C 1 138 ? -21.838 0.944 -33.156 1.00 86.03 138 VAL C C 1
ATOM 4332 O O . VAL C 1 138 ? -20.647 1.146 -33.384 1.00 76.39 138 VAL C O 1
ATOM 4336 N N . SER C 1 139 ? -22.784 0.991 -34.094 1.00 105.72 139 SER C N 1
ATOM 4337 C CA . SER C 1 139 ? -22.492 1.285 -35.498 1.00 103.34 139 SER C CA 1
ATOM 4338 C C . SER C 1 139 ? -21.991 2.710 -35.661 1.00 82.23 139 SER C C 1
ATOM 4339 O O . SER C 1 139 ? -21.063 2.972 -36.422 1.00 100.55 139 SER C O 1
ATOM 4342 N N . MET C 1 140 ? -22.633 3.629 -34.953 1.00 79.93 140 MET C N 1
ATOM 4343 C CA . MET C 1 140 ? -22.265 5.033 -35.018 1.00 78.83 140 MET C CA 1
ATOM 4344 C C . MET C 1 140 ? -20.851 5.252 -34.495 1.00 82.41 140 MET C C 1
ATOM 4345 O O . MET C 1 140 ? -20.040 5.909 -35.143 1.00 93.04 140 MET C O 1
ATOM 4350 N N . ALA C 1 141 ? -20.553 4.681 -33.332 1.00 73.45 141 ALA C N 1
ATOM 4351 C CA . ALA C 1 141 ? -19.225 4.798 -32.747 1.00 71.27 141 ALA C CA 1
ATOM 4352 C C . ALA C 1 141 ? -18.213 4.198 -33.694 1.00 73.80 141 ALA C C 1
ATOM 4353 O O . ALA C 1 141 ? -17.123 4.734 -33.881 1.00 91.30 141 ALA C O 1
ATOM 4355 N N . SER C 1 142 ? -18.601 3.082 -34.300 1.00 76.34 142 SER C N 1
ATOM 4356 C CA . SER C 1 142 ? -17.763 2.382 -35.258 1.00 79.33 142 SER C CA 1
ATOM 4357 C C . SER C 1 142 ? -17.497 3.272 -36.451 1.00 82.02 142 SER C C 1
ATOM 4358 O O . SER C 1 142 ? -16.379 3.350 -36.951 1.00 104.35 142 SER C O 1
ATOM 4361 N N . LEU C 1 143 ? -18.542 3.950 -36.898 1.00 83.12 143 LEU C N 1
ATOM 4362 C CA . LEU C 1 143 ? -18.462 4.795 -38.077 1.00 96.52 143 LEU C CA 1
ATOM 4363 C C . LEU C 1 143 ? -17.556 5.999 -37.890 1.00 84.52 143 LEU C C 1
ATOM 4364 O O . LEU C 1 143 ? -16.807 6.361 -38.796 1.00 87.00 143 LEU C O 1
ATOM 4369 N N . ILE C 1 144 ? -17.659 6.630 -36.723 1.00 80.71 144 ILE C N 1
ATOM 4370 C CA . ILE C 1 144 ? -16.868 7.808 -36.401 1.00 79.13 144 ILE C CA 1
ATOM 4371 C C . ILE C 1 144 ? -15.385 7.441 -36.326 1.00 79.06 144 ILE C C 1
ATOM 4372 O O . ILE C 1 144 ? -14.517 8.244 -36.655 1.00 79.80 144 ILE C O 1
ATOM 4377 N N . SER C 1 145 ? -15.103 6.225 -35.870 1.00 78.34 145 SER C N 1
ATOM 4378 C CA . SER C 1 145 ? -13.729 5.738 -35.784 1.00 83.20 145 SER C CA 1
ATOM 4379 C C . SER C 1 145 ? -13.069 5.658 -37.166 1.00 88.58 145 SER C C 1
ATOM 4380 O O . SER C 1 145 ? -11.865 5.864 -37.301 1.00 91.53 145 SER C O 1
ATOM 4383 N N . MET C 1 146 ? -13.866 5.349 -38.185 1.00 85.83 146 MET C N 1
ATOM 4384 C CA . MET C 1 146 ? -13.380 5.256 -39.558 1.00 90.31 146 MET C CA 1
ATOM 4385 C C . MET C 1 146 ? -12.813 6.569 -40.080 1.00 91.42 146 MET C C 1
ATOM 4386 O O . MET C 1 146 ? -11.965 6.572 -40.968 1.00 112.96 146 MET C O 1
ATOM 4391 N N . PHE C 1 147 ? -13.288 7.678 -39.528 1.00 88.99 147 PHE C N 1
ATOM 4392 C CA . PHE C 1 147 ? -12.873 9.006 -39.959 1.00 90.01 147 PHE C CA 1
ATOM 4393 C C . PHE C 1 147 ? -11.395 9.275 -39.647 1.00 93.90 147 PHE C C 1
ATOM 4394 O O . PHE C 1 147 ? -10.826 10.272 -40.092 1.00 91.07 147 PHE C O 1
ATOM 4402 N N . ALA C 1 148 ? -10.789 8.400 -38.852 1.00 87.71 148 ALA C N 1
ATOM 4403 C CA . ALA C 1 148 ? -9.389 8.544 -38.464 1.00 87.39 148 ALA C CA 1
ATOM 4404 C C . ALA C 1 148 ? -8.445 8.482 -39.661 1.00 96.94 148 ALA C C 1
ATOM 4405 O O . ALA C 1 148 ? -7.479 9.244 -39.731 1.00 92.72 148 ALA C O 1
ATOM 4407 N N . SER C 1 149 ? -8.724 7.572 -40.593 1.00 101.45 149 SER C N 1
ATOM 4408 C CA . SER C 1 149 ? -7.888 7.397 -41.783 1.00 99.63 149 SER C CA 1
ATOM 4409 C C . SER C 1 149 ? -7.934 8.600 -42.728 1.00 109.33 149 SER C C 1
ATOM 4410 O O . SER C 1 149 ? -6.888 9.038 -43.201 1.00 125.54 149 SER C O 1
ATOM 4413 N N . PRO C 1 150 ? -9.137 9.131 -43.026 1.00 102.25 150 PRO C N 1
ATOM 4414 C CA . PRO C 1 150 ? -9.123 10.327 -43.880 1.00 104.93 150 PRO C CA 1
ATOM 4415 C C . PRO C 1 150 ? -8.431 11.539 -43.262 1.00 103.11 150 PRO C C 1
ATOM 4416 O O . PRO C 1 150 ? -7.801 12.311 -43.978 1.00 106.09 150 PRO C O 1
ATOM 4420 N N . LEU C 1 151 ? -8.548 11.691 -41.949 1.00 107.14 151 LEU C N 1
ATOM 4421 C CA . LEU C 1 151 ? -7.918 12.793 -41.226 1.00 96.69 151 LEU C CA 1
ATOM 4422 C C . LEU C 1 151 ? -6.401 12.729 -41.258 1.00 98.34 151 LEU C C 1
ATOM 4423 O O . LEU C 1 151 ? -5.731 13.758 -41.330 1.00 99.41 151 LEU C O 1
ATOM 4428 N N . ALA C 1 152 ? -5.865 11.519 -41.134 1.00 103.81 152 ALA C N 1
ATOM 4429 C CA . ALA C 1 152 ? -4.423 11.305 -41.149 1.00 102.04 152 ALA C CA 1
ATOM 4430 C C . ALA C 1 152 ? -3.880 11.680 -42.511 1.00 105.58 152 ALA C C 1
ATOM 4431 O O . ALA C 1 152 ? -2.830 12.302 -42.622 1.00 107.44 152 ALA C O 1
ATOM 4433 N N . VAL C 1 153 ? -4.625 11.297 -43.542 1.00 108.16 153 VAL C N 1
ATOM 4434 C CA . VAL C 1 153 ? -4.268 11.590 -44.923 1.00 113.48 153 VAL C CA 1
ATOM 4435 C C . VAL C 1 153 ? -4.229 13.108 -45.119 1.00 121.00 153 VAL C C 1
ATOM 4436 O O . VAL C 1 153 ? -3.393 13.628 -45.859 1.00 125.76 153 VAL C O 1
ATOM 4440 N N . MET C 1 154 ? -5.131 13.814 -44.444 1.00 121.81 154 MET C N 1
ATOM 4441 C CA . MET C 1 154 ? -5.125 15.271 -44.458 1.00 110.90 154 MET C CA 1
ATOM 4442 C C . MET C 1 154 ? -3.824 15.809 -43.877 1.00 110.74 154 MET C C 1
ATOM 4443 O O . MET C 1 154 ? -3.224 16.737 -44.410 1.00 113.72 154 MET C O 1
ATOM 4448 N N . GLY C 1 155 ? -3.398 15.198 -42.775 1.00 121.04 155 GLY C N 1
ATOM 4449 C CA . GLY C 1 155 ? -2.162 15.562 -42.111 1.00 115.17 155 GLY C CA 1
ATOM 4450 C C . GLY C 1 155 ? -0.989 15.304 -43.023 1.00 115.35 155 GLY C C 1
ATOM 4451 O O . GLY C 1 155 ? -0.038 16.082 -43.064 1.00 114.21 155 GLY C O 1
ATOM 4452 N N . VAL C 1 156 ? -1.065 14.198 -43.755 1.00 123.44 156 VAL C N 1
ATOM 4453 C CA . VAL C 1 156 ? -0.026 13.826 -44.702 1.00 131.11 156 VAL C CA 1
ATOM 4454 C C . VAL C 1 156 ? 0.083 14.851 -45.825 1.00 144.64 156 VAL C C 1
ATOM 4455 O O . VAL C 1 156 ? 1.185 15.224 -46.224 1.00 160.61 156 VAL C O 1
ATOM 4459 N N . VAL C 1 157 ? -1.061 15.316 -46.321 1.00 145.33 157 VAL C N 1
ATOM 4460 C CA . VAL C 1 157 ? -1.087 16.279 -47.420 1.00 127.89 157 VAL C CA 1
ATOM 4461 C C . VAL C 1 157 ? -0.349 17.544 -47.012 1.00 128.07 157 VAL C C 1
ATOM 4462 O O . VAL C 1 157 ? 0.441 18.091 -47.776 1.00 132.96 157 VAL C O 1
ATOM 4466 N N . ILE C 1 158 ? -0.600 17.986 -45.786 1.00 132.86 158 ILE C N 1
ATOM 4467 C CA . ILE C 1 158 ? 0.028 19.180 -45.233 1.00 129.94 158 ILE C CA 1
ATOM 4468 C C . ILE C 1 158 ? 1.537 19.027 -45.074 1.00 130.15 158 ILE C C 1
ATOM 4469 O O . ILE C 1 158 ? 2.300 19.933 -45.405 1.00 128.69 158 ILE C O 1
ATOM 4474 N N . ARG C 1 159 ? 1.962 17.890 -44.539 1.00 129.79 159 ARG C N 1
ATOM 4475 C CA . ARG C 1 159 ? 3.382 17.626 -44.350 1.00 134.28 159 ARG C CA 1
ATOM 4476 C C . ARG C 1 159 ? 4.105 17.520 -45.689 1.00 137.10 159 ARG C C 1
ATOM 4477 O O . ARG C 1 159 ? 5.151 18.132 -45.899 1.00 142.38 159 ARG C O 1
ATOM 4485 N N . SER C 1 160 ? 3.519 16.738 -46.589 1.00 136.38 160 SER C N 1
ATOM 4486 C CA . SER C 1 160 ? 4.058 16.515 -47.927 1.00 143.53 160 SER C CA 1
ATOM 4487 C C . SER C 1 160 ? 4.071 17.769 -48.784 1.00 154.01 160 SER C C 1
ATOM 4488 O O . SER C 1 160 ? 4.987 17.970 -49.586 1.00 167.67 160 SER C O 1
ATOM 4491 N N . GLU C 1 161 ? 3.029 18.583 -48.612 1.00 146.31 161 GLU C N 1
ATOM 4492 C CA . GLU C 1 161 ? 2.713 19.714 -49.479 1.00 144.51 161 GLU C CA 1
ATOM 4493 C C . GLU C 1 161 ? 2.267 19.154 -50.828 1.00 148.64 161 GLU C C 1
ATOM 4494 O O . GLU C 1 161 ? 2.299 19.841 -51.845 1.00 172.03 161 GLU C O 1
ATOM 4496 N N . SER C 1 162 ? 1.826 17.897 -50.808 1.00 150.95 162 SER C N 1
ATOM 4497 C CA . SER C 1 162 ? 1.383 17.179 -52.002 1.00 156.78 162 SER C CA 1
ATOM 4498 C C . SER C 1 162 ? -0.001 16.541 -51.875 1.00 157.44 162 SER C C 1
ATOM 4499 O O . SER C 1 162 ? -0.403 16.114 -50.794 1.00 177.93 162 SER C O 1
ATOM 4502 N N . VAL C 1 163 ? -0.721 16.481 -52.992 1.00 151.17 163 VAL C N 1
ATOM 4503 C CA . VAL C 1 163 ? -2.047 15.869 -53.043 1.00 148.99 163 VAL C CA 1
ATOM 4504 C C . VAL C 1 163 ? -2.004 14.446 -53.603 1.00 153.71 163 VAL C C 1
ATOM 4505 O O . VAL C 1 163 ? -3.034 13.858 -53.934 1.00 151.33 163 VAL C O 1
ATOM 4509 N N . GLU C 1 164 ? -0.797 13.899 -53.676 1.00 160.09 164 GLU C N 1
ATOM 4510 C CA . GLU C 1 164 ? -0.536 12.613 -54.314 1.00 176.09 164 GLU C CA 1
ATOM 4511 C C . GLU C 1 164 ? -1.262 11.467 -53.587 1.00 175.79 164 GLU C C 1
ATOM 4512 O O . GLU C 1 164 ? -1.735 10.520 -54.215 1.00 177.28 164 GLU C O 1
ATOM 4518 N N . PHE C 1 165 ? -1.348 11.573 -52.261 1.00 171.07 165 PHE C N 1
ATOM 4519 C CA . PHE C 1 165 ? -1.856 10.501 -51.401 1.00 169.76 165 PHE C CA 1
ATOM 4520 C C . PHE C 1 165 ? -3.392 10.481 -51.249 1.00 164.29 165 PHE C C 1
ATOM 4521 O O . PHE C 1 165 ? -3.951 9.524 -50.710 1.00 164.66 165 PHE C O 1
ATOM 4529 N N . MET C 1 166 ? -4.068 11.543 -51.686 1.00 162.70 166 MET C N 1
ATOM 4530 C CA . MET C 1 166 ? -5.541 11.576 -51.716 1.00 157.52 166 MET C CA 1
ATOM 4531 C C . MET C 1 166 ? -6.088 12.093 -53.062 1.00 153.77 166 MET C C 1
ATOM 4532 O O . MET C 1 166 ? -5.925 13.268 -53.391 1.00 151.98 166 MET C O 1
ATOM 4537 N N . PRO C 1 167 ? -6.675 11.204 -53.882 1.00 154.57 167 PRO C N 1
ATOM 4538 C CA . PRO C 1 167 ? -7.192 11.650 -55.184 1.00 158.16 167 PRO C CA 1
ATOM 4539 C C . PRO C 1 167 ? -8.350 12.647 -55.060 1.00 156.20 167 PRO C C 1
ATOM 4540 O O . PRO C 1 167 ? -9.187 12.474 -54.179 1.00 162.49 167 PRO C O 1
ATOM 4544 N N . PHE C 1 168 ? -8.392 13.669 -55.913 1.00 156.52 168 PHE C N 1
ATOM 4545 C CA . PHE C 1 168 ? -9.477 14.653 -55.882 1.00 156.71 168 PHE C CA 1
ATOM 4546 C C . PHE C 1 168 ? -10.809 13.978 -56.214 1.00 159.88 168 PHE C C 1
ATOM 4547 O O . PHE C 1 168 ? -11.842 14.310 -55.634 1.00 161.94 168 PHE C O 1
ATOM 4555 N N . TYR C 1 169 ? -10.785 13.059 -57.175 1.00 158.65 169 TYR C N 1
ATOM 4556 C CA . TYR C 1 169 ? -11.993 12.363 -57.614 1.00 160.37 169 TYR C CA 1
ATOM 4557 C C . TYR C 1 169 ? -12.585 11.542 -56.476 1.00 168.18 169 TYR C C 1
ATOM 4558 O O . TYR C 1 169 ? -13.805 11.487 -56.290 1.00 161.58 169 TYR C O 1
ATOM 4560 N N . LEU C 1 170 ? -11.695 10.898 -55.728 1.00 169.56 170 LEU C N 1
ATOM 4561 C CA . LEU C 1 170 ? -12.061 10.053 -54.596 1.00 152.10 170 LEU C CA 1
ATOM 4562 C C . LEU C 1 170 ? -12.713 10.817 -53.449 1.00 141.17 170 LEU C C 1
ATOM 4563 O O . LEU C 1 170 ? -13.682 10.342 -52.868 1.00 138.49 170 LEU C O 1
ATOM 4568 N N . SER C 1 171 ? -12.170 11.977 -53.100 1.00 139.42 171 SER C N 1
ATOM 4569 C CA . SER C 1 171 ? -12.720 12.748 -51.991 1.00 134.15 171 SER C CA 1
ATOM 4570 C C . SER C 1 171 ? -14.137 13.263 -52.245 1.00 134.71 171 SER C C 1
ATOM 4571 O O . SER C 1 171 ? -14.989 13.158 -51.368 1.00 169.19 171 SER C O 1
ATOM 4574 N N . LEU C 1 172 ? -14.403 13.811 -53.429 1.00 139.73 172 LEU C N 1
ATOM 4575 C CA . LEU C 1 172 ? -15.740 14.340 -53.708 1.00 143.57 172 LEU C CA 1
ATOM 4576 C C . LEU C 1 172 ? -16.762 13.206 -53.706 1.00 145.33 172 LEU C C 1
ATOM 4577 O O . LEU C 1 172 ? -17.864 13.358 -53.178 1.00 138.66 172 LEU C O 1
ATOM 4582 N N . SER C 1 173 ? -16.400 12.081 -54.317 1.00 150.71 173 SER C N 1
ATOM 4583 C CA . SER C 1 173 ? -17.293 10.935 -54.405 1.00 151.48 173 SER C CA 1
ATOM 4584 C C . SER C 1 173 ? -17.621 10.491 -52.981 1.00 142.12 173 SER C C 1
ATOM 4585 O O . SER C 1 173 ? -18.763 10.152 -52.661 1.00 137.85 173 SER C O 1
ATOM 4588 N N . THR C 1 174 ? -16.597 10.503 -52.133 1.00 134.93 174 THR C N 1
ATOM 4589 C CA . THR C 1 174 ? -16.760 10.242 -50.711 1.00 133.89 174 THR C CA 1
ATOM 4590 C C . THR C 1 174 ? -17.566 11.353 -50.057 1.00 133.87 174 THR C C 1
ATOM 4591 O O . THR C 1 174 ? -18.407 11.102 -49.201 1.00 143.63 174 THR C O 1
ATOM 4595 N N . PHE C 1 175 ? -17.271 12.592 -50.436 1.00 126.98 175 PHE C N 1
ATOM 4596 C CA . PHE C 1 175 ? -17.952 13.748 -49.863 1.00 124.44 175 PHE C CA 1
ATOM 4597 C C . PHE C 1 175 ? -19.428 13.780 -50.232 1.00 126.32 175 PHE C C 1
ATOM 4598 O O . PHE C 1 175 ? -20.289 14.077 -49.401 1.00 123.18 175 PHE C O 1
ATOM 4606 N N . LEU C 1 176 ? -19.708 13.511 -51.500 1.00 131.82 176 LEU C N 1
ATOM 4607 C CA . LEU C 1 176 ? -21.075 13.512 -51.989 1.00 134.53 176 LEU C CA 1
ATOM 4608 C C . LEU C 1 176 ? -21.879 12.401 -51.322 1.00 141.05 176 LEU C C 1
ATOM 4609 O O . LEU C 1 176 ? -23.068 12.566 -51.066 1.00 140.50 176 LEU C O 1
ATOM 4614 N N . MET C 1 177 ? -21.239 11.258 -51.079 1.00 135.69 177 MET C N 1
ATOM 4615 C CA . MET C 1 177 ? -21.884 10.171 -50.344 1.00 134.72 177 MET C CA 1
ATOM 4616 C C . MET C 1 177 ? -22.196 10.633 -48.913 1.00 126.70 177 MET C C 1
ATOM 4617 O O . MET C 1 177 ? -23.281 10.381 -48.389 1.00 122.71 177 MET C O 1
ATOM 4622 N N . SER C 1 178 ? -21.234 11.321 -48.300 1.00 126.13 178 SER C N 1
ATOM 4623 C CA . SER C 1 178 ? -21.357 11.821 -46.937 1.00 120.87 178 SER C CA 1
ATOM 4624 C C . SER C 1 178 ? -22.440 12.882 -46.856 1.00 130.43 178 SER C C 1
ATOM 4625 O O . SER C 1 178 ? -23.215 12.919 -45.904 1.00 128.24 178 SER C O 1
ATOM 4628 N N . ALA C 1 179 ? -22.465 13.766 -47.848 1.00 134.95 179 ALA C N 1
ATOM 4629 C CA . ALA C 1 179 ? -23.479 14.810 -47.918 1.00 131.81 179 ALA C CA 1
ATOM 4630 C C . ALA C 1 179 ? -24.868 14.218 -48.145 1.00 121.16 179 ALA C C 1
ATOM 4631 O O . ALA C 1 179 ? -25.840 14.658 -47.538 1.00 119.63 179 ALA C O 1
ATOM 4633 N N . SER C 1 180 ? -24.957 13.249 -49.055 1.00 125.13 180 SER C N 1
ATOM 4634 C CA . SER C 1 180 ? -26.227 12.592 -49.372 1.00 137.12 180 SER C CA 1
ATOM 4635 C C . SER C 1 180 ? -26.765 11.732 -48.223 1.00 136.78 180 SER C C 1
ATOM 4636 O O . SER C 1 180 ? -27.937 11.833 -47.871 1.00 141.60 180 SER C O 1
ATOM 4639 N N . PHE C 1 181 ? -25.915 10.884 -47.646 1.00 121.35 181 PHE C N 1
ATOM 4640 C CA . PHE C 1 181 ? -26.334 10.013 -46.541 1.00 117.92 181 PHE C CA 1
ATOM 4641 C C . PHE C 1 181 ? -26.680 10.758 -45.255 1.00 113.07 181 PHE C C 1
ATOM 4642 O O . PHE C 1 181 ? -27.533 10.311 -44.489 1.00 111.46 181 PHE C O 1
ATOM 4650 N N . ALA C 1 182 ? -25.989 11.860 -44.993 1.00 122.77 182 ALA C N 1
ATOM 4651 C CA . ALA C 1 182 ? -26.333 12.701 -43.856 1.00 106.89 182 ALA C CA 1
ATOM 4652 C C . ALA C 1 182 ? -27.755 13.208 -44.061 1.00 109.11 182 ALA C C 1
ATOM 4653 O O . ALA C 1 182 ? -28.544 13.277 -43.121 1.00 106.78 182 ALA C O 1
ATOM 4655 N N . LEU C 1 183 ? -28.066 13.561 -45.304 1.00 113.92 183 LEU C N 1
ATOM 4656 C CA . LEU C 1 183 ? -29.411 13.983 -45.689 1.00 134.54 183 LEU C CA 1
ATOM 4657 C C . LEU C 1 183 ? -30.430 12.852 -45.537 1.00 125.47 183 LEU C C 1
ATOM 4658 O O . LEU C 1 183 ? -31.581 13.097 -45.192 1.00 122.46 183 LEU C O 1
ATOM 4663 N N . TYR C 1 184 ? -30.017 11.626 -45.843 1.00 120.49 184 TYR C N 1
ATOM 4664 C CA . TYR C 1 184 ? -30.894 10.467 -45.712 1.00 120.71 184 TYR C CA 1
ATOM 466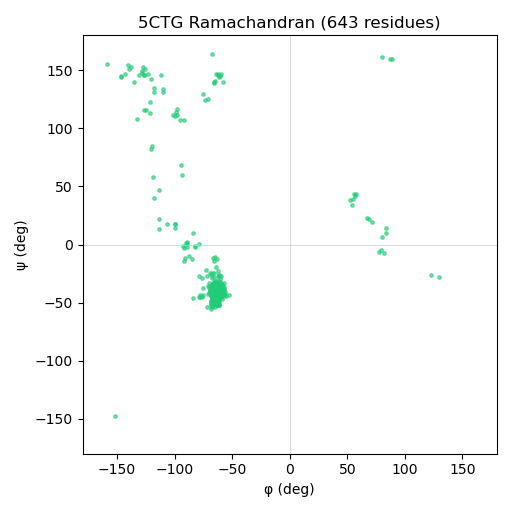5 C C . TYR C 1 184 ? -31.348 10.320 -44.267 1.00 122.24 184 TYR C C 1
ATOM 4666 O O . TYR C 1 184 ? -32.519 10.102 -43.998 1.00 122.59 184 TYR C O 1
ATOM 4675 N N . GLY C 1 185 ? -30.403 10.459 -43.342 1.00 127.77 185 GLY C N 1
ATOM 4676 C CA . GLY C 1 185 ? -30.671 10.363 -41.916 1.00 120.64 185 GLY C CA 1
ATOM 4677 C C . GLY C 1 185 ? -31.604 11.408 -41.331 1.00 128.01 185 GLY C C 1
ATOM 4678 O O . GLY C 1 185 ? -32.398 11.107 -40.442 1.00 141.54 185 GLY C O 1
ATOM 4679 N N . LEU C 1 186 ? -31.500 12.640 -41.821 1.00 125.25 186 LEU C N 1
ATOM 4680 C CA . LEU C 1 186 ? -32.254 13.766 -41.271 1.00 118.44 186 LEU C CA 1
ATOM 4681 C C . LEU C 1 186 ? -33.778 13.667 -41.380 1.00 124.29 186 LEU C C 1
ATOM 4682 O O . LEU C 1 186 ? -34.494 13.973 -40.425 1.00 136.48 186 LEU C O 1
ATOM 4687 N N . LEU C 1 187 ? -34.272 13.235 -42.531 1.00 116.78 187 LEU C N 1
ATOM 4688 C CA . LEU C 1 187 ? -35.712 13.166 -42.760 1.00 125.77 187 LEU C CA 1
ATOM 4689 C C . LEU C 1 187 ? -36.418 12.157 -41.848 1.00 134.38 187 LEU C C 1
ATOM 4690 O O . LEU C 1 187 ? -37.530 12.413 -41.389 1.00 149.86 187 LEU C O 1
ATOM 4695 N N . LEU C 1 188 ? -35.799 11.002 -41.610 1.00 136.95 188 LEU C N 1
ATOM 4696 C CA . LEU C 1 188 ? -36.401 10.018 -40.711 1.00 139.31 188 LEU C CA 1
ATOM 4697 C C . LEU C 1 188 ? -36.137 10.445 -39.272 1.00 121.10 188 LEU C C 1
ATOM 4698 O O . LEU C 1 188 ? -36.514 9.752 -38.325 1.00 106.38 188 LEU C O 1
ATOM 4703 N N . ARG C 1 189 ? -35.457 11.579 -39.133 1.00 108.53 189 ARG C N 1
ATOM 4704 C CA . ARG C 1 189 ? -35.052 12.100 -37.842 1.00 115.89 189 ARG C CA 1
ATOM 4705 C C . ARG C 1 189 ? -34.209 11.056 -37.124 1.00 114.07 189 ARG C C 1
ATOM 4706 O O . ARG C 1 189 ? -34.390 10.808 -35.933 1.00 124.90 189 ARG C O 1
ATOM 4708 N N . ASP C 1 190 ? -33.301 10.432 -37.868 1.00 98.15 190 ASP C N 1
ATOM 4709 C CA . ASP C 1 190 ? -32.400 9.441 -37.296 1.00 114.64 190 ASP C CA 1
ATOM 4710 C C . ASP C 1 190 ? -31.028 10.044 -37.011 1.00 114.74 190 ASP C C 1
ATOM 4711 O O . ASP C 1 190 ? -30.261 10.357 -37.921 1.00 126.24 190 ASP C O 1
ATOM 4716 N N . PHE C 1 191 ? -30.729 10.172 -35.728 1.00 87.65 191 PHE C N 1
ATOM 4717 C CA . PHE C 1 191 ? -29.487 10.749 -35.243 1.00 84.25 191 PHE C CA 1
ATOM 4718 C C . PHE C 1 191 ? -28.316 9.891 -35.690 1.00 84.21 191 PHE C C 1
ATOM 4719 O O . PHE C 1 191 ? -27.256 10.388 -36.070 1.00 83.78 191 PHE C O 1
ATOM 4727 N N . PHE C 1 192 ? -28.536 8.585 -35.641 1.00 84.93 192 PHE C N 1
ATOM 4728 C CA . PHE C 1 192 ? -27.486 7.601 -35.863 1.00 84.71 192 PHE C CA 1
ATOM 4729 C C . PHE C 1 192 ? -26.871 7.617 -37.240 1.00 87.98 192 PHE C C 1
ATOM 4730 O O . PHE C 1 192 ? -25.678 7.365 -37.394 1.00 105.89 192 PHE C O 1
ATOM 4738 N N . ILE C 1 193 ? -27.710 7.817 -38.242 1.00 108.41 193 ILE C N 1
ATOM 4739 C CA . ILE C 1 193 ? -27.248 7.989 -39.606 1.00 95.56 193 ILE C CA 1
ATOM 4740 C C . ILE C 1 193 ? -26.708 9.394 -39.856 1.00 94.99 193 ILE C C 1
ATOM 4741 O O . ILE C 1 193 ? -25.650 9.562 -40.452 1.00 120.69 193 ILE C O 1
ATOM 4746 N N . TYR C 1 194 ? -27.431 10.399 -39.381 1.00 93.89 194 TYR C N 1
ATOM 4747 C CA . TYR C 1 194 ? -27.080 11.786 -39.667 1.00 93.91 194 TYR C CA 1
ATOM 4748 C C . TYR C 1 194 ? -25.786 12.265 -39.047 1.00 103.03 194 TYR C C 1
ATOM 4749 O O . TYR C 1 194 ? -24.922 12.779 -39.758 1.00 106.02 194 TYR C O 1
ATOM 4758 N N . PHE C 1 195 ? -25.642 12.099 -37.733 1.00 107.93 195 PHE C N 1
ATOM 4759 C CA . PHE C 1 195 ? -24.536 12.751 -37.038 1.00 90.55 195 PHE C CA 1
ATOM 4760 C C . PHE C 1 195 ? -23.172 12.291 -37.527 1.00 83.63 195 PHE C C 1
ATOM 4761 O O . PHE C 1 195 ? -22.340 13.127 -37.867 1.00 83.97 195 PHE C O 1
ATOM 4769 N N . PRO C 1 196 ? -22.933 10.970 -37.573 1.00 83.88 196 PRO C N 1
ATOM 4770 C CA . PRO C 1 196 ? -21.604 10.592 -38.057 1.00 84.58 196 PRO C CA 1
ATOM 4771 C C . PRO C 1 196 ? -21.393 10.972 -39.503 1.00 93.14 196 PRO C C 1
ATOM 4772 O O . PRO C 1 196 ? -20.325 11.466 -39.842 1.00 115.43 196 PRO C O 1
ATOM 4776 N N . ASN C 1 197 ? -22.398 10.747 -40.343 1.00 97.19 197 ASN C N 1
ATOM 4777 C CA . ASN C 1 197 ? -22.279 11.088 -41.751 1.00 96.59 197 ASN C CA 1
ATOM 4778 C C . ASN C 1 197 ? -22.138 12.589 -41.912 1.00 96.66 197 ASN C C 1
ATOM 4779 O O . ASN C 1 197 ? -21.398 13.060 -42.766 1.00 118.99 197 ASN C O 1
ATOM 4784 N N . GLY C 1 198 ? -22.841 13.340 -41.079 1.00 94.23 198 GLY C N 1
ATOM 4785 C CA . GLY C 1 198 ? -22.676 14.778 -41.054 1.00 93.93 198 GLY C CA 1
ATOM 4786 C C . GLY C 1 198 ? -21.255 15.116 -40.656 1.00 91.86 198 GLY C C 1
ATOM 4787 O O . GLY C 1 198 ? -20.646 16.038 -41.182 1.00 93.33 198 GLY C O 1
ATOM 4788 N N . LEU C 1 199 ? -20.727 14.361 -39.702 1.00 121.64 199 LEU C N 1
ATOM 4789 C CA . LEU C 1 199 ? -19.356 14.552 -39.251 1.00 126.36 199 LEU C CA 1
ATOM 4790 C C . LEU C 1 199 ? -18.374 14.254 -40.385 1.00 121.08 199 LEU C C 1
ATOM 4791 O O . LEU C 1 199 ? -17.351 14.923 -40.525 1.00 117.51 199 LEU C O 1
ATOM 4796 N N . GLY C 1 200 ? -18.685 13.236 -41.183 1.00 109.42 200 GLY C N 1
ATOM 4797 C CA . GLY C 1 200 ? -17.859 12.878 -42.321 1.00 96.36 200 GLY C CA 1
ATOM 4798 C C . GLY C 1 200 ? -17.787 13.895 -43.450 1.00 111.88 200 GLY C C 1
ATOM 4799 O O . GLY C 1 200 ? -16.714 14.111 -44.013 1.00 109.03 200 GLY C O 1
ATOM 4800 N N . LEU C 1 201 ? -18.918 14.519 -43.783 1.00 114.02 201 LEU C N 1
ATOM 4801 C CA . LEU C 1 201 ? -18.973 15.497 -44.876 1.00 117.07 201 LEU C CA 1
ATOM 4802 C C . LEU C 1 201 ? -18.086 16.686 -44.545 1.00 127.45 201 LEU C C 1
ATOM 4803 O O . LEU C 1 201 ? -17.429 17.243 -45.423 1.00 151.05 201 LEU C O 1
ATOM 4808 N N . ILE C 1 202 ? -18.090 17.078 -43.276 1.00 99.73 202 ILE C N 1
ATOM 4809 C CA . ILE C 1 202 ? -17.275 18.188 -42.809 1.00 98.36 202 ILE C CA 1
ATOM 4810 C C . ILE C 1 202 ? -15.812 17.895 -43.090 1.00 105.50 202 ILE C C 1
ATOM 4811 O O . ILE C 1 202 ? -15.073 18.760 -43.568 1.00 101.32 202 ILE C O 1
ATOM 4816 N N . LEU C 1 203 ? -15.404 16.666 -42.790 1.00 113.64 203 LEU C N 1
ATOM 4817 C CA . LEU C 1 203 ? -14.052 16.231 -43.085 1.00 108.99 203 LEU C CA 1
ATOM 4818 C C . LEU C 1 203 ? -13.883 16.256 -44.589 1.00 104.58 203 LEU C C 1
ATOM 4819 O O . LEU C 1 203 ? -12.883 16.728 -45.101 1.00 123.49 203 LEU C O 1
ATOM 4824 N N . GLY C 1 204 ? -14.908 15.800 -45.298 1.00 106.79 204 GLY C N 1
ATOM 4825 C CA . GLY C 1 204 ? -14.880 15.779 -46.748 1.00 112.13 204 GLY C CA 1
ATOM 4826 C C . GLY C 1 204 ? -14.712 17.176 -47.307 1.00 114.43 204 GLY C C 1
ATOM 4827 O O . GLY C 1 204 ? -13.963 17.376 -48.259 1.00 124.40 204 GLY C O 1
ATOM 4828 N N . ALA C 1 205 ? -15.400 18.145 -46.712 1.00 112.25 205 ALA C N 1
ATOM 4829 C CA . ALA C 1 205 ? -15.283 19.533 -47.141 1.00 114.27 205 ALA C CA 1
ATOM 4830 C C . ALA C 1 205 ? -13.854 20.020 -46.935 1.00 117.43 205 ALA C C 1
ATOM 4831 O O . ALA C 1 205 ? -13.296 20.711 -47.784 1.00 117.77 205 ALA C O 1
ATOM 4833 N N . MET C 1 206 ? -13.267 19.644 -45.803 1.00 125.93 206 MET C N 1
ATOM 4834 C CA . MET C 1 206 ? -11.892 20.009 -45.484 1.00 114.83 206 MET C CA 1
ATOM 4835 C C . MET C 1 206 ? -10.934 19.391 -46.494 1.00 121.85 206 MET C C 1
ATOM 4836 O O . MET C 1 206 ? -9.948 20.016 -46.881 1.00 125.95 206 MET C O 1
ATOM 4841 N N . GLN C 1 207 ? -11.232 18.158 -46.911 1.00 129.89 207 GLN C N 1
ATOM 4842 C CA . GLN C 1 207 ? -10.399 17.418 -47.862 1.00 137.27 207 GLN C CA 1
ATOM 4843 C C . GLN C 1 207 ? -10.373 18.126 -49.210 1.00 129.33 207 GLN C C 1
ATOM 4844 O O . GLN C 1 207 ? -9.323 18.251 -49.841 1.00 130.63 207 GLN C O 1
ATOM 4850 N N . LEU C 1 208 ? -11.542 18.564 -49.660 1.00 126.76 208 LEU C N 1
ATOM 4851 C CA . LEU C 1 208 ? -11.659 19.265 -50.931 1.00 138.78 208 LEU C CA 1
ATOM 4852 C C . LEU C 1 208 ? -10.956 20.627 -50.902 1.00 131.26 208 LEU C C 1
ATOM 4853 O O . LEU C 1 208 ? -10.262 20.989 -51.849 1.00 135.81 208 LEU C O 1
ATOM 4858 N N . ALA C 1 209 ? -11.134 21.373 -49.814 1.00 127.12 209 ALA C N 1
ATOM 4859 C CA . ALA C 1 209 ? -10.552 22.709 -49.690 1.00 127.77 209 ALA C CA 1
ATOM 4860 C C . ALA C 1 209 ? -9.029 22.677 -49.704 1.00 129.08 209 ALA C C 1
ATOM 4861 O O . ALA C 1 209 ? -8.391 23.519 -50.333 1.00 132.71 209 ALA C O 1
ATOM 4863 N N . LEU C 1 210 ? -8.449 21.713 -48.998 1.00 132.79 210 LEU C N 1
ATOM 4864 C CA . LEU C 1 210 ? -6.998 21.579 -48.963 1.00 134.71 210 LEU C CA 1
ATOM 4865 C C . LEU C 1 210 ? -6.464 21.276 -50.351 1.00 136.26 210 LEU C C 1
ATOM 4866 O O . LEU C 1 210 ? -5.446 21.827 -50.760 1.00 140.62 210 LEU C O 1
ATOM 4871 N N . TYR C 1 211 ? -7.166 20.414 -51.079 1.00 139.26 211 TYR C N 1
ATOM 4872 C CA . TYR C 1 211 ? -6.730 20.012 -52.412 1.00 152.84 211 TYR C CA 1
ATOM 4873 C C . TYR C 1 211 ? -6.737 21.251 -53.317 1.00 157.72 211 TYR C C 1
ATOM 4874 O O . TYR C 1 211 ? -5.830 21.456 -54.119 1.00 161.39 211 TYR C O 1
ATOM 4883 N N . ALA C 1 212 ? -7.789 22.056 -53.183 1.00 156.10 212 ALA C N 1
ATOM 4884 C CA . ALA C 1 212 ? -7.972 23.278 -53.964 1.00 148.01 212 ALA C CA 1
ATOM 4885 C C . ALA C 1 212 ? -6.845 24.270 -53.698 1.00 152.71 212 ALA C C 1
ATOM 4886 O O . ALA C 1 212 ? -6.396 24.979 -54.601 1.00 160.67 212 ALA C O 1
ATOM 4888 N N . TYR C 1 213 ? -6.426 24.338 -52.439 1.00 144.00 213 TYR C N 1
ATOM 4889 C CA . TYR C 1 213 ? -5.354 25.227 -52.008 1.00 149.83 213 TYR C CA 1
ATOM 4890 C C . TYR C 1 213 ? -4.050 24.875 -52.701 1.00 164.96 213 TYR C C 1
ATOM 4891 O O . TYR C 1 213 ? -3.346 25.744 -53.222 1.00 174.81 213 TYR C O 1
ATOM 4900 N N . TYR C 1 214 ? -3.729 23.590 -52.669 1.00 148.07 214 TYR C N 1
ATOM 4901 C CA . TYR C 1 214 ? -2.505 23.075 -53.258 1.00 152.17 214 TYR C CA 1
ATOM 4902 C C . TYR C 1 214 ? -2.515 23.170 -54.785 1.00 162.64 214 TYR C C 1
ATOM 4903 O O . TYR C 1 214 ? -1.480 23.428 -55.397 1.00 166.88 214 TYR C O 1
ATOM 4912 N N . SER C 1 215 ? -3.679 22.962 -55.397 1.00 163.46 215 SER C N 1
ATOM 4913 C CA . SER C 1 215 ? -3.808 23.096 -56.846 1.00 166.50 215 SER C CA 1
ATOM 4914 C C . SER C 1 215 ? -3.508 24.535 -57.277 1.00 183.52 215 SER C C 1
ATOM 4915 O O . SER C 1 215 ? -2.918 24.763 -58.332 1.00 195.23 215 SER C O 1
ATOM 4917 N N . SER C 1 216 ? -3.901 25.506 -56.457 1.00 184.26 216 SER C N 1
ATOM 4918 C CA . SER C 1 216 ? -3.629 26.906 -56.774 1.00 191.82 216 SER C CA 1
ATOM 4919 C C . SER C 1 216 ? -2.144 27.227 -56.610 1.00 196.93 216 SER C C 1
ATOM 4920 O O . SER C 1 216 ? -1.508 27.750 -57.527 1.00 197.77 216 SER C O 1
ATOM 4922 N N . ASN C 1 217 ? -1.605 26.912 -55.436 1.00 188.76 217 ASN C N 1
ATOM 4923 C CA . ASN C 1 217 ? -0.188 27.111 -55.145 1.00 187.12 217 ASN C CA 1
ATOM 4924 C C . ASN C 1 217 ? 0.236 26.331 -53.904 1.00 180.02 217 ASN C C 1
ATOM 4925 O O . ASN C 1 217 ? 0.683 26.910 -52.913 1.00 173.10 217 ASN C O 1
#